Protein AF-0000000068848037 (afdb_homodimer)

InterPro domains:
  IPR007400 PrpF-like [PF04303] (6-370)
  IPR007400 PrpF-like [PTHR43709] (4-369)

Organism: Emiliania huxleyi (strain CCMP1516) (NCBI:txid280463)

pLDDT: mean 92.53, std 10.92, range [33.25, 98.88]

Foldseek 3Di:
DWDWFFWFWKWFFLATAIEHECVRAPPPDDRRLVVLLQQQQAAPVQQSPRHPFGRFQRGSKYWYWYCDPDPPALTETFIWGADSVSDTFRQDDFQRCVQVNQVVSVVVVSWDADPQQKTKGWYQSPNNRWIKIKIWDHPPDDWDDDFNDPDTDTKIKMKTQQAWAFFQLLQAQWDADFAQVVQGWTWGWTDGSNATEIETAQVSQQHPQQDQFVRVLVRGDQVSQVVRQQVVCVSSPHPGRHLRYKYKHKAAFAWDAAPVGDIDHSVQFQIEIWIDRRSTTDNWDTPVVVQSLQLSCLDPPHPSVCRSVVSPPPPCPPPLDAWDWGWYQTRRGTFIKIWRWDADPVRGITTRMIIGIGDMDTPDTDIRID/DWDWFFWFWKWFFLATAIEHEPVRADPPDDRRLVVLLQQQQAAPVQQSPRHPFGRFQRGSKYWYWYCDPDPPFLTETQIWGADSVSDTFRQDDFQRCVQVNQVVSVVVVSWDADPQQKTKGWYQSPNNRWIKIKIWDHPPDDWDDDFNDPDTDTKIKMKTQQAWAFFQLLQAQWDADFAQVVQGWTWGWTDGSNATEIETAQVSQQHPQQDQFVRVLVRGDQVSQVVRQQVVCVSSPHPGRHLRYKYKHKAAFAWDAAPVGDIDHSVQFQIEIWIDRRSTTDNWDTPVVVQSLQLSCLDPPHPSVCRSVVSPPPPCPPDLDAWDWGWYQTRRGTFIKIWRWDADPVRGITTRMIIGIGDMDTPDTDIRID

Nearest PDB structures (foldseek):
  6p3j-assembly1_A  TM=8.474E-01  e=8.286E-28  Novosphingobium sp. KA1
  6p3k-assembly2_B  TM=8.492E-01  e=4.098E-26  Novosphingobium sp. KA1
  6p3j-assembly1_B  TM=8.382E-01  e=1.088E-24  Novosphingobium sp. KA1
  6otv-assembly1_A  TM=8.038E-01  e=3.717E-25  Escherichia coli K-12
  3g7k-assembly3_C  TM=8.223E-01  e=1.220E-13  Eubacterium barkeri

Secondary structure (DSSP, 8-state):
-PPEEEEEEEEETTEEEEEEEGGGSPPTTHHHHHHHHHHH---TTSS-TTSSS-SSGGGSEEEEEE--SSTT-SEEEEEEEE-TTS-EE-S---HHHHHHHHHHHHHTT-PEEPTTS-EEEEEEETTTTEEEEEEEPPTTPPPB--TTSSS-B--EEEEEEEEEEES-TTS-SSBSS-EETTEE--EEEEEETTEEEEEEETTTTT--S---HHHHHHHS-HHHHHHHHHHHHHHTT-SS--TT--EEEEEE---EE-TTS-EE-GGG-SEEEEEB-SSSB-SS--HHHHHHHHHHHTSTTSHHHHHHHHT--------S-S-EEEEEEETTEEEEEEEEEEE-TTS-EEEEEEEEEE-EEEEEEEEEE-/-PPEEEEEEEEETTEEEEEEEGGGSPPTTHHHHHHHHHHH---TTSS-TTSSS-SSGGGSEEEEEE--SSTT-SEEEEEEEE-TTS-EE-S---HHHHHHHHHHHHHTT-PEEPTTS-EEEEEEETTTTEEEEEEEPPTTPPPB--TTSSS-B--EEEEEEEEEEES-TTS-SSBSS-EETTEE--EEEEEETTEEEEEEETTTTT--S---HHHHHHHS-HHHHHHHHHHHHHHTT-SS--TT--EEEEEE---EE-TTS-EE-GGG-SEEEEEB-SSSB-SS--HHHHHHHHHHHTSTTSHHHHHHHHT--------S-S-EEEEEEETTEEEEEEEEEEE-TTS-EEEEEEEEEE-EEEEEEEEEE-

Sequence (740 aa):
MARLVRAALMRGGTSKGVVFRAADLPPAGAARDAVIVAALGPDSTGLAIDGVGGGVTSTLKAAVVAPPSKPGFAADYHFAQVSRGGGIDWRSSCANFASAAALVAADDGMALREADGSAVVRLWASGAGEALSVTLPATDAPPVAIAGVRGEAPPLRVEFELGGHALLPTGRPEEEGLRLGDRPLRATIVDVAGNPQVLVRAVEGGLRGDEAAEEATAALVWEAVDALLDEAAGRVGLKARPSGMRLLWLSARRDHCLAGGGAVAAAECDLLSRVSAGSRVHHAHTGTGALALACAAAVPGTVAHELVRGGGGGGCGGGGEAGAELRIAHPQGVMRVHASVGRDADGRHVAHSAGMVRTARYLMVGEVVVMARLVRAALMRGGTSKGVVFRAADLPPAGAARDAVIVAALGPDSTGLAIDGVGGGVTSTLKAAVVAPPSKPGFAADYHFAQVSRGGGIDWRSSCANFASAAALVAADDGMALREADGSAVVRLWASGAGEALSVTLPATDAPPVAIAGVRGEAPPLRVEFELGGHALLPTGRPEEEGLRLGDRPLRATIVDVAGNPQVLVRAVEGGLRGDEAAEEATAALVWEAVDALLDEAAGRVGLKARPSGMRLLWLSARRDHCLAGGGAVAAAECDLLSRVSAGSRVHHAHTGTGALALACAAAVPGTVAHELVRGGGGGGCGGGGEAGAELRIAHPQGVMRVHASVGRDADGRHVAHSAGMVRTARYLMVGEVVV

Solvent-accessible surface area (backbone atoms only — not comparable to full-atom values): 36771 Å² total; per-residue (Å²): 130,79,42,79,32,59,35,31,36,28,17,5,43,84,24,20,28,37,38,30,46,45,90,57,46,60,65,91,53,71,68,29,50,50,49,52,39,39,33,28,15,49,34,79,85,38,54,7,51,72,19,67,24,30,46,45,64,51,21,23,33,36,32,34,42,33,77,45,86,50,92,88,38,45,22,24,38,40,31,32,46,36,40,54,88,56,51,73,45,47,54,39,73,50,58,30,49,46,47,31,51,40,51,55,40,38,74,72,64,40,41,45,75,45,94,82,52,27,30,36,31,33,30,33,27,64,48,37,70,40,41,34,35,36,36,39,57,28,91,82,53,72,61,41,69,52,58,68,45,87,66,67,37,60,44,29,40,38,34,38,55,41,82,52,38,62,29,39,73,74,74,42,43,56,46,78,86,46,42,55,67,91,32,70,36,67,29,17,53,36,30,50,76,86,41,47,32,38,36,30,44,8,64,58,71,70,38,86,31,69,55,37,28,69,58,47,34,72,67,53,61,54,71,32,53,52,51,36,49,46,52,52,26,47,68,62,70,39,95,62,66,59,91,67,46,32,51,33,29,30,30,54,43,51,69,47,63,34,74,78,60,64,68,44,54,33,88,70,30,42,24,22,38,42,28,46,46,83,90,30,39,32,67,35,69,56,47,59,59,46,43,35,45,30,47,36,40,72,36,83,67,16,58,51,18,48,33,45,59,63,56,68,53,74,56,84,68,67,66,79,64,88,54,55,73,38,33,40,29,30,34,46,41,55,45,61,26,24,22,27,57,49,65,49,98,86,64,45,50,15,29,46,31,32,32,36,70,34,39,54,46,66,27,31,43,37,28,32,37,63,131,80,41,78,31,58,35,30,36,28,18,6,45,84,23,19,28,39,40,30,47,45,89,56,46,58,65,91,53,71,67,30,48,50,48,51,39,40,33,28,14,50,35,80,84,35,54,7,52,71,18,67,24,30,46,44,64,52,21,23,33,36,34,34,42,33,76,46,88,50,91,90,36,44,22,24,36,39,31,32,47,36,42,54,88,55,51,74,43,46,54,38,75,51,57,30,49,47,47,30,50,41,51,55,39,39,74,71,65,41,41,46,76,45,96,82,53,26,31,37,31,32,30,33,26,64,49,36,71,39,42,34,36,36,35,38,56,28,92,83,52,73,60,40,68,51,58,70,45,89,65,67,38,61,45,30,38,38,34,39,55,41,80,52,38,62,30,40,73,73,73,41,42,58,44,79,86,46,40,54,66,90,31,69,35,67,29,17,53,34,31,49,77,84,41,47,33,38,36,31,44,8,64,59,71,72,38,87,30,68,55,38,27,70,58,46,34,71,66,54,63,54,71,32,53,50,51,35,49,46,50,51,26,45,67,63,69,39,93,61,66,58,90,65,46,32,50,33,28,30,28,54,45,51,69,46,63,33,74,77,60,63,69,45,53,32,88,70,32,42,26,22,39,42,30,43,47,83,91,31,38,34,66,35,69,56,46,58,58,48,43,36,45,30,46,35,42,72,36,83,70,15,57,51,19,48,33,44,60,61,57,66,53,75,58,82,69,68,66,79,62,88,52,55,74,38,34,39,29,31,34,46,39,56,48,61,26,24,22,27,59,47,66,49,97,87,65,46,51,15,28,45,31,31,33,35,72,37,37,56,47,65,27,30,42,37,29,30,39,63

Structure (mmCIF, N/CA/C/O backbone):
data_AF-0000000068848037-model_v1
#
loop_
_entity.id
_entity.type
_entity.pdbx_description
1 polymer '3-methylitaconate isomerase'
#
loop_
_atom_site.group_PDB
_atom_site.id
_atom_site.type_symbol
_atom_site.label_atom_id
_atom_site.label_alt_id
_atom_site.label_comp_id
_atom_site.label_asym_id
_atom_site.label_entity_id
_atom_site.label_seq_id
_atom_site.pdbx_PDB_ins_code
_atom_site.Cartn_x
_atom_site.Cartn_y
_atom_site.Cartn_z
_atom_site.occupancy
_atom_site.B_iso_or_equiv
_atom_site.auth_seq_id
_atom_site.auth_comp_id
_atom_site.auth_asym_id
_atom_site.auth_atom_id
_atom_site.pdbx_PDB_model_num
ATOM 1 N N . MET A 1 1 ? 18.562 -0.59 18.516 1 56.56 1 MET A N 1
ATOM 2 C CA . MET A 1 1 ? 19.359 -0.099 17.391 1 56.56 1 MET A CA 1
ATOM 3 C C . MET A 1 1 ? 18.844 -0.667 16.078 1 56.56 1 MET A C 1
ATOM 5 O O . MET A 1 1 ? 18.438 -1.828 16 1 56.56 1 MET A O 1
ATOM 9 N N . ALA A 1 2 ? 18.625 0.249 15.078 1 78.12 2 ALA A N 1
ATOM 10 C CA . ALA A 1 2 ? 18.172 -0.175 13.758 1 78.12 2 ALA A CA 1
ATOM 11 C C . ALA A 1 2 ? 19.25 -0.983 13.047 1 78.12 2 ALA A C 1
ATOM 13 O O . ALA A 1 2 ? 20.453 -0.748 13.242 1 78.12 2 ALA A O 1
ATOM 14 N N . ARG A 1 3 ? 18.969 -2.117 12.531 1 89.38 3 ARG A N 1
ATOM 15 C CA . ARG A 1 3 ? 19.812 -2.973 11.711 1 89.38 3 ARG A CA 1
ATOM 16 C C . ARG A 1 3 ? 19.594 -2.705 10.227 1 89.38 3 ARG A C 1
ATOM 18 O O . ARG A 1 3 ? 18.453 -2.523 9.789 1 89.38 3 ARG A O 1
ATOM 25 N N . LEU A 1 4 ? 20.75 -2.588 9.531 1 97.06 4 LEU A N 1
ATOM 26 C CA . LEU A 1 4 ? 20.703 -2.447 8.078 1 97.06 4 LEU A CA 1
ATOM 27 C C . LEU A 1 4 ? 20.922 -3.793 7.395 1 97.06 4 LEU A C 1
ATOM 29 O O . LEU A 1 4 ? 21.859 -4.52 7.723 1 97.06 4 LEU A O 1
ATOM 33 N N . VAL A 1 5 ? 20.031 -4.188 6.512 1 98.56 5 VAL A N 1
ATOM 34 C CA . VAL A 1 5 ? 20.125 -5.453 5.793 1 98.56 5 VAL A CA 1
ATOM 35 C C . VAL A 1 5 ? 20.016 -5.207 4.293 1 98.56 5 VAL A C 1
ATOM 37 O O . VAL A 1 5 ? 19.047 -4.586 3.83 1 98.56 5 VAL A O 1
ATOM 40 N N . ARG A 1 6 ? 21.016 -5.715 3.533 1 98.5 6 ARG A N 1
ATOM 41 C CA . ARG A 1 6 ? 20.969 -5.559 2.082 1 98.5 6 ARG A CA 1
ATOM 42 C C . ARG A 1 6 ? 19.75 -6.238 1.497 1 98.5 6 ARG A C 1
ATOM 44 O O . ARG A 1 6 ? 19.391 -7.348 1.903 1 98.5 6 ARG A O 1
ATOM 51 N N . ALA A 1 7 ? 19.016 -5.508 0.57 1 98.69 7 ALA A N 1
ATOM 52 C CA . ALA A 1 7 ? 17.797 -6.043 -0.017 1 98.69 7 ALA A CA 1
ATOM 53 C C . ALA A 1 7 ? 17.453 -5.332 -1.324 1 98.69 7 ALA A C 1
ATOM 55 O O . ALA A 1 7 ? 18.016 -4.281 -1.63 1 98.69 7 ALA A O 1
ATOM 56 N N . ALA A 1 8 ? 16.656 -5.965 -2.102 1 98.75 8 ALA A N 1
ATOM 57 C CA . ALA A 1 8 ? 16.047 -5.359 -3.287 1 98.75 8 ALA A CA 1
ATOM 58 C C . ALA A 1 8 ? 14.523 -5.363 -3.195 1 98.75 8 ALA A C 1
ATOM 60 O O . ALA A 1 8 ? 13.914 -6.418 -2.996 1 98.75 8 ALA A O 1
ATOM 61 N N . LEU A 1 9 ? 13.953 -4.184 -3.178 1 98.81 9 LEU A N 1
ATOM 62 C CA . LEU A 1 9 ? 12.508 -4.098 -3.381 1 98.81 9 LEU A CA 1
ATOM 63 C C . LEU A 1 9 ? 12.156 -4.289 -4.852 1 98.81 9 LEU A C 1
ATOM 65 O O . LEU A 1 9 ? 12.68 -3.586 -5.719 1 98.81 9 LEU A O 1
ATOM 69 N N . MET A 1 10 ? 11.227 -5.281 -5.141 1 98.62 10 MET A N 1
ATOM 70 C CA . MET A 1 10 ? 11.023 -5.707 -6.523 1 98.62 10 MET A CA 1
ATOM 71 C C . MET A 1 10 ? 9.531 -5.824 -6.84 1 98.62 10 MET A C 1
ATOM 73 O O . MET A 1 10 ? 8.727 -6.082 -5.945 1 98.62 10 MET A O 1
ATOM 77 N N . ARG A 1 11 ? 9.242 -5.59 -8.047 1 98.06 11 ARG A N 1
ATOM 78 C CA . ARG A 1 11 ? 7.992 -6.074 -8.625 1 98.06 11 ARG A CA 1
ATOM 79 C C . ARG A 1 11 ? 8.219 -7.359 -9.414 1 98.06 11 ARG A C 1
ATOM 81 O O . ARG A 1 11 ? 9.102 -7.422 -10.266 1 98.06 11 ARG A O 1
ATOM 88 N N . GLY A 1 12 ? 7.52 -8.398 -9.156 1 97.75 12 GLY A N 1
ATOM 89 C CA . GLY A 1 12 ? 7.414 -9.617 -9.938 1 97.75 12 GLY A CA 1
ATOM 90 C C . GLY A 1 12 ? 6.004 -9.906 -10.422 1 97.75 12 GLY A C 1
ATOM 91 O O . GLY A 1 12 ? 5.129 -10.25 -9.625 1 97.75 12 GLY A O 1
ATOM 92 N N . GLY A 1 13 ? 5.906 -9.844 -11.758 1 96.38 13 GLY A N 1
ATOM 93 C CA . GLY A 1 13 ? 4.527 -9.875 -12.219 1 96.38 13 GLY A CA 1
ATOM 94 C C . GLY A 1 13 ? 3.666 -8.781 -11.617 1 96.38 13 GLY A C 1
ATOM 95 O O . GLY A 1 13 ? 4.008 -7.602 -11.703 1 96.38 13 GLY A O 1
ATOM 96 N N . THR A 1 14 ? 2.549 -9.227 -11.008 1 95.06 14 THR A N 1
ATOM 97 C CA . THR A 1 14 ? 1.646 -8.273 -10.375 1 95.06 14 THR A CA 1
ATOM 98 C C . THR A 1 14 ? 1.788 -8.32 -8.852 1 95.06 14 THR A C 1
ATOM 100 O O . THR A 1 14 ? 0.821 -8.086 -8.125 1 95.06 14 THR A O 1
ATOM 103 N N . SER A 1 15 ? 2.961 -8.711 -8.422 1 96.12 15 SER A N 1
ATOM 104 C CA . SER A 1 15 ? 3.297 -8.758 -7.004 1 96.12 15 SER A CA 1
ATOM 105 C C . SER A 1 15 ? 4.469 -7.832 -6.684 1 96.12 15 SER A C 1
ATOM 107 O O . SER A 1 15 ? 5.258 -7.496 -7.566 1 96.12 15 SER A O 1
ATOM 109 N N . LYS A 1 16 ? 4.496 -7.457 -5.492 1 97.06 16 LYS A N 1
ATOM 110 C CA . LYS A 1 16 ? 5.578 -6.617 -4.988 1 97.06 16 LYS A CA 1
ATOM 111 C C . LYS A 1 16 ? 6.105 -7.141 -3.654 1 97.06 16 LYS A C 1
ATOM 113 O O . LYS A 1 16 ? 5.332 -7.594 -2.811 1 97.06 16 LYS A O 1
ATOM 118 N N . GLY A 1 17 ? 7.414 -7.094 -3.451 1 98.25 17 GLY A N 1
ATOM 119 C CA . GLY A 1 17 ? 8.031 -7.527 -2.205 1 98.25 17 GLY A CA 1
ATOM 120 C C . GLY A 1 17 ? 9.531 -7.336 -2.184 1 98.25 17 GLY A C 1
ATOM 121 O O . GLY A 1 17 ? 10.078 -6.582 -2.99 1 98.25 17 GLY A O 1
ATOM 122 N N . VAL A 1 18 ? 10.164 -7.977 -1.194 1 98.81 18 VAL A N 1
ATOM 123 C CA . VAL A 1 18 ? 11.594 -7.812 -0.988 1 98.81 18 VAL A CA 1
ATOM 124 C C . VAL A 1 18 ? 12.32 -9.109 -1.321 1 98.81 18 VAL A C 1
ATOM 126 O O . VAL A 1 18 ? 11.852 -10.195 -0.976 1 98.81 18 VAL A O 1
ATOM 129 N N . VAL A 1 19 ? 13.398 -8.992 -2.041 1 98.88 19 VAL A N 1
ATOM 130 C CA . VAL A 1 19 ? 14.281 -10.133 -2.283 1 98.88 19 VAL A CA 1
ATOM 131 C C . VAL A 1 19 ? 15.578 -9.953 -1.5 1 98.88 19 VAL A C 1
ATOM 133 O O . VAL A 1 19 ? 16.234 -8.914 -1.601 1 98.88 19 VAL A O 1
ATOM 136 N N . PHE A 1 20 ? 15.867 -10.969 -0.702 1 98.81 20 PHE A N 1
ATOM 137 C CA . PHE A 1 20 ? 17.109 -11.016 0.063 1 98.81 20 PHE A CA 1
ATOM 138 C C . PHE A 1 20 ? 18.031 -12.094 -0.486 1 98.81 20 PHE A C 1
ATOM 140 O O . PHE A 1 20 ? 17.578 -13.078 -1.072 1 98.81 20 PHE A O 1
ATOM 147 N N . ARG A 1 21 ? 19.328 -11.859 -0.336 1 98.5 21 ARG A N 1
ATOM 148 C CA . ARG A 1 21 ? 20.297 -12.953 -0.417 1 98.5 21 ARG A CA 1
ATOM 149 C C . ARG A 1 21 ? 20.484 -13.625 0.939 1 98.5 21 ARG A C 1
ATOM 151 O O . ARG A 1 21 ? 20.531 -12.945 1.97 1 98.5 21 ARG A O 1
ATOM 158 N N . ALA A 1 22 ? 20.547 -14.906 0.903 1 97.88 22 ALA A N 1
ATOM 159 C CA . ALA A 1 22 ? 20.641 -15.656 2.156 1 97.88 22 ALA A CA 1
ATOM 160 C C . ALA A 1 22 ? 21.828 -15.148 2.994 1 97.88 22 ALA A C 1
ATOM 162 O O . ALA A 1 22 ? 21.734 -15.086 4.223 1 97.88 22 ALA A O 1
ATOM 163 N N . ALA A 1 23 ? 22.875 -14.797 2.396 1 97.44 23 ALA A N 1
ATOM 164 C CA . ALA A 1 23 ? 24.094 -14.375 3.08 1 97.44 23 ALA A CA 1
ATOM 165 C C . ALA A 1 23 ? 23.875 -13.078 3.85 1 97.44 23 ALA A C 1
ATOM 167 O O . ALA A 1 23 ? 24.625 -12.758 4.773 1 97.44 23 ALA A O 1
ATOM 168 N N . ASP A 1 24 ? 22.859 -12.328 3.471 1 98.06 24 ASP A N 1
ATOM 169 C CA . ASP A 1 24 ? 22.609 -11.023 4.082 1 98.06 24 ASP A CA 1
ATOM 170 C C . ASP A 1 24 ? 21.625 -11.141 5.242 1 98.06 24 ASP A C 1
ATOM 172 O O . ASP A 1 24 ? 21.344 -10.156 5.926 1 98.06 24 ASP A O 1
ATOM 176 N N . LEU A 1 25 ? 21.094 -12.32 5.48 1 98.25 25 LEU A N 1
ATOM 177 C CA . LEU A 1 25 ? 20.078 -12.547 6.512 1 98.25 25 LEU A CA 1
ATOM 178 C C . LEU A 1 25 ? 20.625 -13.469 7.602 1 98.25 25 LEU A C 1
ATOM 180 O O . LEU A 1 25 ? 21.562 -14.234 7.363 1 98.25 25 LEU A O 1
ATOM 184 N N . PRO A 1 26 ? 19.953 -13.406 8.812 1 97.38 26 PRO A N 1
ATOM 185 C CA . PRO A 1 26 ? 20.219 -14.484 9.773 1 97.38 26 PRO A CA 1
ATOM 186 C C . PRO A 1 26 ? 19.859 -15.867 9.219 1 97.38 26 PRO A C 1
ATOM 188 O O . PRO A 1 26 ? 19.156 -15.969 8.211 1 97.38 26 PRO A O 1
ATOM 191 N N . PRO A 1 27 ? 20.406 -16.922 9.891 1 96.75 27 PRO A N 1
ATOM 192 C CA . PRO A 1 27 ? 19.969 -18.266 9.477 1 96.75 27 PRO A CA 1
ATOM 193 C C . PRO A 1 27 ? 18.469 -18.453 9.562 1 96.75 27 PRO A C 1
ATOM 195 O O . PRO A 1 27 ? 17.781 -17.734 10.297 1 96.75 27 PRO A O 1
ATOM 198 N N . ALA A 1 28 ? 18.016 -19.422 8.758 1 96.19 28 ALA A N 1
ATOM 199 C CA . ALA A 1 28 ? 16.578 -19.703 8.766 1 96.19 28 ALA A CA 1
ATOM 200 C C . ALA A 1 28 ? 16.062 -19.906 10.188 1 96.19 28 ALA A C 1
ATOM 202 O O . ALA A 1 28 ? 16.734 -20.531 11.008 1 96.19 28 ALA A O 1
ATOM 203 N N . GLY A 1 29 ? 14.93 -19.312 10.477 1 97.12 29 GLY A N 1
ATOM 204 C CA . GLY A 1 29 ? 14.344 -19.391 11.805 1 97.12 29 GLY A CA 1
ATOM 205 C C . GLY A 1 29 ? 13.75 -18.062 12.281 1 97.12 29 GLY A C 1
ATOM 206 O O . GLY A 1 29 ? 13.453 -17.188 11.469 1 97.12 29 GLY A O 1
ATOM 207 N N . ALA A 1 30 ? 13.602 -17.938 13.57 1 97.56 30 ALA A N 1
ATOM 208 C CA . ALA A 1 30 ? 12.859 -16.844 14.172 1 97.56 30 ALA A CA 1
ATOM 209 C C . ALA A 1 30 ? 13.531 -15.5 13.906 1 97.56 30 ALA A C 1
ATOM 211 O O . ALA A 1 30 ? 12.859 -14.492 13.664 1 97.56 30 ALA A O 1
ATOM 212 N N . ALA A 1 31 ? 14.82 -15.492 13.961 1 97.56 31 ALA A N 1
ATOM 213 C CA . ALA A 1 31 ? 15.547 -14.242 13.75 1 97.56 31 ALA A CA 1
ATOM 214 C C . ALA A 1 31 ? 15.367 -13.742 12.32 1 97.56 31 ALA A C 1
ATOM 216 O O . ALA A 1 31 ? 15.156 -12.547 12.094 1 97.56 31 ALA A O 1
ATOM 217 N N . ARG A 1 32 ? 15.492 -14.617 11.352 1 97.94 32 ARG A N 1
ATOM 218 C CA . ARG A 1 32 ? 15.258 -14.266 9.953 1 97.94 32 ARG A CA 1
ATOM 219 C C . ARG A 1 32 ? 13.82 -13.805 9.734 1 97.94 32 ARG A C 1
ATOM 221 O O . ARG A 1 32 ? 13.578 -12.82 9.031 1 97.94 32 ARG A O 1
ATOM 228 N N . ASP A 1 33 ? 12.891 -14.523 10.375 1 98.25 33 ASP A N 1
ATOM 229 C CA . ASP A 1 33 ? 11.477 -14.164 10.25 1 98.25 33 ASP A CA 1
ATOM 230 C C . ASP A 1 33 ? 11.234 -12.742 10.773 1 98.25 33 ASP A C 1
ATOM 232 O O . ASP A 1 33 ? 10.508 -11.969 10.141 1 98.25 33 ASP A O 1
ATOM 236 N N . ALA A 1 34 ? 11.859 -12.469 11.859 1 97.31 34 ALA A N 1
ATOM 237 C CA . ALA A 1 34 ? 11.68 -11.148 12.469 1 97.31 34 ALA A CA 1
ATOM 238 C C . ALA A 1 34 ? 12.188 -10.047 11.539 1 97.31 34 ALA A C 1
ATOM 240 O O . ALA A 1 34 ? 11.57 -8.992 11.422 1 97.31 34 ALA A O 1
ATOM 241 N N . VAL A 1 35 ? 13.312 -10.281 10.852 1 98 35 VAL A N 1
ATOM 242 C CA . VAL A 1 35 ? 13.883 -9.305 9.93 1 98 35 VAL A CA 1
ATOM 243 C C . VAL A 1 35 ? 12.93 -9.086 8.758 1 98 35 VAL A C 1
ATOM 245 O O . VAL A 1 35 ? 12.664 -7.945 8.367 1 98 35 VAL A O 1
ATOM 248 N N . ILE A 1 36 ? 12.375 -10.148 8.266 1 98.56 36 ILE A N 1
ATOM 249 C CA . ILE A 1 36 ? 11.5 -10.086 7.094 1 98.56 36 ILE A CA 1
ATOM 250 C C . ILE A 1 36 ? 10.211 -9.344 7.453 1 98.56 36 ILE A C 1
ATOM 252 O O . ILE A 1 36 ? 9.773 -8.461 6.719 1 98.56 36 ILE A O 1
ATOM 256 N N . VAL A 1 37 ? 9.656 -9.656 8.586 1 97.62 37 VAL A N 1
ATOM 257 C CA . VAL A 1 37 ? 8.414 -9.031 9.023 1 97.62 37 VAL A CA 1
ATOM 258 C C . VAL A 1 37 ? 8.656 -7.547 9.289 1 97.62 37 VAL A C 1
ATOM 260 O O . VAL A 1 37 ? 7.852 -6.699 8.883 1 97.62 37 VAL A O 1
ATOM 263 N N . ALA A 1 38 ? 9.766 -7.258 9.898 1 96.62 38 ALA A N 1
ATOM 264 C CA . ALA A 1 38 ? 10.094 -5.863 10.18 1 96.62 38 ALA A CA 1
ATOM 265 C C . ALA A 1 38 ? 10.312 -5.078 8.883 1 96.62 38 ALA A C 1
ATOM 267 O O . ALA A 1 38 ? 9.953 -3.904 8.797 1 96.62 38 ALA A O 1
ATOM 268 N N . ALA A 1 39 ? 10.914 -5.688 7.914 1 98.19 39 ALA A N 1
ATOM 269 C CA . ALA A 1 39 ? 11.195 -5.035 6.637 1 98.19 39 ALA A CA 1
ATOM 270 C C . ALA A 1 39 ? 9.898 -4.695 5.898 1 98.19 39 ALA A C 1
ATOM 272 O O . ALA A 1 39 ? 9.75 -3.588 5.375 1 98.19 39 ALA A O 1
ATOM 273 N N . LEU A 1 40 ? 8.992 -5.613 5.906 1 97.88 40 LEU A N 1
ATOM 274 C CA . LEU A 1 40 ? 7.762 -5.426 5.141 1 97.88 40 LEU A CA 1
ATOM 275 C C . LEU A 1 40 ? 6.758 -4.586 5.922 1 97.88 40 LEU A C 1
ATOM 277 O O . LEU A 1 40 ? 5.969 -3.846 5.332 1 97.88 40 LEU A O 1
ATOM 281 N N . GLY A 1 41 ? 6.68 -4.734 7.18 1 96 41 GLY A N 1
ATOM 282 C CA . GLY A 1 41 ? 5.918 -3.889 8.086 1 96 41 GLY A CA 1
ATOM 283 C C . GLY A 1 41 ? 4.418 -4.121 7.992 1 96 41 GLY A C 1
ATOM 284 O O . GLY A 1 41 ? 3.643 -3.166 7.934 1 96 41 GLY A O 1
ATOM 285 N N . PRO A 1 42 ? 3.992 -5.359 7.98 1 93.5 42 PRO A N 1
ATOM 286 C CA . PRO A 1 42 ? 2.541 -5.566 7.988 1 93.5 42 PRO A CA 1
ATOM 287 C C . PRO A 1 42 ? 1.869 -4.988 9.234 1 93.5 42 PRO A C 1
ATOM 289 O O . PRO A 1 42 ? 2.473 -4.957 10.305 1 93.5 42 PRO A O 1
ATOM 292 N N . ASP A 1 43 ? 0.639 -4.504 9.062 1 88.19 43 ASP A N 1
ATOM 293 C CA . ASP A 1 43 ? -0.104 -3.965 10.203 1 88.19 43 ASP A CA 1
ATOM 294 C C . ASP A 1 43 ? -1.609 -4.102 9.984 1 88.19 43 ASP A C 1
ATOM 296 O O . ASP A 1 43 ? -2.053 -4.527 8.922 1 88.19 43 ASP A O 1
ATOM 300 N N . SER A 1 44 ? -2.365 -3.762 10.961 1 81.31 44 SER A N 1
ATOM 301 C CA . SER A 1 44 ? -3.805 -3.992 10.953 1 81.31 44 SER A CA 1
ATOM 302 C C . SER A 1 44 ? -4.523 -2.998 10.055 1 81.31 44 SER A C 1
ATOM 304 O O . SER A 1 44 ? -5.672 -3.219 9.664 1 81.31 44 SER A O 1
ATOM 306 N N . THR A 1 45 ? -3.896 -1.89 9.672 1 82.06 45 THR A N 1
ATOM 307 C CA . THR A 1 45 ? -4.531 -0.888 8.82 1 82.06 45 THR A CA 1
ATOM 308 C C . THR A 1 45 ? -4.531 -1.336 7.363 1 82.06 45 THR A C 1
ATOM 310 O O . THR A 1 45 ? -5.293 -0.814 6.547 1 82.06 45 THR A O 1
ATOM 313 N N . GLY A 1 46 ? -3.596 -2.227 7.094 1 85.75 46 GLY A N 1
ATOM 314 C CA . GLY A 1 46 ? -3.453 -2.66 5.715 1 85.75 46 GLY A CA 1
ATOM 315 C C . GLY A 1 46 ? -2.631 -1.704 4.871 1 85.75 46 GLY A C 1
ATOM 316 O O . GLY A 1 46 ? -2.662 -1.77 3.639 1 85.75 46 GLY A O 1
ATOM 317 N N . LEU A 1 47 ? -1.897 -0.833 5.469 1 88.5 47 LEU A N 1
ATOM 318 C CA . LEU A 1 47 ? -1.118 0.132 4.703 1 88.5 47 LEU A CA 1
ATOM 319 C C . LEU A 1 47 ? 0.374 -0.162 4.816 1 88.5 47 LEU A C 1
ATOM 321 O O . LEU A 1 47 ? 1.17 0.323 4.008 1 88.5 47 LEU A O 1
ATOM 325 N N . ALA A 1 48 ? 0.78 -0.913 5.816 1 93.25 48 ALA A N 1
ATOM 326 C CA . ALA A 1 48 ? 2.178 -1.264 6.043 1 93.25 48 ALA A CA 1
ATOM 327 C C . ALA A 1 48 ? 3.066 -0.023 6.023 1 93.25 48 ALA A C 1
ATOM 329 O O . ALA A 1 48 ? 4.109 -0.007 5.363 1 93.25 48 ALA A O 1
ATOM 330 N N . ILE A 1 49 ? 2.68 1.033 6.711 1 94.38 49 ILE A N 1
ATOM 331 C CA . ILE A 1 49 ? 3.355 2.322 6.598 1 94.38 49 ILE A CA 1
ATOM 332 C C . ILE A 1 49 ? 4.73 2.244 7.258 1 94.38 49 ILE A C 1
ATOM 334 O O . ILE A 1 49 ? 5.586 3.1 7.027 1 94.38 49 ILE A O 1
ATOM 338 N N . ASP A 1 50 ? 4.949 1.25 8.164 1 95.44 50 ASP A N 1
ATOM 339 C CA . ASP A 1 50 ? 6.203 1.14 8.906 1 95.44 50 ASP A CA 1
ATOM 340 C C . ASP A 1 50 ? 7.113 0.084 8.281 1 95.44 50 ASP A C 1
ATOM 342 O O . ASP A 1 50 ? 7.93 -0.524 8.977 1 95.44 50 ASP A O 1
ATOM 346 N N . GLY A 1 51 ? 7.051 -0.171 7.059 1 96.88 51 GLY A N 1
ATOM 347 C CA . GLY A 1 51 ? 7.883 -1.06 6.266 1 96.88 51 GLY A CA 1
ATOM 348 C C . GLY A 1 51 ? 7.801 -0.784 4.773 1 96.88 51 GLY A C 1
ATOM 349 O O . GLY A 1 51 ? 7.043 0.086 4.34 1 96.88 51 GLY A O 1
ATOM 350 N N . VAL A 1 52 ? 8.547 -1.563 4.02 1 98.12 52 VAL A N 1
ATOM 351 C CA . VAL A 1 52 ? 8.625 -1.292 2.59 1 98.12 52 VAL A CA 1
ATOM 352 C C . VAL A 1 52 ? 7.488 -2.008 1.863 1 98.12 52 VAL A C 1
ATOM 354 O O . VAL A 1 52 ? 7.301 -1.823 0.658 1 98.12 52 VAL A O 1
ATOM 357 N N . GLY A 1 53 ? 6.754 -2.832 2.633 1 96.5 53 GLY A N 1
ATOM 358 C CA . GLY A 1 53 ? 5.672 -3.59 2.021 1 96.5 53 GLY A CA 1
ATOM 359 C C . GLY A 1 53 ? 4.43 -2.758 1.766 1 96.5 53 GLY A C 1
ATOM 360 O O . GLY A 1 53 ? 4.465 -1.531 1.877 1 96.5 53 GLY A O 1
ATOM 361 N N . GLY A 1 54 ? 3.443 -3.482 1.329 1 91.94 54 GLY A N 1
ATOM 362 C CA . GLY A 1 54 ? 2.119 -2.908 1.151 1 91.94 54 GLY A CA 1
ATOM 363 C C . GLY A 1 54 ? 1.069 -3.543 2.043 1 91.94 54 GLY A C 1
ATOM 364 O O . GLY A 1 54 ? 1.4 -4.184 3.043 1 91.94 54 GLY A O 1
ATOM 365 N N . GLY A 1 55 ? -0.163 -3.318 1.765 1 82.62 55 GLY A N 1
ATOM 366 C CA . GLY A 1 55 ? -1.225 -3.666 2.697 1 82.62 55 GLY A CA 1
ATOM 367 C C . GLY A 1 55 ? -1.983 -4.918 2.297 1 82.62 55 GLY A C 1
ATOM 368 O O . GLY A 1 55 ? -2.893 -5.352 3.008 1 82.62 55 GLY A O 1
ATOM 369 N N . VAL A 1 56 ? -1.579 -5.52 1.142 1 87.94 56 VAL A N 1
ATOM 370 C CA . VAL A 1 56 ? -2.305 -6.703 0.698 1 87.94 56 VAL A CA 1
ATOM 371 C C . VAL A 1 56 ? -1.326 -7.852 0.468 1 87.94 56 VAL A C 1
ATOM 373 O O . VAL A 1 56 ? -0.11 -7.648 0.457 1 87.94 56 VAL A O 1
ATOM 376 N N . THR A 1 57 ? -1.891 -9.039 0.3 1 89.19 57 THR A N 1
ATOM 377 C CA . THR A 1 57 ? -1.062 -10.234 0.178 1 89.19 57 THR A CA 1
ATOM 378 C C . THR A 1 57 ? -0.103 -10.109 -1.002 1 89.19 57 THR A C 1
ATOM 380 O O . THR A 1 57 ? 1.035 -10.578 -0.937 1 89.19 57 THR A O 1
ATOM 383 N N . SER A 1 58 ? -0.495 -9.445 -2.061 1 93.25 58 SER A N 1
ATOM 384 C CA . SER A 1 58 ? 0.316 -9.312 -3.266 1 93.25 58 SER A CA 1
ATOM 385 C C . SER A 1 58 ? 1.476 -8.344 -3.045 1 93.25 58 SER A C 1
ATOM 387 O O . SER A 1 58 ? 2.395 -8.273 -3.863 1 93.25 58 SER A O 1
ATOM 389 N N . THR A 1 59 ? 1.431 -7.609 -1.93 1 95.81 59 THR A N 1
ATOM 390 C CA . THR A 1 59 ? 2.479 -6.621 -1.688 1 95.81 59 THR A CA 1
ATOM 391 C C . THR A 1 59 ? 3.188 -6.898 -0.366 1 95.81 59 THR A C 1
ATOM 393 O O . THR A 1 59 ? 3.871 -6.027 0.172 1 95.81 59 THR A O 1
ATOM 396 N N . LEU A 1 60 ? 2.914 -8.039 0.226 1 96.12 60 LEU A N 1
ATOM 397 C CA . LEU A 1 60 ? 3.574 -8.516 1.438 1 96.12 60 LEU A CA 1
ATOM 398 C C . LEU A 1 60 ? 4.324 -9.812 1.177 1 96.12 60 LEU A C 1
ATOM 400 O O . LEU A 1 60 ? 4.086 -10.82 1.847 1 96.12 60 LEU A O 1
ATOM 404 N N . LYS A 1 61 ? 5.258 -9.703 0.227 1 96.75 61 LYS A N 1
ATOM 405 C CA . LYS A 1 61 ? 6.016 -10.883 -0.183 1 96.75 61 LYS A CA 1
ATOM 406 C C . LYS A 1 61 ? 7.508 -10.688 0.068 1 96.75 61 LYS A C 1
ATOM 408 O O . LYS A 1 61 ? 8.008 -9.562 0.033 1 96.75 61 LYS A O 1
ATOM 413 N N . ALA A 1 62 ? 8.125 -11.828 0.363 1 98.5 62 ALA A N 1
ATOM 414 C CA . ALA A 1 62 ? 9.586 -11.867 0.414 1 98.5 62 ALA A CA 1
ATOM 415 C C . ALA A 1 62 ? 10.125 -13.125 -0.247 1 98.5 62 ALA A C 1
ATOM 417 O O . ALA A 1 62 ? 9.414 -14.133 -0.358 1 98.5 62 ALA A O 1
ATOM 418 N N . ALA A 1 63 ? 11.281 -13.031 -0.758 1 98.5 63 ALA A N 1
ATOM 419 C CA . ALA A 1 63 ? 12.039 -14.18 -1.252 1 98.5 63 ALA A CA 1
ATOM 420 C C . ALA A 1 63 ? 13.484 -14.133 -0.765 1 98.5 63 ALA A C 1
ATOM 422 O O . ALA A 1 63 ? 14.078 -13.055 -0.659 1 98.5 63 ALA A O 1
ATOM 423 N N . VAL A 1 64 ? 14.008 -15.227 -0.432 1 98.56 64 VAL A N 1
ATOM 424 C CA . VAL A 1 64 ? 15.422 -15.391 -0.123 1 98.56 64 VAL A CA 1
ATOM 425 C C . VAL A 1 64 ? 16.094 -16.25 -1.195 1 98.56 64 VAL A C 1
ATOM 427 O O . VAL A 1 64 ? 15.727 -17.406 -1.389 1 98.56 64 VAL A O 1
ATOM 430 N N . VAL A 1 65 ? 17.016 -15.625 -1.895 1 98.25 65 VAL A N 1
ATOM 431 C CA . VAL A 1 65 ? 17.812 -16.344 -2.883 1 98.25 65 VAL A CA 1
ATOM 432 C C . VAL A 1 65 ? 19.094 -16.891 -2.229 1 98.25 65 VAL A C 1
ATOM 434 O O . VAL A 1 65 ? 19.812 -16.156 -1.558 1 98.25 65 VAL A O 1
ATOM 437 N N . ALA A 1 66 ? 19.297 -18.172 -2.387 1 97.31 66 ALA A N 1
ATOM 438 C CA . ALA A 1 66 ? 20.438 -18.828 -1.762 1 97.31 66 ALA A CA 1
ATOM 439 C C . ALA A 1 66 ? 21.156 -19.75 -2.756 1 97.31 66 ALA A C 1
ATOM 441 O O . ALA A 1 66 ? 20.594 -20.078 -3.807 1 97.31 66 ALA A O 1
ATOM 442 N N . PRO A 1 67 ? 22.438 -20.078 -2.422 1 95.38 67 PRO A N 1
ATOM 443 C CA . PRO A 1 67 ? 23.078 -21.125 -3.234 1 95.38 67 PRO A CA 1
ATOM 444 C C . PRO A 1 67 ? 22.234 -22.406 -3.32 1 95.38 67 PRO A C 1
ATOM 446 O O . PRO A 1 67 ? 21.484 -22.719 -2.389 1 95.38 67 PRO A O 1
ATOM 449 N N . PRO A 1 68 ? 22.391 -23.031 -4.473 1 95.69 68 PRO A N 1
ATOM 450 C CA . PRO A 1 68 ? 21.547 -24.219 -4.672 1 95.69 68 PRO A CA 1
ATOM 451 C C . PRO A 1 68 ? 21.828 -25.328 -3.658 1 95.69 68 PRO A C 1
ATOM 453 O O . PRO A 1 68 ? 22.984 -25.625 -3.375 1 95.69 68 PRO A O 1
ATOM 456 N N . SER A 1 69 ? 20.766 -25.891 -3.137 1 95.25 69 SER A N 1
ATOM 457 C CA . SER A 1 69 ? 20.875 -27.016 -2.213 1 95.25 69 SER A CA 1
ATOM 458 C C . SER A 1 69 ? 20.75 -28.344 -2.945 1 95.25 69 SER A C 1
ATOM 460 O O . SER A 1 69 ? 21.047 -29.406 -2.385 1 95.25 69 SER A O 1
ATOM 462 N N . LYS A 1 70 ? 20.297 -28.328 -4.156 1 95.25 70 LYS A N 1
ATOM 463 C CA . LYS A 1 70 ? 20.094 -29.5 -4.992 1 95.25 70 LYS A CA 1
ATOM 464 C C . LYS A 1 70 ? 20.859 -29.391 -6.305 1 95.25 70 LYS A C 1
ATOM 466 O O . LYS A 1 70 ? 20.891 -28.328 -6.922 1 95.25 70 LYS A O 1
ATOM 471 N N . PRO A 1 71 ? 21.469 -30.516 -6.707 1 94.94 71 PRO A N 1
ATOM 472 C CA . PRO A 1 71 ? 22.172 -30.484 -7.992 1 94.94 71 PRO A CA 1
ATOM 473 C C . PRO A 1 71 ? 21.25 -30.141 -9.164 1 94.94 71 PRO A C 1
ATOM 475 O O . PRO A 1 71 ? 20.094 -30.578 -9.188 1 94.94 71 PRO A O 1
ATOM 478 N N . GLY A 1 72 ? 21.781 -29.359 -10.047 1 95.5 72 GLY A N 1
ATOM 479 C CA . GLY A 1 72 ? 21.031 -29.062 -11.258 1 95.5 72 GLY A CA 1
ATOM 480 C C . GLY A 1 72 ? 20.266 -27.75 -11.188 1 95.5 72 GLY A C 1
ATOM 481 O O . GLY A 1 72 ? 19.688 -27.312 -12.188 1 95.5 72 GLY A O 1
ATOM 482 N N . PHE A 1 73 ? 20.281 -27.203 -10.062 1 97.38 73 PHE A N 1
ATOM 483 C CA . PHE A 1 73 ? 19.609 -25.922 -9.906 1 97.38 73 PHE A CA 1
ATOM 484 C C . PHE A 1 73 ? 20.625 -24.781 -9.781 1 97.38 73 PHE A C 1
ATOM 486 O O . PHE A 1 73 ? 21.75 -25 -9.32 1 97.38 73 PHE A O 1
ATOM 493 N N . ALA A 1 74 ? 20.188 -23.578 -10.273 1 97.19 74 ALA A N 1
ATOM 494 C CA . ALA A 1 74 ? 21.062 -22.406 -10.195 1 97.19 74 ALA A CA 1
ATOM 495 C C . ALA A 1 74 ? 21.016 -21.781 -8.805 1 97.19 74 ALA A C 1
ATOM 497 O O . ALA A 1 74 ? 22.031 -21.281 -8.312 1 97.19 74 ALA A O 1
ATOM 498 N N . ALA A 1 75 ? 19.859 -21.859 -8.148 1 97.44 75 ALA A N 1
ATOM 499 C CA . ALA A 1 75 ? 19.672 -21.25 -6.832 1 97.44 75 ALA A CA 1
ATOM 500 C C . ALA A 1 75 ? 18.469 -21.844 -6.117 1 97.44 75 ALA A C 1
ATOM 502 O O . ALA A 1 75 ? 17.594 -22.453 -6.754 1 97.44 75 ALA A O 1
ATOM 503 N N . ASP A 1 76 ? 18.531 -21.734 -4.812 1 97.25 76 ASP A N 1
ATOM 504 C CA . ASP A 1 76 ? 17.312 -21.938 -4.039 1 97.25 76 ASP A CA 1
ATOM 505 C C . ASP A 1 76 ? 16.469 -20.672 -4 1 97.25 76 ASP A C 1
ATOM 507 O O . ASP A 1 76 ? 17 -19.562 -3.877 1 97.25 76 ASP A O 1
ATOM 511 N N . TYR A 1 77 ? 15.211 -20.844 -4.242 1 97.69 77 TYR A N 1
ATOM 512 C CA . TYR A 1 77 ? 14.188 -19.828 -4.098 1 97.69 77 TYR A CA 1
ATOM 513 C C . TYR A 1 77 ? 13.297 -20.109 -2.893 1 97.69 77 TYR A C 1
ATOM 515 O O . TYR A 1 77 ? 12.359 -20.906 -2.979 1 97.69 77 TYR A O 1
ATOM 523 N N . HIS A 1 78 ? 13.578 -19.375 -1.716 1 97.31 78 HIS A N 1
ATOM 524 C CA . HIS A 1 78 ? 12.727 -19.469 -0.535 1 97.31 78 HIS A CA 1
ATOM 525 C C . HIS A 1 78 ? 11.68 -18.359 -0.523 1 97.31 78 HIS A C 1
ATOM 527 O O . HIS A 1 78 ? 11.992 -17.203 -0.203 1 97.31 78 HIS A O 1
ATOM 533 N N . PHE A 1 79 ? 10.484 -18.766 -0.875 1 96.12 79 PHE A N 1
ATOM 534 C CA . PHE A 1 79 ? 9.398 -17.781 -0.91 1 96.12 79 PHE A CA 1
ATOM 535 C C . PHE A 1 79 ? 8.75 -17.656 0.463 1 96.12 79 PHE A C 1
ATOM 537 O O . PHE A 1 79 ? 8.508 -18.656 1.144 1 96.12 79 PHE A O 1
ATOM 544 N N . ALA A 1 80 ? 8.508 -16.422 0.864 1 96.94 80 ALA A N 1
ATOM 545 C CA . ALA A 1 80 ? 7.824 -16.094 2.115 1 96.94 80 ALA A CA 1
ATOM 546 C C . ALA A 1 80 ? 6.582 -15.25 1.864 1 96.94 80 ALA A C 1
ATOM 548 O O . ALA A 1 80 ? 6.684 -14.102 1.422 1 96.94 80 ALA A O 1
ATOM 549 N N . GLN A 1 81 ? 5.414 -15.844 2.088 1 94.62 81 GLN A N 1
ATOM 550 C CA . GLN A 1 81 ? 4.195 -15.039 2.127 1 94.62 81 GLN A CA 1
ATOM 551 C C . GLN A 1 81 ? 3.943 -14.492 3.531 1 94.62 81 GLN A C 1
ATOM 553 O O . GLN A 1 81 ? 3.691 -15.258 4.465 1 94.62 81 GLN A O 1
ATOM 558 N N . VAL A 1 82 ? 4.016 -13.203 3.67 1 95.75 82 VAL A N 1
ATOM 559 C CA . VAL A 1 82 ? 3.787 -12.57 4.965 1 95.75 82 VAL A CA 1
ATOM 560 C C . VAL A 1 82 ? 2.332 -12.125 5.074 1 95.75 82 VAL A C 1
ATOM 562 O O . VAL A 1 82 ? 1.785 -11.531 4.137 1 95.75 82 VAL A O 1
ATOM 565 N N . SER A 1 83 ? 1.69 -12.445 6.207 1 92.06 83 SER A N 1
ATOM 566 C CA . SER A 1 83 ? 0.309 -12.039 6.441 1 92.06 83 SER A CA 1
ATOM 567 C C . SER A 1 83 ? 0.241 -10.656 7.09 1 92.06 83 SER A C 1
ATOM 569 O O . SER A 1 83 ? 1.246 -10.156 7.59 1 92.06 83 SER A O 1
ATOM 571 N N . ARG A 1 84 ? -0.895 -10.094 7.133 1 88 84 ARG A N 1
ATOM 572 C CA . ARG A 1 84 ? -1.106 -8.789 7.766 1 88 84 ARG A CA 1
ATOM 573 C C . ARG A 1 84 ? -0.783 -8.852 9.25 1 88 84 ARG A C 1
ATOM 575 O O . ARG A 1 84 ? -0.35 -7.852 9.836 1 88 84 ARG A O 1
ATOM 582 N N . GLY A 1 85 ? -1.024 -10.07 9.844 1 89.06 85 GLY A N 1
ATOM 583 C CA . GLY A 1 85 ? -0.75 -10.242 11.266 1 89.06 85 GLY A CA 1
ATOM 584 C C . GLY A 1 85 ? 0.712 -10.523 11.555 1 89.06 85 GLY A C 1
ATOM 585 O O . GLY A 1 85 ? 1.104 -10.648 12.719 1 89.06 85 GLY A O 1
ATOM 586 N N . GLY A 1 86 ? 1.5 -10.711 10.539 1 92.62 86 GLY A N 1
ATOM 587 C CA . GLY A 1 86 ? 2.932 -10.891 10.719 1 92.62 86 GLY A CA 1
ATOM 588 C C . GLY A 1 86 ? 3.367 -12.344 10.656 1 92.62 86 GLY A C 1
ATOM 589 O O . GLY A 1 86 ? 4.543 -12.648 10.852 1 92.62 86 GLY A O 1
ATOM 590 N N . GLY A 1 87 ? 2.447 -13.203 10.422 1 94.25 87 GLY A N 1
ATOM 591 C CA . GLY A 1 87 ? 2.82 -14.586 10.195 1 94.25 87 GLY A CA 1
ATOM 592 C C . GLY A 1 87 ? 3.463 -14.82 8.844 1 94.25 87 GLY A C 1
ATOM 593 O O . GLY A 1 87 ? 3.213 -14.07 7.895 1 94.25 87 GLY A O 1
ATOM 594 N N . ILE A 1 88 ? 4.363 -15.891 8.758 1 96.25 88 ILE A N 1
ATOM 595 C CA . ILE A 1 88 ? 5.035 -16.188 7.5 1 96.25 88 ILE A CA 1
ATOM 596 C C . ILE A 1 88 ? 4.699 -17.609 7.062 1 96.25 88 ILE A C 1
ATOM 598 O O . ILE A 1 88 ? 4.793 -18.562 7.859 1 96.25 88 ILE A O 1
ATOM 602 N N . ASP A 1 89 ? 4.223 -17.781 5.848 1 92.88 89 ASP A N 1
ATOM 603 C CA . ASP A 1 89 ? 4.086 -19.094 5.203 1 92.88 89 ASP A CA 1
ATOM 604 C C . ASP A 1 89 ? 5.27 -19.375 4.285 1 92.88 89 ASP A C 1
ATOM 606 O O . ASP A 1 89 ? 5.422 -18.734 3.242 1 92.88 89 ASP A O 1
ATOM 610 N N . TRP A 1 90 ? 6.086 -20.375 4.637 1 93.62 90 TRP A N 1
ATOM 611 C CA . TRP A 1 90 ? 7.273 -20.734 3.865 1 93.62 90 TRP A CA 1
ATOM 612 C C . TRP A 1 90 ? 6.973 -21.891 2.924 1 93.62 90 TRP A C 1
ATOM 614 O O . TRP A 1 90 ? 7.852 -22.344 2.178 1 93.62 90 TRP A O 1
ATOM 624 N N . ARG A 1 91 ? 5.801 -22.375 2.879 1 87.25 91 ARG A N 1
ATOM 625 C CA . ARG A 1 91 ? 5.523 -23.641 2.193 1 87.25 91 ARG A CA 1
ATOM 626 C C . ARG A 1 91 ? 4.879 -23.391 0.833 1 87.25 91 ARG A C 1
ATOM 628 O O . ARG A 1 91 ? 4.609 -24.328 0.086 1 87.25 91 ARG A O 1
ATOM 635 N N . SER A 1 92 ? 4.684 -22.141 0.531 1 83.81 92 SER A N 1
ATOM 636 C CA . SER A 1 92 ? 4.047 -21.812 -0.737 1 83.81 92 SER A CA 1
ATOM 637 C C . SER A 1 92 ? 5.066 -21.266 -1.736 1 83.81 92 SER A C 1
ATOM 639 O O . SER A 1 92 ? 6.238 -21.078 -1.401 1 83.81 92 SER A O 1
ATOM 641 N N . SER A 1 93 ? 4.641 -21.219 -2.951 1 85.31 93 SER A N 1
ATOM 642 C CA . SER A 1 93 ? 5.418 -20.578 -4 1 85.31 93 SER A CA 1
ATOM 643 C C . SER A 1 93 ? 4.578 -19.562 -4.773 1 85.31 93 SER A C 1
ATOM 645 O O . SER A 1 93 ? 3.346 -19.609 -4.719 1 85.31 93 SER A O 1
ATOM 647 N N . CYS A 1 94 ? 5.203 -18.719 -5.359 1 89.06 94 CYS A N 1
ATOM 648 C CA . CYS A 1 94 ? 4.562 -17.688 -6.176 1 89.06 94 CYS A CA 1
ATOM 649 C C . CYS A 1 94 ? 5.273 -17.531 -7.516 1 89.06 94 CYS A C 1
ATOM 651 O O . CYS A 1 94 ? 6.449 -17.172 -7.555 1 89.06 94 CYS A O 1
ATOM 653 N N . ALA A 1 95 ? 4.574 -17.781 -8.562 1 88.88 95 ALA A N 1
ATOM 654 C CA . ALA A 1 95 ? 5.152 -17.672 -9.898 1 88.88 95 ALA A CA 1
ATOM 655 C C . ALA A 1 95 ? 5.562 -16.234 -10.203 1 88.88 95 ALA A C 1
ATOM 657 O O . ALA A 1 95 ? 6.605 -15.992 -10.812 1 88.88 95 ALA A O 1
ATOM 658 N N . ASN A 1 96 ? 4.73 -15.305 -9.828 1 92.31 96 ASN A N 1
ATOM 659 C CA . ASN A 1 96 ? 5.043 -13.898 -10.055 1 92.31 96 ASN A CA 1
ATOM 660 C C . ASN A 1 96 ? 6.371 -13.5 -9.422 1 92.31 96 ASN A C 1
ATOM 662 O O . ASN A 1 96 ? 7.234 -12.922 -10.078 1 92.31 96 ASN A O 1
ATOM 666 N N . PHE A 1 97 ? 6.5 -13.945 -8.188 1 96.25 97 PHE A N 1
ATOM 667 C CA . PHE A 1 97 ? 7.641 -13.422 -7.438 1 96.25 97 PHE A CA 1
ATOM 668 C C . PHE A 1 97 ? 8.906 -14.219 -7.758 1 96.25 97 PHE A C 1
ATOM 670 O O . PHE A 1 97 ? 10.016 -13.75 -7.508 1 96.25 97 PHE A O 1
ATOM 677 N N . ALA A 1 98 ? 8.734 -15.398 -8.344 1 96.81 98 ALA A N 1
ATOM 678 C CA . ALA A 1 98 ? 9.875 -16.141 -8.875 1 96.81 98 ALA A CA 1
ATOM 679 C C . ALA A 1 98 ? 10.578 -15.367 -9.977 1 96.81 98 ALA A C 1
ATOM 681 O O . ALA A 1 98 ? 11.797 -15.453 -10.133 1 96.81 98 ALA A O 1
ATOM 682 N N . SER A 1 99 ? 9.812 -14.625 -10.742 1 97.69 99 SER A N 1
ATOM 683 C CA . SER A 1 99 ? 10.414 -13.805 -11.789 1 97.69 99 SER A CA 1
ATOM 684 C C . SER A 1 99 ? 11.352 -12.758 -11.195 1 97.69 99 SER A C 1
ATOM 686 O O . SER A 1 99 ? 12.43 -12.508 -11.734 1 97.69 99 SER A O 1
ATOM 688 N N . ALA A 1 100 ? 10.977 -12.164 -10.07 1 98.19 100 ALA A N 1
ATOM 689 C CA . ALA A 1 100 ? 11.828 -11.188 -9.391 1 98.19 100 ALA A CA 1
ATOM 690 C C . ALA A 1 100 ? 13.078 -11.852 -8.82 1 98.19 100 ALA A C 1
ATOM 692 O O . ALA A 1 100 ? 14.188 -11.344 -8.992 1 98.19 100 ALA A O 1
ATOM 693 N N . ALA A 1 101 ? 12.859 -12.977 -8.141 1 98 101 ALA A N 1
ATOM 694 C CA . ALA A 1 101 ? 13.984 -13.695 -7.555 1 98 101 ALA A CA 1
ATOM 695 C C . ALA A 1 101 ? 14.984 -14.125 -8.625 1 98 101 ALA A C 1
ATOM 697 O O . ALA A 1 101 ? 16.203 -14.078 -8.398 1 98 101 ALA A O 1
ATOM 698 N N . ALA A 1 102 ? 14.492 -14.523 -9.758 1 98.31 102 ALA A N 1
ATOM 699 C CA . ALA A 1 102 ? 15.352 -14.969 -10.852 1 98.31 102 ALA A CA 1
ATOM 700 C C . ALA A 1 102 ? 16.219 -13.82 -11.367 1 98.31 102 ALA A C 1
ATOM 702 O O . ALA A 1 102 ? 17.375 -14.023 -11.742 1 98.31 102 ALA A O 1
ATOM 703 N N . LEU A 1 103 ? 15.648 -12.633 -11.43 1 97.38 103 LEU A N 1
ATOM 704 C CA . LEU A 1 103 ? 16.422 -11.477 -11.859 1 97.38 103 LEU A CA 1
ATOM 705 C C . LEU A 1 103 ? 17.578 -11.211 -10.906 1 97.38 103 LEU A C 1
ATOM 707 O O . LEU A 1 103 ? 18.703 -10.914 -11.336 1 97.38 103 LEU A O 1
ATOM 711 N N . VAL A 1 104 ? 17.328 -11.32 -9.609 1 97.94 104 VAL A N 1
ATOM 712 C CA . VAL A 1 104 ? 18.375 -11.117 -8.609 1 97.94 104 VAL A CA 1
ATOM 713 C C . VAL A 1 104 ? 19.438 -12.211 -8.75 1 97.94 104 VAL A C 1
ATOM 715 O O . VAL A 1 104 ? 20.641 -11.922 -8.734 1 97.94 104 VAL A O 1
ATOM 718 N N . ALA A 1 105 ? 18.984 -13.438 -8.922 1 97.69 105 ALA A N 1
ATOM 719 C CA . ALA A 1 105 ? 19.922 -14.547 -9.109 1 97.69 105 ALA A CA 1
ATOM 720 C C . ALA A 1 105 ? 20.766 -14.344 -10.359 1 97.69 105 ALA A C 1
ATOM 722 O O . ALA A 1 105 ? 21.969 -14.602 -10.344 1 97.69 105 ALA A O 1
ATOM 723 N N . ALA A 1 106 ? 20.141 -13.93 -11.422 1 97.06 106 ALA A N 1
ATOM 724 C CA . ALA A 1 106 ? 20.859 -13.672 -12.672 1 97.06 106 ALA A CA 1
ATOM 725 C C . ALA A 1 106 ? 21.906 -12.578 -12.484 1 97.06 106 ALA A C 1
ATOM 727 O O . ALA A 1 106 ? 23.031 -12.695 -12.969 1 97.06 106 ALA A O 1
ATOM 728 N N . ASP A 1 107 ? 21.516 -11.516 -11.805 1 95.19 107 ASP A N 1
ATOM 729 C CA . ASP A 1 107 ? 22.438 -10.414 -11.523 1 95.19 107 ASP A CA 1
ATOM 730 C C . ASP A 1 107 ? 23.625 -10.898 -10.695 1 95.19 107 ASP A C 1
ATOM 732 O O . ASP A 1 107 ? 24.719 -10.344 -10.797 1 95.19 107 ASP A O 1
ATOM 736 N N . ASP A 1 108 ? 23.422 -11.945 -9.953 1 95.69 108 ASP A N 1
ATOM 737 C CA . ASP A 1 108 ? 24.484 -12.508 -9.133 1 95.69 108 ASP A CA 1
ATOM 738 C C . ASP A 1 108 ? 25.297 -13.539 -9.914 1 95.69 108 ASP A C 1
ATOM 740 O O . ASP A 1 108 ? 26.141 -14.242 -9.344 1 95.69 108 ASP A O 1
ATOM 744 N N . GLY A 1 109 ? 24.984 -13.711 -11.164 1 94.56 109 GLY A N 1
ATOM 745 C CA . GLY A 1 109 ? 25.766 -14.562 -12.039 1 94.56 109 GLY A CA 1
ATOM 746 C C . GLY A 1 109 ? 25.328 -16.016 -12.023 1 94.56 109 GLY A C 1
ATOM 747 O O . GLY A 1 109 ? 26.078 -16.906 -12.414 1 94.56 109 GLY A O 1
ATOM 748 N N . MET A 1 110 ? 24.094 -16.234 -11.609 1 94.56 110 MET A N 1
ATOM 749 C CA . MET A 1 110 ? 23.672 -17.625 -11.438 1 94.56 110 MET A CA 1
ATOM 750 C C . MET A 1 110 ? 22.938 -18.125 -12.672 1 94.56 110 MET A C 1
ATOM 752 O O . MET A 1 110 ? 22.547 -19.297 -12.742 1 94.56 110 MET A O 1
ATOM 756 N N . ALA A 1 111 ? 22.812 -17.328 -13.672 1 94.31 111 ALA A N 1
ATOM 757 C CA . ALA A 1 111 ? 22.062 -17.719 -14.875 1 94.31 111 ALA A CA 1
ATOM 758 C C . ALA A 1 111 ? 22.969 -18.469 -15.859 1 94.31 111 ALA A C 1
ATOM 760 O O . ALA A 1 111 ? 24.156 -18.156 -15.977 1 94.31 111 ALA A O 1
ATOM 761 N N . LEU A 1 112 ? 22.391 -19.438 -16.469 1 93.56 112 LEU A N 1
ATOM 762 C CA . LEU A 1 112 ? 23.078 -20.125 -17.562 1 93.56 112 LEU A CA 1
ATOM 763 C C . LEU A 1 112 ? 22.703 -19.5 -18.906 1 93.56 112 LEU A C 1
ATOM 765 O O . LEU A 1 112 ? 21.516 -19.406 -19.25 1 93.56 112 LEU A O 1
ATOM 769 N N . ARG A 1 113 ? 23.688 -19.188 -19.625 1 94.19 113 ARG A N 1
ATOM 770 C CA . ARG A 1 113 ? 23.469 -18.594 -20.922 1 94.19 113 ARG A CA 1
ATOM 771 C C . ARG A 1 113 ? 23.203 -19.656 -21.984 1 94.19 113 ARG A C 1
ATOM 773 O O . ARG A 1 113 ? 23.859 -20.703 -21.984 1 94.19 113 ARG A O 1
ATOM 780 N N . GLU A 1 114 ? 22.25 -19.328 -22.812 1 95.06 114 GLU A N 1
ATOM 781 C CA . GLU A 1 114 ? 21.906 -20.25 -23.891 1 95.06 114 GLU A CA 1
ATOM 782 C C . GLU A 1 114 ? 22.469 -19.766 -25.234 1 95.06 114 GLU A C 1
ATOM 784 O O . GLU A 1 114 ? 22.891 -18.609 -25.359 1 95.06 114 GLU A O 1
ATOM 789 N N . ALA A 1 115 ? 22.406 -20.656 -26.203 1 94 115 ALA A N 1
ATOM 790 C CA . ALA A 1 115 ? 23 -20.375 -27.516 1 94 115 ALA A CA 1
ATOM 791 C C . ALA A 1 115 ? 22.25 -19.25 -28.219 1 94 115 ALA A C 1
ATOM 793 O O . ALA A 1 115 ? 22.859 -18.484 -28.969 1 94 115 ALA A O 1
ATOM 794 N N . ASP A 1 116 ? 21.062 -19.062 -27.938 1 94.12 116 ASP A N 1
ATOM 795 C CA . ASP A 1 116 ? 20.25 -18.078 -28.656 1 94.12 116 ASP A CA 1
ATOM 796 C C . ASP A 1 116 ? 20.328 -16.719 -27.984 1 94.12 116 ASP A C 1
ATOM 798 O O . ASP A 1 116 ? 19.656 -15.773 -28.406 1 94.12 116 ASP A O 1
ATOM 802 N N . GLY A 1 117 ? 21.094 -16.609 -26.984 1 94.88 117 GLY A N 1
ATOM 803 C CA . GLY A 1 117 ? 21.281 -15.336 -26.312 1 94.88 117 GLY A CA 1
ATOM 804 C C . GLY A 1 117 ? 20.422 -15.188 -25.062 1 94.88 117 GLY A C 1
ATOM 805 O O . GLY A 1 117 ? 20.609 -14.258 -24.281 1 94.88 117 GLY A O 1
ATOM 806 N N . SER A 1 118 ? 19.5 -16.094 -24.844 1 96.94 118 SER A N 1
ATOM 807 C CA . SER A 1 118 ? 18.688 -16.078 -23.625 1 96.94 118 SER A CA 1
ATOM 808 C C . SER A 1 118 ? 19.469 -16.656 -22.438 1 96.94 118 SER A C 1
ATOM 810 O O . SER A 1 118 ? 20.609 -17.109 -22.609 1 96.94 118 SER A O 1
ATOM 812 N N . ALA A 1 119 ? 19.016 -16.422 -21.281 1 97.44 119 ALA A N 1
ATOM 813 C CA . ALA A 1 119 ? 19.578 -16.984 -20.062 1 97.44 119 ALA A CA 1
ATOM 814 C C . ALA A 1 119 ? 18.516 -17.688 -19.219 1 97.44 119 ALA A C 1
ATOM 816 O O . ALA A 1 119 ? 17.375 -17.219 -19.141 1 97.44 119 ALA A O 1
ATOM 817 N N . VAL A 1 120 ? 18.906 -18.781 -18.625 1 98.12 120 VAL A N 1
ATOM 818 C CA . VAL A 1 120 ? 17.953 -19.547 -17.828 1 98.12 120 VAL A CA 1
ATOM 819 C C . VAL A 1 120 ? 18.422 -19.609 -16.375 1 98.12 120 VAL A C 1
ATOM 821 O O . VAL A 1 120 ? 19.609 -19.828 -16.109 1 98.12 120 VAL A O 1
ATOM 824 N N . VAL A 1 121 ? 17.531 -19.312 -15.453 1 98.44 121 VAL A N 1
ATOM 825 C CA . VAL A 1 121 ? 17.719 -19.531 -14.023 1 98.44 121 VAL A CA 1
ATOM 826 C C . VAL A 1 121 ? 16.812 -20.641 -13.531 1 98.44 121 VAL A C 1
ATOM 828 O O . VAL A 1 121 ? 15.602 -20.438 -13.367 1 98.44 121 VAL A O 1
ATOM 831 N N . ARG A 1 122 ? 17.375 -21.781 -13.312 1 98.19 122 ARG A N 1
ATOM 832 C CA . ARG A 1 122 ? 16.609 -22.891 -12.734 1 98.19 122 ARG A CA 1
ATOM 833 C C . ARG A 1 122 ? 16.578 -22.797 -11.219 1 98.19 122 ARG A C 1
ATOM 835 O O . ARG A 1 122 ? 17.625 -22.875 -10.562 1 98.19 122 ARG A O 1
ATOM 842 N N . LEU A 1 123 ? 15.406 -22.625 -10.633 1 97.88 123 LEU A N 1
ATOM 843 C CA . LEU A 1 123 ? 15.211 -22.375 -9.203 1 97.88 123 LEU A CA 1
ATOM 844 C C . LEU A 1 123 ? 14.617 -23.594 -8.516 1 97.88 123 LEU A C 1
ATOM 846 O O . LEU A 1 123 ? 13.742 -24.266 -9.07 1 97.88 123 LEU A O 1
ATOM 850 N N . TRP A 1 124 ? 15.141 -23.875 -7.375 1 96.94 124 TRP A N 1
ATOM 851 C CA . TRP A 1 124 ? 14.516 -24.844 -6.477 1 96.94 124 TRP A CA 1
ATOM 852 C C . TRP A 1 124 ? 13.734 -24.141 -5.375 1 96.94 124 TRP A C 1
ATOM 854 O O . TRP A 1 124 ? 14.32 -23.547 -4.465 1 96.94 124 TRP A O 1
ATOM 864 N N . ALA A 1 125 ? 12.383 -24.141 -5.551 1 94.19 125 ALA A N 1
ATOM 865 C CA . ALA A 1 125 ? 11.539 -23.625 -4.48 1 94.19 125 ALA A CA 1
ATOM 866 C C . ALA A 1 125 ? 11.445 -24.625 -3.326 1 94.19 125 ALA A C 1
ATOM 868 O O . ALA A 1 125 ? 10.469 -25.375 -3.223 1 94.19 125 ALA A O 1
ATOM 869 N N . SER A 1 126 ? 12.344 -24.5 -2.41 1 88.06 126 SER A N 1
ATOM 870 C CA . SER A 1 126 ? 12.57 -25.531 -1.405 1 88.06 126 SER A CA 1
ATOM 871 C C . SER A 1 126 ? 11.375 -25.656 -0.465 1 88.06 126 SER A C 1
ATOM 873 O O . SER A 1 126 ? 11.047 -26.75 -0.022 1 88.06 126 SER A O 1
ATOM 875 N N . GLY A 1 127 ? 10.711 -24.562 -0.12 1 87.62 127 GLY A N 1
ATOM 876 C CA . GLY A 1 127 ? 9.555 -24.625 0.764 1 87.62 127 GLY A CA 1
ATOM 877 C C . GLY A 1 127 ? 8.391 -25.391 0.177 1 87.62 127 GLY A C 1
ATOM 878 O O . GLY A 1 127 ? 7.785 -26.219 0.854 1 87.62 127 GLY A O 1
ATOM 879 N N . ALA A 1 128 ? 8.125 -25.141 -1.048 1 85 128 ALA A N 1
ATOM 880 C CA . ALA A 1 128 ? 7.008 -25.766 -1.735 1 85 128 ALA A CA 1
ATOM 881 C C . ALA A 1 128 ? 7.406 -27.141 -2.293 1 85 128 ALA A C 1
ATOM 883 O O . ALA A 1 128 ? 6.547 -27.953 -2.625 1 85 128 ALA A O 1
ATOM 884 N N . GLY A 1 129 ? 8.695 -27.391 -2.363 1 87.62 129 GLY A N 1
ATOM 885 C CA . GLY A 1 129 ? 9.172 -28.625 -2.982 1 87.62 129 GLY A CA 1
ATOM 886 C C . GLY A 1 129 ? 8.93 -28.672 -4.48 1 87.62 129 GLY A C 1
ATOM 887 O O . GLY A 1 129 ? 8.477 -29.688 -5.008 1 87.62 129 GLY A O 1
ATOM 888 N N . GLU A 1 130 ? 9.219 -27.5 -5.152 1 88.56 130 GLU A N 1
ATOM 889 C CA . GLU A 1 130 ? 8.922 -27.375 -6.574 1 88.56 130 GLU A CA 1
ATOM 890 C C . GLU A 1 130 ? 10.141 -26.859 -7.348 1 88.56 130 GLU A C 1
ATOM 892 O O . GLU A 1 130 ? 10.945 -26.109 -6.809 1 88.56 130 GLU A O 1
ATOM 897 N N . ALA A 1 131 ? 10.195 -27.359 -8.594 1 94.12 131 ALA A N 1
ATOM 898 C CA . ALA A 1 131 ? 11.211 -26.859 -9.516 1 94.12 131 ALA A CA 1
ATOM 899 C C . ALA A 1 131 ? 10.602 -25.891 -10.531 1 94.12 131 ALA A C 1
ATOM 901 O O . ALA A 1 131 ? 9.5 -26.125 -11.039 1 94.12 131 ALA A O 1
ATOM 902 N N . LEU A 1 132 ? 11.312 -24.781 -10.68 1 94.88 132 LEU A N 1
ATOM 903 C CA . LEU A 1 132 ? 10.883 -23.875 -11.734 1 94.88 132 LEU A CA 1
ATOM 904 C C . LEU A 1 132 ? 12.078 -23.312 -12.5 1 94.88 132 LEU A C 1
ATOM 906 O O . LEU A 1 132 ? 13.195 -23.297 -11.984 1 94.88 132 LEU A O 1
ATOM 910 N N . SER A 1 133 ? 11.789 -22.953 -13.711 1 97.31 133 SER A N 1
ATOM 911 C CA . SER A 1 133 ? 12.781 -22.281 -14.547 1 97.31 133 SER A CA 1
ATOM 912 C C . SER A 1 133 ? 12.266 -20.938 -15.039 1 97.31 133 SER A C 1
ATOM 914 O O . SER A 1 133 ? 11.094 -20.797 -15.398 1 97.31 133 SER A O 1
ATOM 916 N N . VAL A 1 134 ? 13.102 -19.969 -14.953 1 98.19 134 VAL A N 1
ATOM 917 C CA . VAL A 1 134 ? 12.805 -18.641 -15.508 1 98.19 134 VAL A CA 1
ATOM 918 C C . VAL A 1 134 ? 13.781 -18.328 -16.641 1 98.19 134 VAL A C 1
ATOM 920 O O . VAL A 1 134 ? 14.992 -18.312 -16.438 1 98.19 134 VAL A O 1
ATOM 923 N N . THR A 1 135 ? 13.258 -18.078 -17.797 1 98.12 135 THR A N 1
ATOM 924 C CA . THR A 1 135 ? 14.078 -17.734 -18.953 1 98.12 135 THR A CA 1
ATOM 925 C C . THR A 1 135 ? 14.078 -16.219 -19.203 1 98.12 135 THR A C 1
ATOM 927 O O . THR A 1 135 ? 13.016 -15.625 -19.406 1 98.12 135 THR A O 1
ATOM 930 N N . LEU A 1 136 ? 15.211 -15.625 -19.109 1 97.81 136 LEU A N 1
ATOM 931 C CA . LEU A 1 136 ? 15.414 -14.234 -19.5 1 97.81 136 LEU A CA 1
ATOM 932 C C . LEU A 1 136 ? 15.664 -14.109 -21 1 97.81 136 LEU A C 1
ATOM 934 O O . LEU A 1 136 ? 16.391 -14.922 -21.578 1 97.81 136 LEU A O 1
ATOM 938 N N . PRO A 1 137 ? 15.094 -13.117 -21.547 1 96.75 137 PRO A N 1
ATOM 939 C CA . PRO A 1 137 ? 15.18 -13.016 -23.016 1 96.75 137 PRO A CA 1
ATOM 940 C C . PRO A 1 137 ? 16.562 -12.562 -23.484 1 96.75 137 PRO A C 1
ATOM 942 O O . PRO A 1 137 ? 17.344 -12.031 -22.703 1 96.75 137 PRO A O 1
ATOM 945 N N . ALA A 1 138 ? 16.75 -12.828 -24.766 1 94.5 138 ALA A N 1
ATOM 946 C CA . ALA A 1 138 ? 17.906 -12.227 -25.422 1 94.5 138 ALA A CA 1
ATOM 947 C C . ALA A 1 138 ? 17.781 -10.703 -25.469 1 94.5 138 ALA A C 1
ATOM 949 O O . ALA A 1 138 ? 16.688 -10.156 -25.344 1 94.5 138 ALA A O 1
ATOM 950 N N . THR A 1 139 ? 18.922 -10.023 -25.594 1 89 139 THR A N 1
ATOM 951 C CA . THR A 1 139 ? 18.984 -8.57 -25.516 1 89 139 THR A CA 1
ATOM 952 C C . THR A 1 139 ? 18.094 -7.934 -26.578 1 89 139 THR A C 1
ATOM 954 O O . THR A 1 139 ? 17.531 -6.859 -26.359 1 89 139 THR A O 1
ATOM 957 N N . ASP A 1 140 ? 17.812 -8.609 -27.656 1 90 140 ASP A N 1
ATOM 958 C CA . ASP A 1 140 ? 17.094 -8 -28.75 1 90 140 ASP A CA 1
ATOM 959 C C . ASP A 1 140 ? 15.625 -8.43 -28.75 1 90 140 ASP A C 1
ATOM 961 O O . ASP A 1 140 ? 14.875 -8.102 -29.672 1 90 140 ASP A O 1
ATOM 965 N N . ALA A 1 141 ? 15.273 -9.141 -27.719 1 93.12 141 ALA A N 1
ATOM 966 C CA . ALA A 1 141 ? 13.875 -9.57 -27.656 1 93.12 141 ALA A CA 1
ATOM 967 C C . ALA A 1 141 ? 12.945 -8.375 -27.438 1 93.12 141 ALA A C 1
ATOM 969 O O . ALA A 1 141 ? 13.242 -7.484 -26.641 1 93.12 141 ALA A O 1
ATOM 970 N N . PRO A 1 142 ? 11.852 -8.32 -28.203 1 95.81 142 PRO A N 1
ATOM 971 C CA . PRO A 1 142 ? 10.906 -7.215 -28 1 95.81 142 PRO A CA 1
ATOM 972 C C . PRO A 1 142 ? 10.266 -7.227 -26.609 1 95.81 142 PRO A C 1
ATOM 974 O O . PRO A 1 142 ? 9.969 -8.297 -26.078 1 95.81 142 PRO A O 1
ATOM 977 N N . PRO A 1 143 ? 10.047 -6.09 -26.031 1 96.25 143 PRO A N 1
ATOM 978 C CA . PRO A 1 143 ? 9.359 -6.027 -24.734 1 96.25 143 PRO A CA 1
ATOM 979 C C . PRO A 1 143 ? 7.895 -6.441 -24.828 1 96.25 143 PRO A C 1
ATOM 981 O O . PRO A 1 143 ? 7.328 -6.48 -25.922 1 96.25 143 PRO A O 1
ATOM 984 N N . VAL A 1 144 ? 7.324 -6.801 -23.688 1 96.81 144 VAL A N 1
ATOM 985 C CA . VAL A 1 144 ? 5.922 -7.207 -23.625 1 96.81 144 VAL A CA 1
ATOM 986 C C . VAL A 1 144 ? 5.203 -6.41 -22.547 1 96.81 144 VAL A C 1
ATOM 988 O O . VAL A 1 144 ? 5.836 -5.914 -21.609 1 96.81 144 VAL A O 1
ATOM 991 N N . ALA A 1 145 ? 3.918 -6.254 -22.781 1 95.56 145 ALA A N 1
ATOM 992 C CA . ALA A 1 145 ? 3.033 -5.723 -21.75 1 95.56 145 ALA A CA 1
ATOM 993 C C . ALA A 1 145 ? 2.277 -6.844 -21.047 1 95.56 145 ALA A C 1
ATOM 995 O O . ALA A 1 145 ? 1.846 -7.805 -21.688 1 95.56 145 ALA A O 1
ATOM 996 N N . ILE A 1 146 ? 2.203 -6.777 -19.766 1 94.81 146 ILE A N 1
ATOM 997 C CA . ILE A 1 146 ? 1.33 -7.707 -19.047 1 94.81 146 ILE A CA 1
ATOM 998 C C . ILE A 1 146 ? 0.218 -6.93 -18.344 1 94.81 146 ILE A C 1
ATOM 1000 O O . ILE A 1 146 ? 0.437 -5.816 -17.875 1 94.81 146 ILE A O 1
ATOM 1004 N N . ALA A 1 147 ? -0.98 -7.527 -18.312 1 93.06 147 ALA A N 1
ATOM 1005 C CA . ALA A 1 147 ? -2.139 -6.879 -17.719 1 93.06 147 ALA A CA 1
ATOM 1006 C C . ALA A 1 147 ? -1.907 -6.625 -16.219 1 93.06 147 ALA A C 1
ATOM 1008 O O . ALA A 1 147 ? -1.454 -7.512 -15.5 1 93.06 147 ALA A O 1
ATOM 1009 N N . GLY A 1 148 ? -2.188 -5.398 -15.82 1 90.38 148 GLY A N 1
ATOM 1010 C CA . GLY A 1 148 ? -2.041 -5.031 -14.422 1 90.38 148 GLY A CA 1
ATOM 1011 C C . GLY A 1 148 ? -0.746 -4.293 -14.125 1 90.38 148 GLY A C 1
ATOM 1012 O O . GLY A 1 148 ? -0.537 -3.811 -13.016 1 90.38 148 GLY A O 1
ATOM 1013 N N . VAL A 1 149 ? 0.12 -4.266 -15.047 1 91.94 149 VAL A N 1
ATOM 1014 C CA . VAL A 1 149 ? 1.395 -3.57 -14.906 1 91.94 149 VAL A CA 1
ATOM 1015 C C . VAL A 1 149 ? 1.526 -2.504 -15.984 1 91.94 149 VAL A C 1
ATOM 1017 O O . VAL A 1 149 ? 1.234 -2.758 -17.156 1 91.94 149 VAL A O 1
ATOM 1020 N N . ARG A 1 150 ? 1.996 -1.328 -15.578 1 85.25 150 ARG A N 1
ATOM 1021 C CA . ARG A 1 150 ? 2.16 -0.234 -16.531 1 85.25 150 ARG A CA 1
ATOM 1022 C C . ARG A 1 150 ? 3.383 -0.456 -17.422 1 85.25 150 ARG A C 1
ATOM 1024 O O . ARG A 1 150 ? 4.422 -0.92 -16.938 1 85.25 150 ARG A O 1
ATOM 1031 N N . GLY A 1 151 ? 3.166 -0.155 -18.719 1 90.19 151 GLY A N 1
ATOM 1032 C CA . GLY A 1 151 ? 4.301 -0.149 -19.625 1 90.19 151 GLY A CA 1
ATOM 1033 C C . GLY A 1 151 ? 4.684 -1.533 -20.109 1 90.19 151 GLY A C 1
ATOM 1034 O O . GLY A 1 151 ? 3.877 -2.463 -20.062 1 90.19 151 GLY A O 1
ATOM 1035 N N . GLU A 1 152 ? 5.859 -1.604 -20.781 1 95.31 152 GLU A N 1
ATOM 1036 C CA . GLU A 1 152 ? 6.418 -2.84 -21.312 1 95.31 152 GLU A CA 1
ATOM 1037 C C . GLU A 1 152 ? 7.785 -3.139 -20.703 1 95.31 152 GLU A C 1
ATOM 1039 O O . GLU A 1 152 ? 8.461 -2.234 -20.219 1 95.31 152 GLU A O 1
ATOM 1044 N N . ALA A 1 153 ? 8.109 -4.344 -20.609 1 95.06 153 ALA A N 1
ATOM 1045 C CA . ALA A 1 153 ? 9.398 -4.801 -20.094 1 95.06 153 ALA A CA 1
ATOM 1046 C C . ALA A 1 153 ? 9.82 -6.113 -20.75 1 95.06 153 ALA A C 1
ATOM 1048 O O . ALA A 1 153 ? 9.016 -6.762 -21.422 1 95.06 153 ALA A O 1
ATOM 1049 N N . PRO A 1 154 ? 11.094 -6.434 -20.672 1 95.94 154 PRO A N 1
ATOM 1050 C CA . PRO A 1 154 ? 11.531 -7.715 -21.219 1 95.94 154 PRO A CA 1
ATOM 1051 C C . PRO A 1 154 ? 10.734 -8.898 -20.672 1 95.94 154 PRO A C 1
ATOM 1053 O O . PRO A 1 154 ? 10.469 -8.961 -19.469 1 95.94 154 PRO A O 1
ATOM 1056 N N . PRO A 1 155 ? 10.305 -9.82 -21.578 1 97.12 155 PRO A N 1
ATOM 1057 C CA . PRO A 1 155 ? 9.523 -10.977 -21.141 1 97.12 155 PRO A CA 1
ATOM 1058 C C . PRO A 1 155 ? 10.352 -11.984 -20.344 1 97.12 155 PRO A C 1
ATOM 1060 O O . PRO A 1 155 ? 11.477 -12.305 -20.719 1 97.12 155 PRO A O 1
ATOM 1063 N N . LEU A 1 156 ? 9.875 -12.383 -19.234 1 97.75 156 LEU A N 1
ATOM 1064 C CA . LEU A 1 156 ? 10.398 -13.492 -18.453 1 97.75 156 LEU A CA 1
ATOM 1065 C C . LEU A 1 156 ? 9.469 -14.695 -18.516 1 97.75 156 LEU A C 1
ATOM 1067 O O . LEU A 1 156 ? 8.312 -14.625 -18.078 1 97.75 156 LEU A O 1
ATOM 1071 N N . ARG A 1 157 ? 9.961 -15.758 -19.078 1 97.25 157 ARG A N 1
ATOM 1072 C CA . ARG A 1 157 ? 9.156 -16.969 -19.156 1 97.25 157 ARG A CA 1
ATOM 1073 C C . ARG A 1 157 ? 9.344 -17.828 -17.906 1 97.25 157 ARG A C 1
ATOM 1075 O O . ARG A 1 157 ? 10.445 -18.312 -17.625 1 97.25 157 ARG A O 1
ATOM 1082 N N . VAL A 1 158 ? 8.312 -17.969 -17.156 1 97.06 158 VAL A N 1
ATOM 1083 C CA . VAL A 1 158 ? 8.312 -18.781 -15.938 1 97.06 158 VAL A CA 1
ATOM 1084 C C . VAL A 1 158 ? 7.668 -20.125 -16.219 1 97.06 158 VAL A C 1
ATOM 1086 O O . VAL A 1 158 ? 6.52 -20.203 -16.656 1 97.06 158 VAL A O 1
ATOM 1089 N N . GLU A 1 159 ? 8.383 -21.203 -15.914 1 95.81 159 GLU A N 1
ATOM 1090 C CA . GLU A 1 159 ? 7.906 -22.562 -16.172 1 95.81 159 GLU A CA 1
ATOM 1091 C C . GLU A 1 159 ? 8.031 -23.422 -14.922 1 95.81 159 GLU A C 1
ATOM 1093 O O . GLU A 1 159 ? 9.125 -23.578 -14.367 1 95.81 159 GLU A O 1
ATOM 1098 N N . PHE A 1 160 ? 6.91 -23.969 -14.492 1 94.94 160 PHE A N 1
ATOM 1099 C CA . PHE A 1 160 ? 6.93 -24.984 -13.445 1 94.94 160 PHE A CA 1
ATOM 1100 C C . PHE A 1 160 ? 7.219 -26.359 -14.031 1 94.94 160 PHE A C 1
ATOM 1102 O O . PHE A 1 160 ? 6.59 -26.766 -15 1 94.94 160 PHE A O 1
ATOM 1109 N N . GLU A 1 161 ? 8.195 -26.953 -13.406 1 94.38 161 GLU A N 1
ATOM 1110 C CA . GLU A 1 161 ? 8.523 -28.328 -13.766 1 94.38 161 GLU A CA 1
ATOM 1111 C C . GLU A 1 161 ? 7.766 -29.328 -12.898 1 94.38 161 GLU A C 1
ATOM 1113 O O . GLU A 1 161 ? 8.242 -29.719 -11.828 1 94.38 161 GLU A O 1
ATOM 1118 N N . LEU A 1 162 ? 6.703 -29.875 -13.406 1 91.31 162 LEU A N 1
ATOM 1119 C CA . LEU A 1 162 ? 5.754 -30.609 -12.57 1 91.31 162 LEU A CA 1
ATOM 1120 C C . LEU A 1 162 ? 5.969 -32.125 -12.688 1 91.31 162 LEU A C 1
ATOM 1122 O O . LEU A 1 162 ? 5.41 -32.875 -11.906 1 91.31 162 LEU A O 1
ATOM 1126 N N . GLY A 1 163 ? 6.758 -32.688 -13.516 1 87.94 163 GLY A N 1
ATOM 1127 C CA . GLY A 1 163 ? 7.266 -34.062 -13.594 1 87.94 163 GLY A CA 1
ATOM 1128 C C . GLY A 1 163 ? 6.168 -35.094 -13.594 1 87.94 163 GLY A C 1
ATOM 1129 O O . GLY A 1 163 ? 6.352 -36.188 -13.062 1 87.94 163 GLY A O 1
ATOM 1130 N N . GLY A 1 164 ? 4.984 -34.781 -13.961 1 88.31 164 GLY A N 1
ATOM 1131 C CA . GLY A 1 164 ? 3.895 -35.75 -13.977 1 88.31 164 GLY A CA 1
ATOM 1132 C C . GLY A 1 164 ? 3.061 -35.719 -12.711 1 88.31 164 GLY A C 1
ATOM 1133 O O . GLY A 1 164 ? 2.609 -36.781 -12.242 1 88.31 164 GLY A O 1
ATOM 1134 N N . HIS A 1 165 ? 2.822 -34.625 -12.133 1 85.62 165 HIS A N 1
ATOM 1135 C CA . HIS A 1 165 ? 2.029 -34.406 -10.922 1 85.62 165 HIS A CA 1
ATOM 1136 C C . HIS A 1 165 ? 0.548 -34.656 -11.195 1 85.62 165 HIS A C 1
ATOM 1138 O O . HIS A 1 165 ? -0.018 -34.125 -12.133 1 85.62 165 HIS A O 1
ATOM 1144 N N . ALA A 1 166 ? -0.038 -35.594 -10.359 1 91.44 166 ALA A N 1
ATOM 1145 C CA . ALA A 1 166 ? -1.469 -35.844 -10.516 1 91.44 166 ALA A CA 1
ATOM 1146 C C . ALA A 1 166 ? -2.281 -34.594 -10.211 1 91.44 166 ALA A C 1
ATOM 1148 O O . ALA A 1 166 ? -2.072 -33.938 -9.188 1 91.44 166 ALA A O 1
ATOM 1149 N N . LEU A 1 167 ? -3.215 -34.25 -11.07 1 95.75 167 LEU A N 1
ATOM 1150 C CA . LEU A 1 167 ? -3.873 -32.969 -11.039 1 95.75 167 LEU A CA 1
ATOM 1151 C C . LEU A 1 167 ? -5.109 -33 -10.141 1 95.75 167 LEU A C 1
ATOM 1153 O O . LEU A 1 167 ? -5.539 -31.969 -9.617 1 95.75 167 LEU A O 1
ATOM 1157 N N . LEU A 1 168 ? -5.75 -34.156 -10.031 1 97.06 168 LEU A N 1
ATOM 1158 C CA . LEU A 1 168 ? -6.98 -34.281 -9.258 1 97.06 168 LEU A CA 1
ATOM 1159 C C . LEU A 1 168 ? -6.727 -35.094 -7.984 1 97.06 168 LEU A C 1
ATOM 1161 O O . LEU A 1 168 ? -6.883 -36.312 -7.973 1 97.06 168 LEU A O 1
ATOM 1165 N N . PRO A 1 169 ? -6.477 -34.375 -6.91 1 94.94 169 PRO A N 1
ATOM 1166 C CA . PRO A 1 169 ? -6.074 -35.062 -5.695 1 94.94 169 PRO A CA 1
ATOM 1167 C C . PRO A 1 169 ? -7.184 -35.969 -5.133 1 94.94 169 PRO A C 1
ATOM 1169 O O . PRO A 1 169 ? -6.906 -36.938 -4.418 1 94.94 169 PRO A O 1
ATOM 1172 N N . THR A 1 170 ? -8.445 -35.719 -5.465 1 95.31 170 THR A N 1
ATOM 1173 C CA . THR A 1 170 ? -9.555 -36.531 -4.977 1 95.31 170 THR A CA 1
ATOM 1174 C C . THR A 1 170 ? -9.93 -37.625 -5.988 1 95.31 170 THR A C 1
ATOM 1176 O O . THR A 1 170 ? -10.797 -38.438 -5.727 1 95.31 170 THR A O 1
ATOM 1179 N N . GLY A 1 171 ? -9.367 -37.5 -7.105 1 94.19 171 GLY A N 1
ATOM 1180 C CA . GLY A 1 171 ? -9.641 -38.469 -8.164 1 94.19 171 GLY A CA 1
ATOM 1181 C C . GLY A 1 171 ? -10.852 -38.094 -9.008 1 94.19 171 GLY A C 1
ATOM 1182 O O . GLY A 1 171 ? -11.164 -38.781 -9.984 1 94.19 171 GLY A O 1
ATOM 1183 N N . ARG A 1 172 ? -11.5 -37.031 -8.703 1 94.94 172 ARG A N 1
ATOM 1184 C CA . ARG A 1 172 ? -12.719 -36.625 -9.406 1 94.94 172 ARG A CA 1
ATOM 1185 C C . ARG A 1 172 ? -12.578 -35.219 -9.984 1 94.94 172 ARG A C 1
ATOM 1187 O O . ARG A 1 172 ? -12.023 -34.344 -9.336 1 94.94 172 ARG A O 1
ATOM 1194 N N . PRO A 1 173 ? -13.094 -35.062 -11.219 1 96.5 173 PRO A N 1
ATOM 1195 C CA . PRO A 1 173 ? -13.055 -33.719 -11.781 1 96.5 173 PRO A CA 1
ATOM 1196 C C . PRO A 1 173 ? -14.07 -32.781 -11.148 1 96.5 173 PRO A C 1
ATOM 1198 O O . PRO A 1 173 ? -13.891 -31.562 -11.172 1 96.5 173 PRO A O 1
ATOM 1201 N N . GLU A 1 174 ? -15.109 -33.312 -10.656 1 96.19 174 GLU A N 1
ATOM 1202 C CA . GLU A 1 174 ? -16.141 -32.531 -9.969 1 96.19 174 GLU A CA 1
ATOM 1203 C C . GLU A 1 174 ? -16.391 -33.094 -8.57 1 96.19 174 GLU A C 1
ATOM 1205 O O . GLU A 1 174 ? -16.625 -34.281 -8.398 1 96.19 174 GLU A O 1
ATOM 1210 N N . GLU A 1 175 ? -16.312 -32.094 -7.637 1 94.5 175 GLU A N 1
ATOM 1211 C CA . GLU A 1 175 ? -16.562 -32.469 -6.246 1 94.5 175 GLU A CA 1
ATOM 1212 C C . GLU A 1 175 ? -18.047 -32.344 -5.914 1 94.5 175 GLU A C 1
ATOM 1214 O O . GLU A 1 175 ? -18.734 -31.438 -6.406 1 94.5 175 GLU A O 1
ATOM 1219 N N . GLU A 1 176 ? -18.516 -33.219 -5.113 1 87.62 176 GLU A N 1
ATOM 1220 C CA . GLU A 1 176 ? -19.891 -33.156 -4.633 1 87.62 176 GLU A CA 1
ATOM 1221 C C . GLU A 1 176 ? -19.953 -32.719 -3.174 1 87.62 176 GLU A C 1
ATOM 1223 O O . GLU A 1 176 ? -19.031 -33 -2.398 1 87.62 176 GLU A O 1
ATOM 1228 N N . GLY A 1 177 ? -20.938 -31.953 -2.822 1 91.69 177 GLY A N 1
ATOM 1229 C CA . GLY A 1 177 ? -21.234 -31.688 -1.426 1 91.69 177 GLY A CA 1
ATOM 1230 C C . GLY A 1 177 ? -20.562 -30.438 -0.896 1 91.69 177 GLY A C 1
ATOM 1231 O O . GLY A 1 177 ? -20.75 -30.062 0.263 1 91.69 177 GLY A O 1
ATOM 1232 N N . LEU A 1 178 ? -19.75 -29.75 -1.67 1 94.94 178 LEU A N 1
ATOM 1233 C CA . LEU A 1 178 ? -19.156 -28.5 -1.213 1 94.94 178 LEU A CA 1
ATOM 1234 C C . LEU A 1 178 ? -20.156 -27.359 -1.292 1 94.94 178 LEU A C 1
ATOM 1236 O O . LEU A 1 178 ? -21.047 -27.359 -2.143 1 94.94 178 LEU A O 1
ATOM 1240 N N . ARG A 1 179 ? -19.953 -26.406 -0.333 1 96.25 179 ARG A N 1
ATOM 1241 C CA . ARG A 1 179 ? -20.891 -25.281 -0.258 1 96.25 179 ARG A CA 1
ATOM 1242 C C . ARG A 1 179 ? -20.141 -23.984 0.057 1 96.25 179 ARG A C 1
ATOM 1244 O O . ARG A 1 179 ? -19.125 -24 0.74 1 96.25 179 ARG A O 1
ATOM 1251 N N . LEU A 1 180 ? -20.672 -22.938 -0.425 1 96.56 180 LEU A N 1
ATOM 1252 C CA . LEU A 1 180 ? -20.312 -21.594 0.012 1 96.56 180 LEU A CA 1
ATOM 1253 C C . LEU A 1 180 ? -21.438 -20.969 0.827 1 96.56 180 LEU A C 1
ATOM 1255 O O . LEU A 1 180 ? -22.375 -20.406 0.261 1 96.56 180 LEU A O 1
ATOM 1259 N N . GLY A 1 181 ? -21.25 -21.031 2.109 1 94.94 181 GLY A N 1
ATOM 1260 C CA . GLY A 1 181 ? -22.406 -20.75 2.938 1 94.94 181 GLY A CA 1
ATOM 1261 C C . GLY A 1 181 ? -23.562 -21.719 2.717 1 94.94 181 GLY A C 1
ATOM 1262 O O . GLY A 1 181 ? -23.375 -22.922 2.832 1 94.94 181 GLY A O 1
ATOM 1263 N N . ASP A 1 182 ? -24.641 -21.109 2.303 1 93.25 182 ASP A N 1
ATOM 1264 C CA . ASP A 1 182 ? -25.812 -21.938 2.088 1 93.25 182 ASP A CA 1
ATOM 1265 C C . ASP A 1 182 ? -25.938 -22.344 0.621 1 93.25 182 ASP A C 1
ATOM 1267 O O . ASP A 1 182 ? -26.859 -23.094 0.254 1 93.25 182 ASP A O 1
ATOM 1271 N N . ARG A 1 183 ? -24.969 -22 -0.185 1 93.12 183 ARG A N 1
ATOM 1272 C CA . ARG A 1 183 ? -25.031 -22.281 -1.617 1 93.12 183 ARG A CA 1
ATOM 1273 C C . ARG A 1 183 ? -24.297 -23.578 -1.954 1 93.12 183 ARG A C 1
ATOM 1275 O O . ARG A 1 183 ? -23.078 -23.672 -1.772 1 93.12 183 ARG A O 1
ATOM 1282 N N . PRO A 1 184 ? -25.062 -24.547 -2.488 1 94.62 184 PRO A N 1
ATOM 1283 C CA . PRO A 1 184 ? -24.328 -25.703 -3.006 1 94.62 184 PRO A CA 1
ATOM 1284 C C . PRO A 1 184 ? -23.469 -25.359 -4.215 1 94.62 184 PRO A C 1
ATOM 1286 O O . PRO A 1 184 ? -23.859 -24.562 -5.066 1 94.62 184 PRO A O 1
ATOM 1289 N N . LEU A 1 185 ? -22.328 -25.953 -4.32 1 95.88 185 LEU A N 1
ATOM 1290 C CA . LEU A 1 185 ? -21.375 -25.641 -5.383 1 95.88 185 LEU A CA 1
ATOM 1291 C C . LEU A 1 185 ? -21 -26.906 -6.152 1 95.88 185 LEU A C 1
ATOM 1293 O O . LEU A 1 185 ? -20.812 -27.969 -5.559 1 95.88 185 LEU A O 1
ATOM 1297 N N . ARG A 1 186 ? -21.016 -26.812 -7.426 1 94.19 186 ARG A N 1
ATOM 1298 C CA . ARG A 1 186 ? -20.203 -27.703 -8.234 1 94.19 186 ARG A CA 1
ATOM 1299 C C . ARG A 1 186 ? -18.766 -27.203 -8.328 1 94.19 186 ARG A C 1
ATOM 1301 O O . ARG A 1 186 ? -18.516 -26.125 -8.891 1 94.19 186 ARG A O 1
ATOM 1308 N N . ALA A 1 187 ? -17.812 -28.016 -7.762 1 97.75 187 ALA A N 1
ATOM 1309 C CA . ALA A 1 187 ? -16.453 -27.5 -7.637 1 97.75 187 ALA A CA 1
ATOM 1310 C C . ALA A 1 187 ? -15.43 -28.5 -8.18 1 97.75 187 ALA A C 1
ATOM 1312 O O . ALA A 1 187 ? -15.703 -29.688 -8.25 1 97.75 187 ALA A O 1
ATOM 1313 N N . THR A 1 188 ? -14.375 -28 -8.703 1 98.25 188 THR A N 1
ATOM 1314 C CA . THR A 1 188 ? -13.18 -28.781 -9 1 98.25 188 THR A CA 1
ATOM 1315 C C . THR A 1 188 ? -12.055 -28.422 -8.039 1 98.25 188 THR A C 1
ATOM 1317 O O . THR A 1 188 ? -11.812 -27.25 -7.766 1 98.25 188 THR A O 1
ATOM 1320 N N . ILE A 1 189 ? -11.445 -29.422 -7.395 1 98 189 ILE A N 1
ATOM 1321 C CA . ILE A 1 189 ? -10.195 -29.203 -6.676 1 98 189 ILE A CA 1
ATOM 1322 C C . ILE A 1 189 ? -9.023 -29.688 -7.527 1 98 189 ILE A C 1
ATOM 1324 O O . ILE A 1 189 ? -8.93 -30.875 -7.848 1 98 189 ILE A O 1
ATOM 1328 N N . VAL A 1 190 ? -8.219 -28.781 -7.973 1 97 190 VAL A N 1
ATOM 1329 C CA . VAL A 1 190 ? -7.07 -29.109 -8.812 1 97 190 VAL A CA 1
ATOM 1330 C C . VAL A 1 190 ? -5.777 -28.766 -8.07 1 97 190 VAL A C 1
ATOM 1332 O O . VAL A 1 190 ? -5.703 -27.75 -7.379 1 97 190 VAL A O 1
ATOM 1335 N N . ASP A 1 191 ? -4.84 -29.609 -8.117 1 92.88 191 ASP A N 1
ATOM 1336 C CA . ASP A 1 191 ? -3.568 -29.422 -7.422 1 92.88 191 ASP A CA 1
ATOM 1337 C C . ASP A 1 191 ? -2.416 -29.297 -8.414 1 92.88 191 ASP A C 1
ATOM 1339 O O . ASP A 1 191 ? -2.184 -30.203 -9.219 1 92.88 191 ASP A O 1
ATOM 1343 N N . VAL A 1 192 ? -1.85 -28.125 -8.352 1 86.56 192 VAL A N 1
ATOM 1344 C CA . VAL A 1 192 ? -0.633 -27.922 -9.133 1 86.56 192 VAL A CA 1
ATOM 1345 C C . VAL A 1 192 ? 0.564 -27.766 -8.195 1 86.56 192 VAL A C 1
ATOM 1347 O O . VAL A 1 192 ? 0.67 -26.781 -7.469 1 86.56 192 VAL A O 1
ATOM 1350 N N . ALA A 1 193 ? 1.441 -28.688 -8.148 1 73.69 193 ALA A N 1
ATOM 1351 C CA . ALA A 1 193 ? 2.693 -28.656 -7.395 1 73.69 193 ALA A CA 1
ATOM 1352 C C . ALA A 1 193 ? 2.438 -28.469 -5.902 1 73.69 193 ALA A C 1
ATOM 1354 O O . ALA A 1 193 ? 3.094 -27.656 -5.254 1 73.69 193 ALA A O 1
ATOM 1355 N N . GLY A 1 194 ? 1.415 -29.078 -5.391 1 75.31 194 GLY A N 1
ATOM 1356 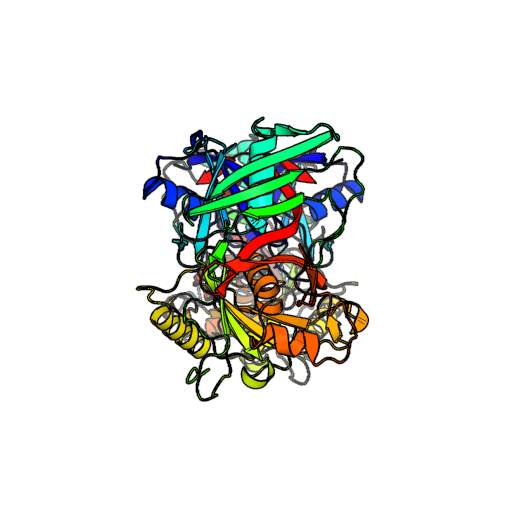C CA . GLY A 1 194 ? 1.18 -29.031 -3.959 1 75.31 194 GLY A CA 1
ATOM 1357 C C . GLY A 1 194 ? 0.375 -27.812 -3.525 1 75.31 194 GLY A C 1
ATOM 1358 O O . GLY A 1 194 ? 0.292 -27.516 -2.334 1 75.31 194 GLY A O 1
ATOM 1359 N N . ASN A 1 195 ? -0.19 -27.141 -4.387 1 82.5 195 ASN A N 1
ATOM 1360 C CA . ASN A 1 195 ? -1.005 -25.969 -4.109 1 82.5 195 ASN A CA 1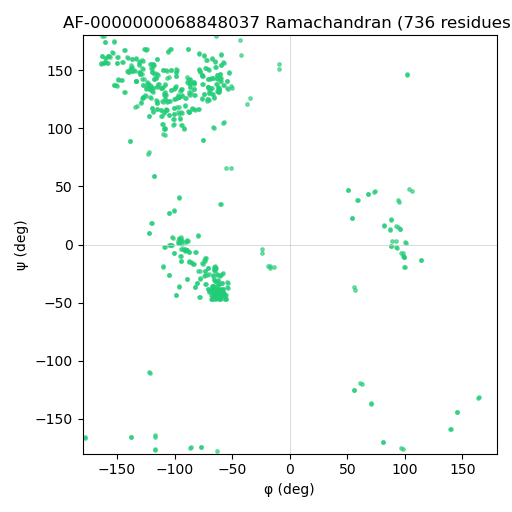
ATOM 1361 C C . ASN A 1 195 ? -2.424 -26.125 -4.648 1 82.5 195 ASN A C 1
ATOM 1363 O O . ASN A 1 195 ? -2.773 -25.547 -5.676 1 82.5 195 ASN A O 1
ATOM 1367 N N . PRO A 1 196 ? -3.213 -26.859 -3.891 1 92.81 196 PRO A N 1
ATOM 1368 C CA . PRO A 1 196 ? -4.562 -27.109 -4.41 1 92.81 196 PRO A CA 1
ATOM 1369 C C . PRO A 1 196 ? -5.383 -25.828 -4.535 1 92.81 196 PRO A C 1
ATOM 1371 O O . PRO A 1 196 ? -5.301 -24.953 -3.674 1 92.81 196 PRO A O 1
ATOM 1374 N N . GLN A 1 197 ? -6.113 -25.703 -5.613 1 96.38 197 GLN A N 1
ATOM 1375 C CA . GLN A 1 197 ? -7.035 -24.609 -5.898 1 96.38 197 GLN A CA 1
ATOM 1376 C C . GLN A 1 197 ? -8.469 -25.109 -6.043 1 96.38 197 GLN A C 1
ATOM 1378 O O . GLN A 1 197 ? -8.688 -26.219 -6.539 1 96.38 197 GLN A O 1
ATOM 1383 N N . VAL A 1 198 ? -9.391 -24.344 -5.57 1 98 198 VAL A N 1
ATOM 1384 C CA . VAL A 1 198 ? -10.805 -24.703 -5.707 1 98 198 VAL A CA 1
ATOM 1385 C C . VAL A 1 198 ? -11.445 -23.828 -6.789 1 98 198 VAL A C 1
ATOM 1387 O O . VAL A 1 198 ? -11.398 -22.594 -6.719 1 98 198 VAL A O 1
ATOM 1390 N N . LEU A 1 199 ? -12.031 -24.469 -7.793 1 98.44 199 LEU A N 1
ATOM 1391 C CA . LEU A 1 199 ? -12.672 -23.781 -8.914 1 98.44 199 LEU A CA 1
ATOM 1392 C C . LEU A 1 199 ? -14.188 -23.922 -8.836 1 98.44 199 LEU A C 1
ATOM 1394 O O . LEU A 1 199 ? -14.703 -25.031 -8.68 1 98.44 199 LEU A O 1
ATOM 1398 N N . VAL A 1 200 ? -14.898 -22.828 -8.969 1 98.25 200 VAL A N 1
ATOM 1399 C CA . VAL A 1 200 ? -16.359 -22.859 -8.977 1 98.25 200 VAL A CA 1
ATOM 1400 C C . VAL A 1 200 ? -16.875 -21.938 -10.078 1 98.25 200 VAL A C 1
ATOM 1402 O O . VAL A 1 200 ? -16.156 -21.062 -10.562 1 98.25 200 VAL A O 1
ATOM 1405 N N . ARG A 1 201 ? -18.109 -22.172 -10.477 1 97.44 201 ARG A N 1
ATOM 1406 C CA . ARG A 1 201 ? -18.781 -21.203 -11.336 1 97.44 201 ARG A CA 1
ATOM 1407 C C . ARG A 1 201 ? -19.125 -19.938 -10.57 1 97.44 201 ARG A C 1
ATOM 1409 O O . ARG A 1 201 ? -19.625 -20.016 -9.438 1 97.44 201 ARG A O 1
ATOM 1416 N N . ALA A 1 202 ? -18.859 -18.828 -11.219 1 98.06 202 ALA A N 1
ATOM 1417 C CA . ALA A 1 202 ? -19.062 -17.547 -10.547 1 98.06 202 ALA A CA 1
ATOM 1418 C C . ALA A 1 202 ? -20.5 -17.406 -10.062 1 98.06 202 ALA A C 1
ATOM 1420 O O . ALA A 1 202 ? -20.734 -17.031 -8.906 1 98.06 202 ALA A O 1
ATOM 1421 N N . VAL A 1 203 ? -21.438 -17.766 -10.828 1 96.44 203 VAL A N 1
ATOM 1422 C CA . VAL A 1 203 ? -22.844 -17.578 -10.508 1 96.44 203 VAL A CA 1
ATOM 1423 C C . VAL A 1 203 ? -23.234 -18.453 -9.312 1 96.44 203 VAL A C 1
ATOM 1425 O O . VAL A 1 203 ? -24.016 -18.031 -8.461 1 96.44 203 VAL A O 1
ATOM 1428 N N . GLU A 1 204 ? -22.656 -19.594 -9.258 1 95.5 204 GLU A N 1
ATOM 1429 C CA . GLU A 1 204 ? -22.922 -20.484 -8.133 1 95.5 204 GLU A CA 1
ATOM 1430 C C . GLU A 1 204 ? -22.266 -19.953 -6.855 1 95.5 204 GLU A C 1
ATOM 1432 O O . GLU A 1 204 ? -22.75 -20.219 -5.75 1 95.5 204 GLU A O 1
ATOM 1437 N N . GLY A 1 205 ? -21.219 -19.203 -7.055 1 95.44 205 GLY A N 1
ATOM 1438 C CA . GLY A 1 205 ? -20.5 -18.641 -5.926 1 95.44 205 GLY A CA 1
ATOM 1439 C C . GLY A 1 205 ? -20.953 -17.25 -5.539 1 95.44 205 GLY A C 1
ATOM 1440 O O . GLY A 1 205 ? -20.344 -16.609 -4.68 1 95.44 205 GLY A O 1
ATOM 1441 N N . GLY A 1 206 ? -21.953 -16.75 -6.215 1 95.44 206 GLY A N 1
ATOM 1442 C CA . GLY A 1 206 ? -22.547 -15.492 -5.793 1 95.44 206 GLY A CA 1
ATOM 1443 C C . GLY A 1 206 ? -21.984 -14.289 -6.535 1 95.44 206 GLY A C 1
ATOM 1444 O O . GLY A 1 206 ? -22.141 -13.148 -6.086 1 95.44 206 GLY A O 1
ATOM 1445 N N . LEU A 1 207 ? -21.281 -14.516 -7.602 1 97.56 207 LEU A N 1
ATOM 1446 C CA . LEU A 1 207 ? -20.719 -13.438 -8.422 1 97.56 207 LEU A CA 1
ATOM 1447 C C . LEU A 1 207 ? -21.25 -13.523 -9.852 1 97.56 207 LEU A C 1
ATOM 1449 O O . LEU A 1 207 ? -21.641 -14.602 -10.312 1 97.56 207 LEU A O 1
ATOM 1453 N N . ARG A 1 208 ? -21.234 -12.336 -10.531 1 96.94 208 ARG A N 1
ATOM 1454 C CA . ARG A 1 208 ? -21.469 -12.344 -11.969 1 96.94 208 ARG A CA 1
ATOM 1455 C C . ARG A 1 208 ? -20.297 -12.938 -12.727 1 96.94 208 ARG A C 1
ATOM 1457 O O . ARG A 1 208 ? -20.469 -13.664 -13.703 1 96.94 208 ARG A O 1
ATOM 1464 N N . GLY A 1 209 ? -19.125 -12.664 -12.305 1 97.25 209 GLY A N 1
ATOM 1465 C CA . GLY A 1 209 ? -17.906 -13.188 -12.922 1 97.25 209 GLY A CA 1
ATOM 1466 C C . GLY A 1 209 ? -17.062 -12.109 -13.562 1 97.25 209 GLY A C 1
ATOM 1467 O O . GLY A 1 209 ? -15.891 -12.352 -13.898 1 97.25 209 GLY A O 1
ATOM 1468 N N . ASP A 1 210 ? -17.594 -10.891 -13.75 1 97 210 ASP A N 1
ATOM 1469 C CA . ASP A 1 210 ? -16.828 -9.82 -14.391 1 97 210 ASP A CA 1
ATOM 1470 C C . ASP A 1 210 ? -16.672 -8.617 -13.461 1 97 210 ASP A C 1
ATOM 1472 O O . ASP A 1 210 ? -16.391 -7.508 -13.914 1 97 210 ASP A O 1
ATOM 1476 N N . GLU A 1 211 ? -16.891 -8.875 -12.148 1 96.31 211 GLU A N 1
ATOM 1477 C CA . GLU A 1 211 ? -16.781 -7.797 -11.172 1 96.31 211 GLU A CA 1
ATOM 1478 C C . GLU A 1 211 ? -15.359 -7.242 -11.117 1 96.31 211 GLU A C 1
ATOM 1480 O O . GLU A 1 211 ? -14.391 -7.992 -11.25 1 96.31 211 GLU A O 1
ATOM 1485 N N . ALA A 1 212 ? -15.289 -5.93 -10.875 1 94 212 ALA A N 1
ATOM 1486 C CA . ALA A 1 212 ? -14.023 -5.391 -10.391 1 94 212 ALA A CA 1
ATOM 1487 C C . ALA A 1 212 ? -13.617 -6.031 -9.062 1 94 212 ALA A C 1
ATOM 1489 O O . ALA A 1 212 ? -14.477 -6.527 -8.328 1 94 212 ALA A O 1
ATOM 1490 N N . ALA A 1 213 ? -12.336 -6.055 -8.773 1 93.75 213 ALA A N 1
ATOM 1491 C CA . ALA A 1 213 ? -11.828 -6.734 -7.582 1 93.75 213 ALA A CA 1
ATOM 1492 C C . ALA A 1 213 ? -12.508 -6.203 -6.32 1 93.75 213 ALA A C 1
ATOM 1494 O O . ALA A 1 213 ? -12.945 -6.984 -5.473 1 93.75 213 ALA A O 1
ATOM 1495 N N . GLU A 1 214 ? -12.602 -4.91 -6.188 1 88.94 214 GLU A N 1
ATOM 1496 C CA . GLU A 1 214 ? -13.188 -4.301 -5 1 88.94 214 GLU A CA 1
ATOM 1497 C C . GLU A 1 214 ? -14.672 -4.637 -4.891 1 88.94 214 GLU A C 1
ATOM 1499 O O . GLU A 1 214 ? -15.18 -4.879 -3.793 1 88.94 214 GLU A O 1
ATOM 1504 N N . GLU A 1 215 ? -15.375 -4.602 -6.023 1 92.25 215 GLU A N 1
ATOM 1505 C CA . GLU A 1 215 ? -16.797 -4.953 -6.07 1 92.25 215 GLU A CA 1
ATOM 1506 C C . GLU A 1 215 ? -17.016 -6.398 -5.629 1 92.25 215 GLU A C 1
ATOM 1508 O O . GLU A 1 215 ? -17.906 -6.672 -4.812 1 92.25 215 GLU A O 1
ATOM 1513 N N . ALA A 1 216 ? -16.234 -7.316 -6.145 1 96.25 216 ALA A N 1
ATOM 1514 C CA . ALA A 1 216 ? -16.344 -8.727 -5.785 1 96.25 216 ALA A CA 1
ATOM 1515 C C . ALA A 1 216 ? -16.031 -8.945 -4.305 1 96.25 216 ALA A C 1
ATOM 1517 O O . ALA A 1 216 ? -16.719 -9.711 -3.625 1 96.25 216 ALA A O 1
ATOM 1518 N N . THR A 1 217 ? -14.992 -8.258 -3.824 1 93.69 217 THR A N 1
ATOM 1519 C CA . THR A 1 217 ? -14.602 -8.367 -2.424 1 93.69 217 THR A CA 1
ATOM 1520 C C . THR A 1 217 ? -15.758 -7.973 -1.506 1 93.69 217 THR A C 1
ATOM 1522 O O . THR A 1 217 ? -16.016 -8.648 -0.511 1 93.69 217 THR A O 1
ATOM 1525 N N . ALA A 1 218 ? -16.453 -6.922 -1.878 1 89.19 218 ALA A N 1
ATOM 1526 C CA . ALA A 1 218 ? -17.531 -6.395 -1.056 1 89.19 218 ALA A CA 1
ATOM 1527 C C . ALA A 1 218 ? -18.766 -7.305 -1.115 1 89.19 218 ALA A C 1
ATOM 1529 O O . ALA A 1 218 ? -19.547 -7.348 -0.173 1 89.19 218 ALA A O 1
ATOM 1530 N N . ALA A 1 219 ? -18.875 -8.094 -2.166 1 93.75 219 ALA A N 1
ATOM 1531 C CA . ALA A 1 219 ? -20.078 -8.891 -2.41 1 93.75 219 ALA A CA 1
ATOM 1532 C C . ALA A 1 219 ? -19.984 -10.234 -1.694 1 93.75 219 ALA A C 1
ATOM 1534 O O . ALA A 1 219 ? -21 -10.914 -1.52 1 93.75 219 ALA A O 1
ATOM 1535 N N . LEU A 1 220 ? -18.828 -10.617 -1.241 1 94.94 220 LEU A N 1
ATOM 1536 C CA . LEU A 1 220 ? -18.625 -11.977 -0.744 1 94.94 220 LEU A CA 1
ATOM 1537 C C . LEU A 1 220 ? -18.594 -11.992 0.781 1 94.94 220 LEU A C 1
ATOM 1539 O O . LEU A 1 220 ? -18.203 -11.008 1.412 1 94.94 220 LEU A O 1
ATOM 1543 N N . VAL A 1 221 ? -19.031 -13.125 1.277 1 94.75 221 VAL A N 1
ATOM 1544 C CA . VAL A 1 221 ? -18.891 -13.406 2.701 1 94.75 221 VAL A CA 1
ATOM 1545 C C . VAL A 1 221 ? -17.625 -14.219 2.943 1 94.75 221 VAL A C 1
ATOM 1547 O O . VAL A 1 221 ? -17.594 -15.43 2.701 1 94.75 221 VAL A O 1
ATOM 1550 N N . TRP A 1 222 ? -16.672 -13.656 3.486 1 95.19 222 TRP A N 1
ATOM 1551 C CA . TRP A 1 222 ? -15.32 -14.227 3.496 1 95.19 222 TRP A CA 1
ATOM 1552 C C . TRP A 1 222 ? -15.211 -15.336 4.531 1 95.19 222 TRP A C 1
ATOM 1554 O O . TRP A 1 222 ? -14.438 -16.281 4.352 1 95.19 222 TRP A O 1
ATOM 1564 N N . GLU A 1 223 ? -15.961 -15.281 5.59 1 95.69 223 GLU A N 1
ATOM 1565 C CA . GLU A 1 223 ? -16.016 -16.406 6.523 1 95.69 223 GLU A CA 1
ATOM 1566 C C . GLU A 1 223 ? -16.469 -17.688 5.828 1 95.69 223 GLU A C 1
ATOM 1568 O O . GLU A 1 223 ? -15.977 -18.766 6.137 1 95.69 223 GLU A O 1
ATOM 1573 N N . ALA A 1 224 ? -17.375 -17.547 4.949 1 97.06 224 ALA A N 1
ATOM 1574 C CA . ALA A 1 224 ? -17.859 -18.688 4.18 1 97.06 224 ALA A CA 1
ATOM 1575 C C . ALA A 1 224 ? -16.781 -19.188 3.223 1 97.06 224 ALA A C 1
ATOM 1577 O O . ALA A 1 224 ? -16.625 -20.406 3.031 1 97.06 224 ALA A O 1
ATOM 1578 N N . VAL A 1 225 ? -16.031 -18.281 2.6 1 97.5 225 VAL A N 1
ATOM 1579 C CA . VAL A 1 225 ? -14.938 -18.656 1.708 1 97.5 225 VAL A CA 1
ATOM 1580 C C . VAL A 1 225 ? -13.875 -19.438 2.484 1 97.5 225 VAL A C 1
ATOM 1582 O O . VAL A 1 225 ? -13.406 -20.484 2.027 1 97.5 225 VAL A O 1
ATOM 1585 N N . ASP A 1 226 ? -13.602 -18.938 3.676 1 96.12 226 ASP A N 1
ATOM 1586 C CA . ASP A 1 226 ? -12.617 -19.609 4.52 1 96.12 226 ASP A CA 1
ATOM 1587 C C . ASP A 1 226 ? -13.086 -21.016 4.895 1 96.12 226 ASP A C 1
ATOM 1589 O O . ASP A 1 226 ? -12.305 -21.969 4.852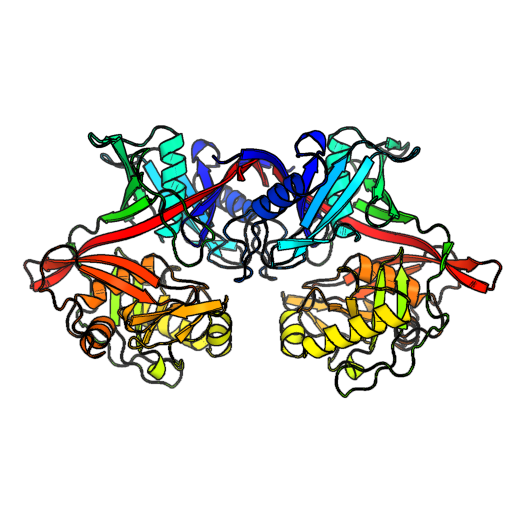 1 96.12 226 ASP A O 1
ATOM 1593 N N . ALA A 1 227 ? -14.305 -21.109 5.234 1 96.5 227 ALA A N 1
ATOM 1594 C CA . ALA A 1 227 ? -14.852 -22.422 5.609 1 96.5 227 ALA A CA 1
ATOM 1595 C C . ALA A 1 227 ? -14.781 -23.406 4.445 1 96.5 227 ALA A C 1
ATOM 1597 O O . ALA A 1 227 ? -14.461 -24.578 4.633 1 96.5 227 ALA A O 1
ATOM 1598 N N . LEU A 1 228 ? -15.078 -22.938 3.312 1 97.19 228 LEU A N 1
ATOM 1599 C CA . LEU A 1 228 ? -15.016 -23.75 2.113 1 97.19 228 LEU A CA 1
ATOM 1600 C C . LEU A 1 228 ? -13.594 -24.234 1.859 1 97.19 228 LEU A C 1
ATOM 1602 O O . LEU A 1 228 ? -13.375 -25.422 1.574 1 97.19 228 LEU A O 1
ATOM 1606 N N . LEU A 1 229 ? -12.641 -23.359 1.944 1 96.88 229 LEU A N 1
ATOM 1607 C CA . LEU A 1 229 ? -11.242 -23.703 1.679 1 96.88 229 LEU A CA 1
ATOM 1608 C C . LEU A 1 229 ? -10.711 -24.656 2.738 1 96.88 229 LEU A C 1
ATOM 161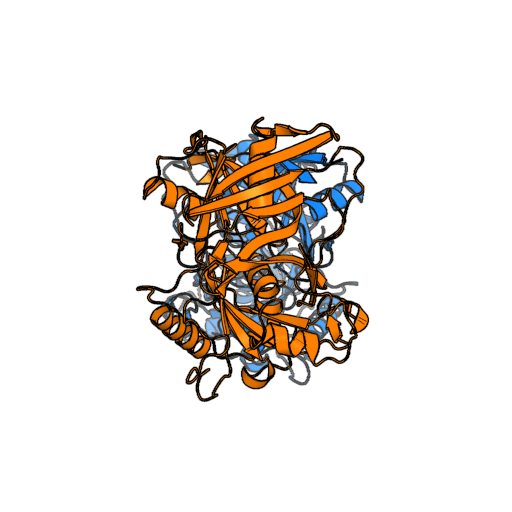0 O O . LEU A 1 229 ? -9.93 -25.562 2.426 1 96.88 229 LEU A O 1
ATOM 1614 N N . ASP A 1 230 ? -11.156 -24.484 3.969 1 96.12 230 ASP A N 1
ATOM 1615 C CA . ASP A 1 230 ? -10.781 -25.422 5.023 1 96.12 230 ASP A CA 1
ATOM 1616 C C . ASP A 1 230 ? -11.336 -26.812 4.742 1 96.12 230 ASP A C 1
ATOM 1618 O O . ASP A 1 230 ? -10.625 -27.812 4.902 1 96.12 230 ASP A O 1
ATOM 1622 N N . GLU A 1 231 ? -12.547 -26.875 4.375 1 96.31 231 GLU A N 1
ATOM 1623 C CA . GLU A 1 231 ? -13.156 -28.156 4.035 1 96.31 231 GLU A CA 1
ATOM 1624 C C . GLU A 1 231 ? -12.438 -28.812 2.861 1 96.31 231 GLU A C 1
ATOM 1626 O O . GLU A 1 231 ? -12.188 -30.016 2.881 1 96.31 231 GLU A O 1
ATOM 1631 N N . ALA A 1 232 ? -12.164 -28.031 1.874 1 96.69 232 ALA A N 1
ATOM 1632 C CA . ALA A 1 232 ? -11.461 -28.547 0.698 1 96.69 232 ALA A CA 1
ATOM 1633 C C . ALA A 1 232 ? -10.086 -29.078 1.067 1 96.69 232 ALA A C 1
ATOM 1635 O O . ALA A 1 232 ? -9.648 -30.109 0.547 1 96.69 232 ALA A O 1
ATOM 1636 N N . ALA A 1 233 ? -9.375 -28.344 1.887 1 95.06 233 ALA A N 1
ATOM 1637 C CA . ALA A 1 233 ? -8.07 -28.812 2.355 1 95.06 233 ALA A CA 1
ATOM 1638 C C . ALA A 1 233 ? -8.18 -30.188 3.016 1 95.06 233 ALA A C 1
ATOM 1640 O O . ALA A 1 233 ? -7.359 -31.062 2.758 1 95.06 233 ALA A O 1
ATOM 1641 N N . GLY A 1 234 ? -9.172 -30.391 3.826 1 94.94 234 GLY A N 1
ATOM 1642 C CA . GLY A 1 234 ? -9.414 -31.672 4.449 1 94.94 234 GLY A CA 1
ATOM 1643 C C . GLY A 1 234 ? -9.688 -32.781 3.449 1 94.94 234 GLY A C 1
ATOM 1644 O O . GLY A 1 234 ? -9.203 -33.906 3.609 1 94.94 234 GLY A O 1
ATOM 1645 N N . ARG A 1 235 ? -10.375 -32.469 2.479 1 94.62 235 ARG A N 1
ATOM 1646 C CA . ARG A 1 235 ? -10.75 -33.438 1.466 1 94.62 235 ARG A CA 1
ATOM 1647 C C . ARG A 1 235 ? -9.531 -33.969 0.723 1 94.62 235 ARG A C 1
ATOM 1649 O O . ARG A 1 235 ? -9.516 -35.125 0.26 1 94.62 235 ARG A O 1
ATOM 1656 N N . VAL A 1 236 ? -8.562 -33.094 0.601 1 94.12 236 VAL A N 1
ATOM 1657 C CA . VAL A 1 236 ? -7.387 -33.531 -0.146 1 94.12 236 VAL A CA 1
ATOM 1658 C C . VAL A 1 236 ? -6.328 -34.062 0.818 1 94.12 236 VAL A C 1
ATOM 1660 O O . VAL A 1 236 ? -5.172 -34.25 0.435 1 94.12 236 VAL A O 1
ATOM 1663 N N . GLY A 1 237 ? -6.621 -34.156 2.1 1 92.25 237 GLY A N 1
ATOM 1664 C CA . GLY A 1 237 ? -5.781 -34.875 3.062 1 92.25 237 GLY A CA 1
ATOM 1665 C C . GLY A 1 237 ? -4.793 -33.938 3.762 1 92.25 237 GLY A C 1
ATOM 1666 O O . GLY A 1 237 ? -3.816 -34.406 4.352 1 92.25 237 GLY A O 1
ATOM 1667 N N . LEU A 1 238 ? -5.031 -32.656 3.654 1 90.44 238 LEU A N 1
ATOM 1668 C CA . LEU A 1 238 ? -4.137 -31.719 4.32 1 90.44 238 LEU A CA 1
ATOM 1669 C C . LEU A 1 238 ? -4.594 -31.453 5.75 1 90.44 238 LEU A C 1
ATOM 1671 O O . LEU A 1 238 ? -5.797 -31.375 6.02 1 90.44 238 LEU A O 1
ATOM 1675 N N . LYS A 1 239 ? -3.617 -31.391 6.633 1 88.38 239 LYS A N 1
ATOM 1676 C CA . LYS A 1 239 ? -3.916 -31.109 8.039 1 88.38 239 LYS A CA 1
ATOM 1677 C C . LYS A 1 239 ? -4.301 -29.641 8.242 1 88.38 239 LYS A C 1
ATOM 1679 O O . LYS A 1 239 ? -5.098 -29.328 9.125 1 88.38 239 LYS A O 1
ATOM 1684 N N . ALA A 1 240 ? -3.66 -28.812 7.43 1 88 240 ALA A N 1
ATOM 1685 C CA . ALA A 1 240 ? -3.941 -27.391 7.477 1 88 240 ALA A CA 1
ATOM 1686 C C . ALA A 1 240 ? -3.971 -26.781 6.074 1 88 240 ALA A C 1
ATOM 1688 O O . ALA A 1 240 ? -3.27 -27.25 5.176 1 88 240 ALA A O 1
ATOM 1689 N N . ARG A 1 241 ? -4.801 -25.781 5.953 1 88.25 241 ARG A N 1
ATOM 1690 C CA . ARG A 1 241 ? -4.914 -25.078 4.676 1 88.25 241 ARG A CA 1
ATOM 1691 C C . ARG A 1 241 ? -3.621 -24.344 4.336 1 88.25 241 ARG A C 1
ATOM 1693 O O . ARG A 1 241 ? -3.135 -23.547 5.133 1 88.25 241 ARG A O 1
ATOM 1700 N N . PRO A 1 242 ? -3.104 -24.609 3.15 1 85.38 242 PRO A N 1
ATOM 1701 C CA . PRO A 1 242 ? -1.967 -23.797 2.73 1 85.38 242 PRO A CA 1
ATOM 1702 C C . PRO A 1 242 ? -2.369 -22.359 2.391 1 85.38 242 PRO A C 1
ATOM 1704 O O . PRO A 1 242 ? -3.48 -22.125 1.912 1 85.38 242 PRO A O 1
ATOM 1707 N N . SER A 1 243 ? -1.452 -21.328 2.57 1 83.62 243 SER A N 1
ATOM 1708 C CA . SER A 1 243 ? -1.741 -19.922 2.303 1 83.62 243 SER A CA 1
ATOM 1709 C C . SER A 1 243 ? -2.004 -19.688 0.82 1 83.62 243 SER A C 1
ATOM 1711 O O . SER A 1 243 ? -2.689 -18.734 0.451 1 83.62 243 SER A O 1
ATOM 1713 N N . GLY A 1 244 ? -1.506 -20.641 0.042 1 86.44 244 GLY A N 1
ATOM 1714 C CA . GLY A 1 244 ? -1.64 -20.453 -1.394 1 86.44 244 GLY A CA 1
ATOM 1715 C C . GLY A 1 244 ? -2.93 -21.031 -1.952 1 86.44 244 GLY A C 1
ATOM 1716 O O . GLY A 1 244 ? -3.242 -20.828 -3.129 1 86.44 244 GLY A O 1
ATOM 1717 N N . MET A 1 245 ? -3.684 -21.688 -1.095 1 91.44 245 MET A N 1
ATOM 1718 C CA . MET A 1 245 ? -4.953 -22.25 -1.562 1 91.44 245 MET A CA 1
ATOM 1719 C C . MET A 1 245 ? -5.988 -21.141 -1.749 1 91.44 245 MET A C 1
ATOM 1721 O O . MET A 1 245 ? -6.168 -20.297 -0.87 1 91.44 245 MET A O 1
ATOM 1725 N N . ARG A 1 246 ? -6.602 -21.172 -2.975 1 95.25 246 ARG A N 1
ATOM 1726 C CA . ARG A 1 246 ? -7.52 -20.094 -3.336 1 95.25 246 ARG A CA 1
ATOM 1727 C C . ARG A 1 246 ? -8.828 -20.656 -3.873 1 95.25 246 ARG A C 1
ATOM 1729 O O . ARG A 1 246 ? -8.891 -21.797 -4.305 1 95.25 246 ARG A O 1
ATOM 1736 N N . LEU A 1 247 ? -9.781 -19.859 -3.725 1 97.75 247 LEU A N 1
ATOM 1737 C CA . LEU A 1 247 ? -11.031 -20.062 -4.445 1 97.75 247 LEU A CA 1
ATOM 1738 C C . LEU A 1 247 ? -11.07 -19.219 -5.719 1 97.75 247 LEU A C 1
ATOM 1740 O O . LEU A 1 247 ? -10.797 -18.031 -5.68 1 97.75 247 LEU A O 1
ATOM 1744 N N . LEU A 1 248 ? -11.336 -19.844 -6.828 1 98.44 248 LEU A N 1
ATOM 1745 C CA . LEU A 1 248 ? -11.477 -19.156 -8.109 1 98.44 248 LEU A CA 1
ATOM 1746 C C . LEU A 1 248 ? -12.93 -19.188 -8.586 1 98.44 248 LEU A C 1
ATOM 1748 O O . LEU A 1 248 ? -13.539 -20.25 -8.672 1 98.44 248 LEU A O 1
ATOM 1752 N N . TRP A 1 249 ? -13.508 -18.031 -8.828 1 98.5 249 TRP A N 1
ATOM 1753 C CA . TRP A 1 249 ? -14.812 -17.875 -9.469 1 98.5 249 TRP A CA 1
ATOM 1754 C C . TRP A 1 249 ? -14.672 -17.734 -10.977 1 98.5 249 TRP A C 1
ATOM 1756 O O . TRP A 1 249 ? -14.078 -16.766 -11.461 1 98.5 249 TRP A O 1
ATOM 1766 N N . LEU A 1 250 ? -15.273 -18.672 -11.68 1 98.5 250 LEU A N 1
ATOM 1767 C CA . LEU A 1 250 ? -15.086 -18.719 -13.125 1 98.5 250 LEU A CA 1
ATOM 1768 C C . LEU A 1 250 ? -16.391 -18.422 -13.859 1 98.5 250 LEU A C 1
ATOM 1770 O O . LEU A 1 250 ? -17.469 -18.812 -13.398 1 98.5 250 LEU A O 1
ATOM 1774 N N . SER A 1 251 ? -16.281 -17.781 -14.992 1 98.06 251 SER A N 1
ATOM 1775 C CA . SER A 1 251 ? -17.422 -17.562 -15.875 1 98.06 251 SER A CA 1
ATOM 1776 C C . SER A 1 251 ? -17.031 -17.719 -17.344 1 98.06 251 SER A C 1
ATOM 1778 O O . SER A 1 251 ? -15.836 -17.656 -17.672 1 98.06 251 SER A O 1
ATOM 1780 N N . ALA A 1 252 ? -18.031 -17.938 -18.156 1 97 252 ALA A N 1
ATOM 1781 C CA . ALA A 1 252 ? -17.812 -17.984 -19.594 1 97 252 ALA A CA 1
ATOM 1782 C C . ALA A 1 252 ? -17.328 -16.641 -20.141 1 97 252 ALA A C 1
ATOM 1784 O O . ALA A 1 252 ? -17.578 -15.602 -19.516 1 97 252 ALA A O 1
ATOM 1785 N N . ARG A 1 253 ? -16.594 -16.734 -21.234 1 96.88 253 ARG A N 1
ATOM 1786 C CA . ARG A 1 253 ? -16.125 -15.5 -21.859 1 96.88 253 ARG A CA 1
ATOM 1787 C C . ARG A 1 253 ? -17.281 -14.602 -22.266 1 96.88 253 ARG A C 1
ATOM 1789 O O . ARG A 1 253 ? -18.328 -15.086 -22.688 1 96.88 253 ARG A O 1
ATOM 1796 N N . ARG A 1 254 ? -17.156 -13.297 -22.141 1 96.38 254 ARG A N 1
ATOM 1797 C CA . ARG A 1 254 ? -18.109 -12.266 -22.531 1 96.38 254 ARG A CA 1
ATOM 1798 C C . ARG A 1 254 ? -17.438 -10.898 -22.594 1 96.38 254 ARG A C 1
ATOM 1800 O O . ARG A 1 254 ? -16.406 -10.672 -21.953 1 96.38 254 ARG A O 1
ATOM 1807 N N . ASP A 1 255 ? -18.031 -10.078 -23.359 1 97.12 255 ASP A N 1
ATOM 1808 C CA . ASP A 1 255 ? -17.594 -8.688 -23.344 1 97.12 255 ASP A CA 1
ATOM 1809 C C . ASP A 1 255 ? -17.781 -8.062 -21.969 1 97.12 255 ASP A C 1
ATOM 1811 O O . ASP A 1 255 ? -18.812 -8.266 -21.328 1 97.12 255 ASP A O 1
ATOM 1815 N N . HIS A 1 256 ? -16.734 -7.359 -21.469 1 95.5 256 HIS A N 1
ATOM 1816 C CA . HIS A 1 256 ? -16.891 -6.703 -20.172 1 95.5 256 HIS A CA 1
ATOM 1817 C C . HIS A 1 256 ? -15.906 -5.543 -20.031 1 95.5 256 HIS A C 1
ATOM 1819 O O . HIS A 1 256 ? -14.922 -5.461 -20.766 1 95.5 256 HIS A O 1
ATOM 1825 N N . CYS A 1 257 ? -16.203 -4.668 -19.078 1 94 257 CYS A N 1
ATOM 1826 C CA . CYS A 1 257 ? -15.383 -3.492 -18.828 1 94 257 CYS A CA 1
ATOM 1827 C C . CYS A 1 257 ? -14.438 -3.738 -17.656 1 94 257 CYS A C 1
ATOM 1829 O O . CYS A 1 257 ? -14.734 -4.539 -16.766 1 94 257 CYS A O 1
ATOM 1831 N N . LEU A 1 258 ? -13.32 -3.062 -17.734 1 92.25 258 LEU A N 1
ATOM 1832 C CA . LEU A 1 258 ? -12.336 -3.117 -16.656 1 92.25 258 LEU A CA 1
ATOM 1833 C C . LEU A 1 258 ? -12.461 -1.898 -15.742 1 92.25 258 LEU A C 1
ATOM 1835 O O . LEU A 1 258 ? -12.766 -0.798 -16.203 1 92.25 258 LEU A O 1
ATOM 1839 N N . ALA A 1 259 ? -12.148 -2.105 -14.453 1 79.19 259 ALA A N 1
ATOM 1840 C CA . ALA A 1 259 ? -12.281 -1.023 -13.477 1 79.19 259 ALA A CA 1
ATOM 1841 C C . ALA A 1 259 ? -11.312 0.113 -13.781 1 79.19 259 ALA A C 1
ATOM 1843 O O . ALA A 1 259 ? -11.625 1.285 -13.562 1 79.19 259 ALA A O 1
ATOM 1844 N N . GLY A 1 260 ? -10.078 -0.168 -14.219 1 77.31 260 GLY A N 1
ATOM 1845 C CA . GLY A 1 260 ? -9.086 0.857 -14.5 1 77.31 260 GLY A CA 1
ATOM 1846 C C . GLY A 1 260 ? -9.289 1.532 -15.844 1 77.31 260 GLY A C 1
ATOM 1847 O O . GLY A 1 260 ? -8.469 2.354 -16.266 1 77.31 260 GLY A O 1
ATOM 1848 N N . GLY A 1 261 ? -10.406 1.237 -16.516 1 83.31 261 GLY A N 1
ATOM 1849 C CA . GLY A 1 261 ? -10.648 1.75 -17.859 1 83.31 261 GLY A CA 1
ATOM 1850 C C . GLY A 1 261 ? -10.383 0.73 -18.938 1 83.31 261 GLY A C 1
ATOM 1851 O O . GLY A 1 261 ? -9.523 -0.14 -18.781 1 83.31 261 GLY A O 1
ATOM 1852 N N . GLY A 1 262 ? -11.102 0.769 -19.969 1 90.25 262 GLY A N 1
ATOM 1853 C CA . GLY A 1 262 ? -10.977 -0.166 -21.078 1 90.25 262 GLY A CA 1
ATOM 1854 C C . GLY A 1 262 ? -11.969 -1.312 -21 1 90.25 262 GLY A C 1
ATOM 1855 O O . GLY A 1 262 ? -12.875 -1.303 -20.172 1 90.25 262 GLY A O 1
ATOM 1856 N N . ALA A 1 263 ? -11.805 -2.225 -21.938 1 95.44 263 ALA A N 1
ATOM 1857 C CA . ALA A 1 263 ? -12.703 -3.371 -22.031 1 95.44 263 ALA A CA 1
ATOM 1858 C C . ALA A 1 263 ? -11.977 -4.586 -22.609 1 95.44 263 ALA A C 1
ATOM 1860 O O . ALA A 1 263 ? -10.891 -4.457 -23.188 1 95.44 263 ALA A O 1
ATOM 1861 N N . VAL A 1 264 ? -12.5 -5.727 -22.297 1 96.81 264 VAL A N 1
ATOM 1862 C CA . VAL A 1 264 ? -12.055 -6.984 -22.875 1 96.81 264 VAL A CA 1
ATOM 1863 C C . VAL A 1 264 ? -13.188 -7.602 -23.703 1 96.81 264 VAL A C 1
ATOM 1865 O O . VAL A 1 264 ? -14.289 -7.812 -23.188 1 96.81 264 VAL A O 1
ATOM 1868 N N . ALA A 1 265 ? -12.906 -7.855 -24.938 1 97.38 265 ALA A N 1
ATOM 1869 C CA . ALA A 1 265 ? -13.883 -8.547 -25.766 1 97.38 265 ALA A CA 1
ATOM 1870 C C . ALA A 1 265 ? -13.883 -10.047 -25.484 1 97.38 265 ALA A C 1
ATOM 1872 O O . ALA A 1 265 ? -12.844 -10.625 -25.156 1 97.38 265 ALA A O 1
ATOM 1873 N N . ALA A 1 266 ? -15.062 -10.648 -25.688 1 96.44 266 ALA A N 1
ATOM 1874 C CA . ALA A 1 266 ? -15.195 -12.086 -25.5 1 96.44 266 ALA A CA 1
ATOM 1875 C C . ALA A 1 266 ? -14.164 -12.852 -26.328 1 96.44 266 ALA A C 1
ATOM 1877 O O . ALA A 1 266 ? -13.641 -13.875 -25.891 1 96.44 266 ALA A O 1
ATOM 1878 N N . ALA A 1 267 ? -13.805 -12.352 -27.453 1 95.81 267 ALA A N 1
ATOM 1879 C CA . ALA A 1 267 ? -12.898 -13.031 -28.375 1 95.81 267 ALA A CA 1
ATOM 1880 C C . ALA A 1 267 ? -11.461 -12.969 -27.875 1 95.81 267 ALA A C 1
ATOM 1882 O O . ALA A 1 267 ? -10.602 -13.727 -28.344 1 95.81 267 ALA A O 1
ATOM 1883 N N . GLU A 1 268 ? -11.156 -12.117 -26.875 1 96.44 268 GLU A N 1
ATOM 1884 C CA . GLU A 1 268 ? -9.797 -11.898 -26.391 1 96.44 268 GLU A CA 1
ATOM 1885 C C . GLU A 1 268 ? -9.461 -12.852 -25.234 1 96.44 268 GLU A C 1
ATOM 1887 O O . GLU A 1 268 ? -8.32 -12.898 -24.781 1 96.44 268 GLU A O 1
ATOM 1892 N N . CYS A 1 269 ? -10.438 -13.617 -24.797 1 97.25 269 CYS A N 1
ATOM 1893 C CA . CYS A 1 269 ? -10.195 -14.516 -23.672 1 97.25 269 CYS A CA 1
ATOM 1894 C C . CYS A 1 269 ? -10.969 -15.82 -23.844 1 97.25 269 CYS A C 1
ATOM 1896 O O . CYS A 1 269 ? -11.805 -15.945 -24.734 1 97.25 269 CYS A O 1
ATOM 1898 N N . ASP A 1 270 ? -10.602 -16.766 -23.016 1 97.06 270 ASP A N 1
ATOM 1899 C CA . ASP A 1 270 ? -11.25 -18.078 -23.062 1 97.06 270 ASP A CA 1
ATOM 1900 C C . ASP A 1 270 ? -12.211 -18.25 -21.891 1 97.06 270 ASP A C 1
ATOM 1902 O O . ASP A 1 270 ? -13.141 -19.062 -21.953 1 97.06 270 ASP A O 1
ATOM 1906 N N . LEU A 1 271 ? -11.984 -17.578 -20.812 1 97.62 271 LEU A N 1
ATOM 1907 C CA . LEU A 1 271 ? -12.867 -17.531 -19.641 1 97.62 271 LEU A CA 1
ATOM 1908 C C . LEU A 1 271 ? -12.516 -16.344 -18.75 1 97.62 271 LEU A C 1
ATOM 1910 O O . LEU A 1 271 ? -11.461 -15.719 -18.922 1 97.62 271 LEU A O 1
ATOM 1914 N N . LEU A 1 272 ? -13.422 -15.969 -17.891 1 98.38 272 LEU A N 1
ATOM 1915 C CA . LEU A 1 272 ? -13.18 -14.969 -16.844 1 98.38 272 LEU A CA 1
ATOM 1916 C C . LEU A 1 272 ? -12.883 -15.648 -15.508 1 98.38 272 LEU A C 1
ATOM 1918 O O . LEU A 1 272 ? -13.453 -16.688 -15.195 1 98.38 272 LEU A O 1
ATOM 1922 N N . SER A 1 273 ? -12.031 -15.047 -14.75 1 98.56 273 SER A N 1
ATOM 1923 C CA . SER A 1 273 ? -11.703 -15.594 -13.445 1 98.56 273 SER A CA 1
ATOM 1924 C C . SER A 1 273 ? -11.477 -14.492 -12.422 1 98.56 273 SER A C 1
ATOM 1926 O O . SER A 1 273 ? -10.844 -13.477 -12.719 1 98.56 273 SER A O 1
ATOM 1928 N N . ARG A 1 274 ? -12.086 -14.609 -11.297 1 98.38 274 ARG A N 1
ATOM 1929 C CA . ARG A 1 274 ? -11.758 -13.906 -10.062 1 98.38 274 ARG A CA 1
ATOM 1930 C C . ARG A 1 274 ? -11.172 -14.852 -9.023 1 98.38 274 ARG A C 1
ATOM 1932 O O . ARG A 1 274 ? -11.656 -15.977 -8.867 1 98.38 274 ARG A O 1
ATOM 1939 N N . VAL A 1 275 ? -10.102 -14.438 -8.352 1 97.69 275 VAL A N 1
ATOM 1940 C CA . VAL A 1 275 ? -9.414 -15.359 -7.453 1 97.69 275 VAL A CA 1
ATOM 1941 C C . VAL A 1 275 ? -9.258 -14.727 -6.074 1 97.69 275 VAL A C 1
ATOM 1943 O O . VAL A 1 275 ? -8.969 -13.531 -5.965 1 97.69 275 VAL A O 1
ATOM 1946 N N . SER A 1 276 ? -9.508 -15.531 -5.059 1 96.25 276 SER A N 1
ATOM 1947 C CA . SER A 1 276 ? -9.352 -15.023 -3.697 1 96.25 276 SER A CA 1
ATOM 1948 C C . SER A 1 276 ? -7.879 -14.812 -3.352 1 96.25 276 SER A C 1
ATOM 1950 O O . SER A 1 276 ? -7.012 -15.555 -3.812 1 96.25 276 SER A O 1
ATOM 1952 N N . ALA A 1 277 ? -7.543 -13.852 -2.666 1 91.25 277 ALA A N 1
ATOM 1953 C CA . ALA A 1 277 ? -6.238 -13.555 -2.084 1 91.25 277 ALA A CA 1
ATOM 1954 C C . ALA A 1 277 ? -6.383 -13.016 -0.664 1 91.25 277 ALA A C 1
ATOM 1956 O O . ALA A 1 277 ? -6.352 -11.797 -0.45 1 91.25 277 ALA A O 1
ATOM 1957 N N . GLY A 1 278 ? -6.402 -13.953 0.321 1 86.69 278 GLY A N 1
ATOM 1958 C CA . GLY A 1 278 ? -6.824 -13.578 1.659 1 86.69 278 GLY A CA 1
ATOM 1959 C C . GLY A 1 278 ? -8.312 -13.289 1.761 1 86.69 278 GLY A C 1
ATOM 1960 O O . GLY A 1 278 ? -9.133 -14.086 1.306 1 86.69 278 GLY A O 1
ATOM 1961 N N . SER A 1 279 ? -8.672 -12.211 2.469 1 88.44 279 SER A N 1
ATOM 1962 C CA . SER A 1 279 ? -10.078 -11.836 2.609 1 88.44 279 SER A CA 1
ATOM 1963 C C . SER A 1 279 ? -10.477 -10.773 1.591 1 88.44 279 SER A C 1
ATOM 1965 O O . SER A 1 279 ? -11.125 -9.789 1.938 1 88.44 279 SER A O 1
ATOM 1967 N N . ARG A 1 280 ? -9.938 -11.023 0.383 1 92.44 280 ARG A N 1
ATOM 1968 C CA . ARG A 1 280 ? -10.258 -10.164 -0.75 1 92.44 280 ARG A CA 1
ATOM 1969 C C . ARG A 1 280 ? -10.109 -10.914 -2.068 1 92.44 280 ARG A C 1
ATOM 1971 O O . ARG A 1 280 ? -9.547 -12.016 -2.104 1 92.44 280 ARG A O 1
ATOM 1978 N N . VAL A 1 281 ? -10.664 -10.281 -3.055 1 95.88 281 VAL A N 1
ATOM 1979 C CA . VAL A 1 281 ? -10.391 -10.75 -4.41 1 95.88 281 VAL A CA 1
ATOM 1980 C C . VAL A 1 281 ? -9.117 -10.086 -4.934 1 95.88 281 VAL A C 1
ATOM 1982 O O . VAL A 1 281 ? -8.914 -8.883 -4.746 1 95.88 281 VAL A O 1
ATOM 1985 N N . HIS A 1 282 ? -8.227 -10.914 -5.488 1 94.44 282 HIS A N 1
ATOM 1986 C CA . HIS A 1 282 ? -6.969 -10.43 -6.035 1 94.44 282 HIS A CA 1
ATOM 1987 C C . HIS A 1 282 ? -7.203 -9.328 -7.07 1 94.44 282 HIS A C 1
ATOM 1989 O O . HIS A 1 282 ? -8.117 -9.43 -7.891 1 94.44 282 HIS A O 1
ATOM 1995 N N . HIS A 1 283 ? -6.375 -8.312 -7.082 1 91.88 283 HIS A N 1
ATOM 1996 C CA . HIS A 1 283 ? -6.539 -7.176 -7.98 1 91.88 283 HIS A CA 1
ATOM 1997 C C . HIS A 1 283 ? -6.355 -7.598 -9.438 1 91.88 283 HIS A C 1
ATOM 1999 O O . HIS A 1 283 ? -6.938 -6.992 -10.336 1 91.88 283 HIS A O 1
ATOM 2005 N N . ALA A 1 284 ? -5.582 -8.555 -9.648 1 94.06 284 ALA A N 1
ATOM 2006 C CA . ALA A 1 284 ? -5.359 -9.188 -10.953 1 94.06 284 ALA A CA 1
ATOM 2007 C C . ALA A 1 284 ? -5.68 -10.68 -10.898 1 94.06 284 ALA A C 1
ATOM 2009 O O . ALA A 1 284 ? -6.84 -11.062 -10.727 1 94.06 284 ALA A O 1
ATOM 2010 N N . HIS A 1 285 ? -4.645 -11.453 -10.984 1 95.31 285 HIS A N 1
ATOM 2011 C CA . HIS A 1 285 ? -4.762 -12.898 -10.836 1 95.31 285 HIS A CA 1
ATOM 2012 C C . HIS A 1 285 ? -3.473 -13.5 -10.281 1 95.31 285 HIS A C 1
ATOM 2014 O O . HIS A 1 285 ? -2.375 -13.102 -10.68 1 95.31 285 HIS A O 1
ATOM 2020 N N . THR A 1 286 ? -3.666 -14.422 -9.344 1 92.62 286 THR A N 1
ATOM 2021 C CA . THR A 1 286 ? -2.479 -15.102 -8.828 1 92.62 286 THR A CA 1
ATOM 2022 C C . THR A 1 286 ? -1.87 -16.016 -9.891 1 92.62 286 THR A C 1
ATOM 2024 O O . THR A 1 286 ? -2.594 -16.625 -10.672 1 92.62 286 THR A O 1
ATOM 2027 N N . GLY A 1 287 ? -0.576 -16.047 -9.891 1 91.38 287 GLY A N 1
ATOM 2028 C CA . GLY A 1 287 ? 0.094 -16.922 -10.852 1 91.38 287 GLY A CA 1
ATOM 2029 C C . GLY A 1 287 ? -0.233 -18.391 -10.656 1 91.38 287 GLY A C 1
ATOM 2030 O O . GLY A 1 287 ? -0.548 -19.094 -11.609 1 91.38 287 GLY A O 1
ATOM 2031 N N . THR A 1 288 ? -0.22 -18.812 -9.43 1 88.62 288 THR A N 1
ATOM 2032 C CA . THR A 1 288 ? -0.493 -20.219 -9.117 1 88.62 288 THR A CA 1
ATOM 2033 C C . THR A 1 288 ? -1.922 -20.578 -9.508 1 88.62 288 THR A C 1
ATOM 2035 O O . THR A 1 288 ? -2.168 -21.672 -10.016 1 88.62 288 THR A O 1
ATOM 2038 N N . GLY A 1 289 ? -2.785 -19.719 -9.25 1 93.75 289 GLY A N 1
ATOM 2039 C CA . GLY A 1 289 ? -4.156 -19.953 -9.672 1 93.75 289 GLY A CA 1
ATOM 2040 C C . GLY A 1 289 ? -4.309 -20.062 -11.18 1 93.75 289 GLY A C 1
ATOM 2041 O O . GLY A 1 289 ? -5.078 -20.891 -11.672 1 93.75 289 GLY A O 1
ATOM 2042 N N . ALA A 1 290 ? -3.592 -19.234 -11.859 1 95.5 290 ALA A N 1
ATOM 2043 C CA . ALA A 1 290 ? -3.645 -19.25 -13.312 1 95.5 290 ALA A CA 1
ATOM 2044 C C . ALA A 1 290 ? -3.09 -20.562 -13.867 1 95.5 290 ALA A C 1
ATOM 2046 O O . ALA A 1 290 ? -3.641 -21.125 -14.812 1 95.5 290 ALA A O 1
ATOM 2047 N N . LEU A 1 291 ? -2.031 -21.031 -13.281 1 93.81 291 LEU A N 1
ATOM 2048 C CA . LEU A 1 291 ? -1.451 -22.312 -13.703 1 93.81 291 LEU A CA 1
ATOM 2049 C C . LEU A 1 291 ? -2.424 -23.453 -13.461 1 93.81 291 LEU A C 1
ATOM 2051 O O . LEU A 1 291 ? -2.584 -24.328 -14.312 1 93.81 291 LEU A O 1
ATOM 2055 N N . ALA A 1 292 ? -3.033 -23.391 -12.312 1 94.5 292 ALA A N 1
ATOM 2056 C CA . ALA A 1 292 ? -4.031 -24.406 -11.977 1 94.5 292 ALA A CA 1
ATOM 2057 C C . ALA A 1 292 ? -5.184 -24.391 -12.977 1 94.5 292 ALA A C 1
ATOM 2059 O O . ALA A 1 292 ? -5.676 -25.453 -13.383 1 94.5 292 ALA A O 1
ATOM 2060 N N . LEU A 1 293 ? -5.543 -23.25 -13.328 1 96.31 293 LEU A N 1
ATOM 2061 C CA . LEU A 1 293 ? -6.641 -23.094 -14.281 1 96.31 293 LEU A CA 1
ATOM 2062 C C . LEU A 1 293 ? -6.262 -23.688 -15.641 1 96.31 293 LEU A C 1
ATOM 2064 O O . LEU A 1 293 ? -7.078 -24.344 -16.281 1 96.31 293 LEU A O 1
ATOM 2068 N N . ALA A 1 294 ? -5.086 -23.375 -16.109 1 96.19 294 ALA A N 1
ATOM 2069 C CA . ALA A 1 294 ? -4.621 -23.922 -17.375 1 96.19 294 ALA A CA 1
ATOM 2070 C C . ALA A 1 294 ? -4.617 -25.453 -17.344 1 96.19 294 ALA A C 1
ATOM 2072 O O . ALA A 1 294 ? -5.02 -26.094 -18.312 1 96.19 294 ALA A O 1
ATOM 2073 N N . CYS A 1 295 ? -4.203 -26 -16.266 1 95.88 295 CYS A N 1
ATOM 2074 C CA . CYS A 1 295 ? -4.191 -27.453 -16.109 1 95.88 295 CYS A CA 1
ATOM 2075 C C . CYS A 1 295 ? -5.605 -28.016 -16.094 1 95.88 295 CYS A C 1
ATOM 2077 O O . CYS A 1 295 ? -5.91 -28.969 -16.812 1 95.88 295 CYS A O 1
ATOM 2079 N N . ALA A 1 296 ? -6.453 -27.391 -15.32 1 96.81 296 ALA A N 1
ATOM 2080 C CA . ALA A 1 296 ? -7.828 -27.859 -15.172 1 96.81 296 ALA A CA 1
ATOM 2081 C C . ALA A 1 296 ? -8.578 -27.781 -16.5 1 96.81 296 ALA A C 1
ATOM 2083 O O . ALA A 1 296 ? -9.43 -28.625 -16.797 1 96.81 296 ALA A O 1
ATOM 2084 N N . ALA A 1 297 ? -8.281 -26.781 -17.266 1 96.62 297 ALA A N 1
ATOM 2085 C CA . ALA A 1 297 ? -8.961 -26.578 -18.547 1 96.62 297 ALA A CA 1
ATOM 2086 C C . ALA A 1 297 ? -8.648 -27.719 -19.516 1 96.62 297 ALA A C 1
ATOM 2088 O O . ALA A 1 297 ? -9.406 -27.969 -20.453 1 96.62 297 ALA A O 1
ATOM 2089 N N . ALA A 1 298 ? -7.578 -28.438 -19.266 1 94.5 298 ALA A N 1
ATOM 2090 C CA . ALA A 1 298 ? -7.16 -29.531 -20.125 1 94.5 298 ALA A CA 1
ATOM 2091 C C . ALA A 1 298 ? -7.766 -30.859 -19.656 1 94.5 298 ALA A C 1
ATOM 2093 O O . ALA A 1 298 ? -7.586 -31.891 -20.312 1 94.5 298 ALA A O 1
ATOM 2094 N N . VAL A 1 299 ? -8.453 -30.875 -18.578 1 95.94 299 VAL A N 1
ATOM 2095 C CA . VAL A 1 299 ? -8.984 -32.094 -17.984 1 95.94 299 VAL A CA 1
ATOM 2096 C C . VAL A 1 299 ? -10.5 -32.125 -18.156 1 95.94 299 VAL A C 1
ATOM 2098 O O . VAL A 1 299 ? -11.219 -31.375 -17.484 1 95.94 299 VAL A O 1
ATOM 2101 N N . PRO A 1 300 ? -11.008 -33.062 -18.938 1 95.62 300 PRO A N 1
ATOM 2102 C CA . PRO A 1 300 ? -12.461 -33.156 -19.125 1 95.62 300 PRO A CA 1
ATOM 2103 C C . PRO A 1 300 ? -13.211 -33.344 -17.812 1 95.62 300 PRO A C 1
ATOM 2105 O O . PRO A 1 300 ? -12.758 -34.094 -16.938 1 95.62 300 PRO A O 1
ATOM 2108 N N . GLY A 1 301 ? -14.336 -32.594 -17.719 1 95.94 301 GLY A N 1
ATOM 2109 C CA . GLY A 1 301 ? -15.195 -32.75 -16.562 1 95.94 301 GLY A CA 1
ATOM 2110 C C . GLY A 1 301 ? -14.984 -31.672 -15.5 1 95.94 301 GLY A C 1
ATOM 2111 O O . GLY A 1 301 ? -15.828 -31.5 -14.617 1 95.94 301 GLY A O 1
ATOM 2112 N N . THR A 1 302 ? -13.844 -30.984 -15.523 1 97.25 302 THR A N 1
ATOM 2113 C CA . THR A 1 302 ? -13.617 -29.906 -14.578 1 97.25 302 THR A CA 1
ATOM 2114 C C . THR A 1 302 ? -14.484 -28.688 -14.922 1 97.25 302 THR A C 1
ATOM 2116 O O . THR A 1 302 ? -14.922 -28.547 -16.062 1 97.25 302 THR A O 1
ATOM 2119 N N . VAL A 1 303 ? -14.703 -27.859 -13.953 1 97.25 303 VAL A N 1
ATOM 2120 C CA . VAL A 1 303 ? -15.453 -26.625 -14.148 1 97.25 303 VAL A CA 1
ATOM 2121 C C . VAL A 1 303 ? -14.789 -25.781 -15.234 1 97.25 303 VAL A C 1
ATOM 2123 O O . VAL A 1 303 ? -15.469 -25.219 -16.094 1 97.25 303 VAL A O 1
ATOM 2126 N N . ALA A 1 304 ? -13.484 -25.688 -15.219 1 97.38 304 ALA A N 1
ATOM 2127 C CA . ALA A 1 304 ? -12.734 -24.875 -16.188 1 97.38 304 ALA A CA 1
ATOM 2128 C C . ALA A 1 304 ? -12.906 -25.422 -17.594 1 97.38 304 ALA A C 1
ATOM 2130 O O . ALA A 1 304 ? -13.156 -24.656 -18.531 1 97.38 304 ALA A O 1
ATOM 2131 N N . HIS A 1 305 ? -12.797 -26.703 -17.734 1 96.69 305 HIS A N 1
ATOM 2132 C CA . HIS A 1 305 ? -12.93 -27.344 -19.047 1 96.69 305 HIS A CA 1
ATOM 2133 C C . HIS A 1 305 ? -14.305 -27.094 -19.656 1 96.69 305 HIS A C 1
ATOM 2135 O O . HIS A 1 305 ? -14.422 -26.781 -20.844 1 96.69 305 HIS A O 1
ATOM 2141 N N . GLU A 1 306 ? -15.281 -27.234 -18.875 1 95.62 306 GLU A N 1
ATOM 2142 C CA . GLU A 1 306 ? -16.656 -27.062 -19.328 1 95.62 306 GLU A CA 1
ATOM 2143 C C . GLU A 1 306 ? -16.906 -25.625 -19.797 1 95.62 306 GLU A C 1
ATOM 2145 O O . GLU A 1 306 ? -17.594 -25.406 -20.797 1 95.62 306 GLU A O 1
ATOM 2150 N N . LEU A 1 307 ? -16.391 -24.703 -19.094 1 95.62 307 LEU A N 1
ATOM 2151 C CA . LEU A 1 307 ? -16.609 -23.297 -19.422 1 95.62 307 LEU A CA 1
ATOM 2152 C C . LEU A 1 307 ? -15.875 -22.906 -20.688 1 95.62 307 LEU A C 1
ATOM 2154 O O . LEU A 1 307 ? -16.375 -22.109 -21.484 1 95.62 307 LEU A O 1
ATOM 2158 N N . VAL A 1 308 ? -14.695 -23.375 -20.844 1 94.62 308 VAL A N 1
ATOM 2159 C CA . VAL A 1 308 ? -13.906 -23.047 -22.031 1 94.62 308 VAL A CA 1
ATOM 2160 C C . VAL A 1 308 ? -14.562 -23.672 -23.266 1 94.62 308 VAL A C 1
ATOM 2162 O O . VAL A 1 308 ? -14.617 -23.031 -24.328 1 94.62 308 VAL A O 1
ATOM 2165 N N . ARG A 1 309 ? -15.109 -24.875 -23.188 1 87.81 309 ARG A N 1
ATOM 2166 C CA . ARG A 1 309 ? -15.727 -25.562 -24.297 1 87.81 309 ARG A CA 1
ATOM 2167 C C . ARG A 1 309 ? -17.125 -25.031 -24.578 1 87.81 309 ARG A C 1
ATOM 2169 O O . ARG A 1 309 ? -17.562 -24.984 -25.734 1 87.81 309 ARG A O 1
ATOM 2176 N N . GLY A 1 310 ? -17.922 -24.844 -23.562 1 72.5 310 GLY A N 1
ATOM 2177 C CA . GLY A 1 310 ? -19.297 -24.391 -23.734 1 72.5 310 GLY A CA 1
ATOM 2178 C C . GLY A 1 310 ? -19.391 -23 -24.344 1 72.5 310 GLY A C 1
ATOM 2179 O O . GLY A 1 310 ? -20.422 -22.641 -24.922 1 72.5 310 GLY A O 1
ATOM 2180 N N . GLY A 1 311 ? -18.688 -22 -24.031 1 56.91 311 GLY A N 1
ATOM 2181 C CA . GLY A 1 311 ? -18.797 -20.625 -24.516 1 56.91 311 GLY A CA 1
ATOM 2182 C C . GLY A 1 311 ? -18.594 -20.5 -26.016 1 56.91 311 GLY A C 1
ATOM 2183 O O . GLY A 1 311 ? -18.469 -19.406 -26.531 1 56.91 311 GLY A O 1
ATOM 2184 N N . GLY A 1 312 ? -19.062 -21.531 -26.844 1 48.38 312 GLY A N 1
ATOM 2185 C CA . GLY A 1 312 ? -19.125 -21.547 -28.297 1 48.38 312 GLY A CA 1
ATOM 2186 C C . GLY A 1 312 ? -17.781 -21.281 -28.953 1 48.38 312 GLY A C 1
ATOM 2187 O O . GLY A 1 312 ? -17.703 -21.141 -30.172 1 48.38 312 GLY A O 1
ATOM 2188 N N . GLY A 1 313 ? -17.016 -20.406 -28.344 1 43.44 313 GLY A N 1
ATOM 2189 C CA . GLY A 1 313 ? -15.852 -20.047 -29.141 1 43.44 313 GLY A CA 1
ATOM 2190 C C . GLY A 1 313 ? -14.992 -21.234 -29.5 1 43.44 313 GLY A C 1
ATOM 2191 O O . GLY A 1 313 ? -14.953 -22.234 -28.75 1 43.44 313 GLY A O 1
ATOM 2192 N N . GLY A 1 314 ? -15.117 -21.641 -30.797 1 38.16 314 GLY A N 1
ATOM 2193 C CA . GLY A 1 314 ? -14.242 -22.578 -31.5 1 38.16 314 GLY A CA 1
ATOM 2194 C C . GLY A 1 314 ? -12.852 -22.656 -30.891 1 38.16 314 GLY A C 1
ATOM 2195 O O . GLY A 1 314 ? -11.883 -22.953 -31.594 1 38.16 314 GLY A O 1
ATOM 2196 N N . GLY A 1 315 ? -12.695 -21.766 -29.984 1 37.28 315 GLY A N 1
ATOM 2197 C CA . GLY A 1 315 ? -11.258 -21.812 -29.812 1 37.28 315 GLY A CA 1
ATOM 2198 C C . GLY A 1 315 ? -10.703 -23.234 -29.766 1 37.28 315 GLY A C 1
ATOM 2199 O O . GLY A 1 315 ? -11.461 -24.203 -29.703 1 37.28 315 GLY A O 1
ATOM 2200 N N . CYS A 1 316 ? -9.352 -23.297 -29.688 1 35.28 316 CYS A N 1
ATOM 2201 C CA . CYS A 1 316 ? -8.492 -24.438 -30 1 35.28 316 CYS A CA 1
ATOM 2202 C C . CYS A 1 316 ? -8.898 -25.656 -29.203 1 35.28 316 CYS A C 1
ATOM 2204 O O . CYS A 1 316 ? -8.836 -25.656 -27.969 1 35.28 316 CYS A O 1
ATOM 2206 N N . GLY A 1 317 ? -10.109 -26.25 -29.422 1 36.5 317 GLY A N 1
ATOM 2207 C CA . GLY A 1 317 ? -10.242 -27.688 -29.219 1 36.5 317 GLY A CA 1
ATOM 2208 C C . GLY A 1 317 ? -8.914 -28.406 -29.188 1 36.5 317 GLY A C 1
ATOM 2209 O O . GLY A 1 317 ? -8.852 -29.609 -29.453 1 36.5 317 GLY A O 1
ATOM 2210 N N . GLY A 1 318 ? -7.918 -27.688 -29.781 1 33.78 318 GLY A N 1
ATOM 2211 C CA . GLY A 1 318 ? -6.871 -28.641 -30.141 1 33.78 318 GLY A CA 1
ATOM 2212 C C . GLY A 1 318 ? -6.703 -29.734 -29.109 1 33.78 318 GLY A C 1
ATOM 2213 O O . GLY A 1 318 ? -7.055 -29.562 -27.938 1 33.78 318 GLY A O 1
ATOM 2214 N N . GLY A 1 319 ? -6.887 -30.969 -29.562 1 33.28 319 GLY A N 1
ATOM 2215 C CA . GLY A 1 319 ? -6.391 -32.219 -29.016 1 33.28 319 GLY A CA 1
ATOM 2216 C C . GLY A 1 319 ? -5.379 -32.031 -27.906 1 33.28 319 GLY A C 1
ATOM 2217 O O . GLY A 1 319 ? -4.883 -30.922 -27.688 1 33.28 319 GLY A O 1
ATOM 2218 N N . GLY A 1 320 ? -5.234 -33.031 -27 1 36.62 320 GLY A N 1
ATOM 2219 C CA . GLY A 1 320 ? -4.23 -33.531 -26.078 1 36.62 320 GLY A CA 1
ATOM 2220 C C . GLY A 1 320 ? -2.836 -33.031 -26.375 1 36.62 320 GLY A C 1
ATOM 2221 O O . GLY A 1 320 ? -1.854 -33.531 -25.828 1 36.62 320 GLY A O 1
ATOM 2222 N N . GLU A 1 321 ? -2.658 -32.531 -27.672 1 38.59 321 GLU A N 1
ATOM 2223 C CA . GLU A 1 321 ? -1.209 -32.469 -27.828 1 38.59 321 GLU A CA 1
ATOM 2224 C C . GLU A 1 321 ? -0.6 -31.469 -26.828 1 38.59 321 GLU A C 1
ATOM 2226 O O . GLU A 1 321 ? -1.315 -30.672 -26.234 1 38.59 321 GLU A O 1
ATOM 2231 N N . ALA A 1 322 ? 0.675 -31.25 -26.766 1 43.97 322 ALA A N 1
ATOM 2232 C CA . ALA A 1 322 ? 1.767 -30.594 -26.047 1 43.97 322 ALA A CA 1
ATOM 2233 C C . ALA A 1 322 ? 1.651 -29.078 -26.125 1 43.97 322 ALA A C 1
ATOM 2235 O O . ALA A 1 322 ? 1.693 -28.5 -27.219 1 43.97 322 ALA A O 1
ATOM 2236 N N . GLY A 1 323 ? 1.131 -28.312 -25.062 1 60.09 323 GLY A N 1
ATOM 2237 C CA . GLY A 1 323 ? 1.373 -26.953 -24.594 1 60.09 323 GLY A CA 1
ATOM 2238 C C . GLY A 1 323 ? 0.245 -26 -24.922 1 60.09 323 GLY A C 1
ATOM 2239 O O . GLY A 1 323 ? 0.468 -24.969 -25.562 1 60.09 323 GLY A O 1
ATOM 2240 N N . ALA A 1 324 ? -1.084 -26.203 -24.766 1 74.69 324 ALA A N 1
ATOM 2241 C CA . ALA A 1 324 ? -2.166 -25.297 -25.156 1 74.69 324 ALA A CA 1
ATOM 2242 C C . ALA A 1 324 ? -2.203 -24.062 -24.25 1 74.69 324 ALA A C 1
ATOM 2244 O O . ALA A 1 324 ? -2.008 -24.172 -23.047 1 74.69 324 ALA A O 1
ATOM 2245 N N . GLU A 1 325 ? -2.357 -22.938 -24.859 1 91.81 325 GLU A N 1
ATOM 2246 C CA . GLU A 1 325 ? -2.412 -21.641 -24.188 1 91.81 325 GLU A CA 1
ATOM 2247 C C . GLU A 1 325 ? -3.832 -21.312 -23.75 1 91.81 325 GLU A C 1
ATOM 2249 O O . GLU A 1 325 ? -4.797 -21.594 -24.469 1 91.81 325 GLU A O 1
ATOM 2254 N N . LEU A 1 326 ? -4.035 -20.938 -22.516 1 96.94 326 LEU A N 1
ATOM 2255 C CA . LEU A 1 326 ? -5.293 -20.453 -21.969 1 96.94 326 LEU A CA 1
ATOM 2256 C C . LEU A 1 326 ? -5.246 -18.953 -21.719 1 96.94 326 LEU A C 1
ATOM 2258 O O . LEU A 1 326 ? -4.293 -18.453 -21.125 1 96.94 326 LEU A O 1
ATOM 2262 N N . ARG A 1 327 ? -6.223 -18.266 -22.359 1 97.69 327 ARG A N 1
ATOM 2263 C CA . ARG A 1 327 ? -6.359 -16.828 -22.141 1 97.69 327 ARG A CA 1
ATOM 2264 C C . ARG A 1 327 ? -7.379 -16.547 -21.047 1 97.69 327 ARG A C 1
ATOM 2266 O O . ARG A 1 327 ? -8.586 -16.734 -21.234 1 97.69 327 ARG A O 1
ATOM 2273 N N . ILE A 1 328 ? -6.934 -15.969 -19.828 1 98.19 328 ILE A N 1
ATOM 2274 C CA . ILE A 1 328 ? -7.766 -15.742 -18.656 1 98.19 328 ILE A CA 1
ATOM 2275 C C . ILE A 1 328 ? -8.055 -14.25 -18.5 1 98.19 328 ILE A C 1
ATOM 2277 O O . ILE A 1 328 ? -7.137 -13.445 -18.312 1 98.19 328 ILE A O 1
ATOM 2281 N N . ALA A 1 329 ? -9.328 -13.852 -18.609 1 98.19 329 ALA A N 1
ATOM 2282 C CA . ALA A 1 329 ? -9.703 -12.477 -18.297 1 98.19 329 ALA A CA 1
ATOM 2283 C C . ALA A 1 329 ? -9.836 -12.273 -16.797 1 98.19 329 ALA A C 1
ATOM 2285 O O . ALA A 1 329 ? -10.648 -12.938 -16.141 1 98.19 329 ALA A O 1
ATOM 2286 N N . HIS A 1 330 ? -9.023 -11.453 -16.266 1 97.25 330 HIS A N 1
ATOM 2287 C CA . HIS A 1 330 ? -9.047 -11.078 -14.852 1 97.25 330 HIS A CA 1
ATOM 2288 C C . HIS A 1 330 ? -9.336 -9.586 -14.68 1 97.25 330 HIS A C 1
ATOM 2290 O O . HIS A 1 330 ? -9.539 -8.875 -15.664 1 97.25 330 HIS A O 1
ATOM 2296 N N . PRO A 1 331 ? -9.336 -9.016 -13.469 1 95.5 331 PRO A N 1
ATOM 2297 C CA . PRO A 1 331 ? -9.852 -7.656 -13.258 1 95.5 331 PRO A CA 1
ATOM 2298 C C . PRO A 1 331 ? -9.023 -6.594 -13.977 1 95.5 331 PRO A C 1
ATOM 2300 O O . PRO A 1 331 ? -9.492 -5.469 -14.172 1 95.5 331 PRO A O 1
ATOM 2303 N N . GLN A 1 332 ? -7.797 -6.938 -14.344 1 94.81 332 GLN A N 1
ATOM 2304 C CA . GLN A 1 332 ? -6.93 -5.918 -14.93 1 94.81 332 GLN A CA 1
ATOM 2305 C C . GLN A 1 332 ? -6.711 -6.164 -16.422 1 94.81 332 GLN A C 1
ATOM 2307 O O . GLN A 1 332 ? -6.031 -5.387 -17.094 1 94.81 332 GLN A O 1
ATOM 2312 N N . GLY A 1 333 ? -7.258 -7.219 -16.953 1 95.81 333 GLY A N 1
ATOM 2313 C CA . GLY A 1 333 ? -7.078 -7.555 -18.344 1 95.81 333 GLY A CA 1
ATOM 2314 C C . GLY A 1 333 ? -7.012 -9.055 -18.594 1 95.81 333 GLY A C 1
ATOM 2315 O O . GLY A 1 333 ? -7.754 -9.82 -17.984 1 95.81 333 GLY A O 1
ATOM 2316 N N . VAL A 1 334 ? -6.141 -9.398 -19.594 1 97.12 334 VAL A N 1
ATOM 2317 C CA . VAL A 1 334 ? -6.043 -10.805 -19.984 1 97.12 334 VAL A CA 1
ATOM 2318 C C . VAL A 1 334 ? -4.621 -11.305 -19.75 1 97.12 334 VAL A C 1
ATOM 2320 O O . VAL A 1 334 ? -3.65 -10.609 -20.062 1 97.12 334 VAL A O 1
ATOM 2323 N N . MET A 1 335 ? -4.555 -12.477 -19.156 1 96.75 335 MET A N 1
ATOM 2324 C CA . MET A 1 335 ? -3.254 -13.133 -19.047 1 96.75 335 MET A CA 1
ATOM 2325 C C . MET A 1 335 ? -3.244 -14.453 -19.812 1 96.75 335 MET A C 1
ATOM 2327 O O . MET A 1 335 ? -4.273 -15.117 -19.922 1 96.75 335 MET A O 1
ATOM 2331 N N . ARG A 1 336 ? -2.09 -14.758 -20.328 1 95.88 336 ARG A N 1
ATOM 2332 C CA . ARG A 1 336 ? -1.888 -15.992 -21.094 1 95.88 336 ARG A CA 1
ATOM 2333 C C . ARG A 1 336 ? -1.055 -16.984 -20.297 1 95.88 336 ARG A C 1
ATOM 2335 O O . ARG A 1 336 ? -0.016 -16.641 -19.734 1 95.88 336 ARG A O 1
ATOM 2342 N N . VAL A 1 337 ? -1.587 -18.203 -20.219 1 96.81 337 VAL A N 1
ATOM 2343 C CA . VAL A 1 337 ? -0.925 -19.281 -19.484 1 96.81 337 VAL A CA 1
ATOM 2344 C C . VAL A 1 337 ? -1.002 -20.562 -20.297 1 96.81 337 VAL A C 1
ATOM 2346 O O . VAL A 1 337 ? -1.916 -20.75 -21.094 1 96.81 337 VAL A O 1
ATOM 2349 N N . HIS A 1 338 ? -0.02 -21.375 -20.141 1 95.44 338 HIS A N 1
ATOM 2350 C CA . HIS A 1 338 ? -0.044 -22.656 -20.844 1 95.44 338 HIS A CA 1
ATOM 2351 C C . HIS A 1 338 ? 0.259 -23.797 -19.891 1 95.44 338 HIS A C 1
ATOM 2353 O O . HIS A 1 338 ? 0.816 -23.594 -18.812 1 95.44 338 HIS A O 1
ATOM 2359 N N . ALA A 1 339 ? -0.167 -25 -20.25 1 95.5 339 ALA A N 1
ATOM 2360 C CA . ALA A 1 339 ? 0.105 -26.219 -19.5 1 95.5 339 ALA A CA 1
ATOM 2361 C C . ALA A 1 339 ? 0.264 -27.406 -20.438 1 95.5 339 ALA A C 1
ATOM 2363 O O . ALA A 1 339 ? -0.392 -27.484 -21.484 1 95.5 339 ALA A O 1
ATOM 2364 N N . SER A 1 340 ? 1.201 -28.234 -20.078 1 95.44 340 SER A N 1
ATOM 2365 C CA . SER A 1 340 ? 1.343 -29.547 -20.703 1 95.44 340 SER A CA 1
ATOM 2366 C C . SER A 1 340 ? 0.755 -30.641 -19.828 1 95.44 340 SER A C 1
ATOM 2368 O O . SER A 1 340 ? 1.328 -30.984 -18.781 1 95.44 340 SER A O 1
ATOM 2370 N N . VAL A 1 341 ? -0.376 -31.172 -20.266 1 95.12 341 VAL A N 1
ATOM 2371 C CA . VAL A 1 341 ? -1.106 -32.156 -19.469 1 95.12 341 VAL A CA 1
ATOM 2372 C C . VAL A 1 341 ? -1.248 -33.438 -20.266 1 95.12 341 VAL A C 1
ATOM 2374 O O . VAL A 1 341 ? -1.494 -33.406 -21.484 1 95.12 341 VAL A O 1
ATOM 2377 N N . GLY A 1 342 ? -0.961 -34.5 -19.594 1 93.62 342 GLY A N 1
ATOM 2378 C CA . GLY A 1 342 ? -1.129 -35.844 -20.172 1 93.62 342 GLY A CA 1
ATOM 2379 C C . GLY A 1 342 ? -1.732 -36.844 -19.219 1 93.62 342 GLY A C 1
ATOM 2380 O O . GLY A 1 342 ? -2.418 -36.438 -18.266 1 93.62 342 GLY A O 1
ATOM 2381 N N . ARG A 1 343 ? -1.6 -38.062 -19.641 1 94.75 343 ARG A N 1
ATOM 2382 C CA . ARG A 1 343 ? -2.041 -39.156 -18.797 1 94.75 343 ARG A CA 1
ATOM 2383 C C . ARG A 1 343 ? -0.86 -40.031 -18.344 1 94.75 343 ARG A C 1
ATOM 2385 O O . ARG A 1 343 ? 0.078 -40.25 -19.125 1 94.75 343 ARG A O 1
ATOM 2392 N N . ASP A 1 344 ? -0.887 -40.406 -17.094 1 93.31 344 ASP A N 1
ATOM 2393 C CA . ASP A 1 344 ? 0.158 -41.344 -16.656 1 93.31 344 ASP A CA 1
ATOM 2394 C C . ASP A 1 344 ? -0.232 -42.781 -16.922 1 93.31 344 ASP A C 1
ATOM 2396 O O . ASP A 1 344 ? -1.215 -43.031 -17.625 1 93.31 344 ASP A O 1
ATOM 2400 N N . ALA A 1 345 ? 0.614 -43.75 -16.453 1 93.81 345 ALA A N 1
ATOM 2401 C CA . ALA A 1 345 ? 0.434 -45.156 -16.734 1 93.81 345 ALA A CA 1
ATOM 2402 C C . ALA A 1 345 ? -0.875 -45.688 -16.141 1 93.81 345 ALA A C 1
ATOM 2404 O O . ALA A 1 345 ? -1.48 -46.625 -16.688 1 93.81 345 ALA A O 1
ATOM 2405 N N . ASP A 1 346 ? -1.39 -45.094 -15.102 1 93.69 346 ASP A N 1
ATOM 2406 C CA . ASP A 1 346 ? -2.613 -45.5 -14.422 1 93.69 346 ASP A CA 1
ATOM 2407 C C . ASP A 1 346 ? -3.83 -44.781 -14.992 1 93.69 346 ASP A C 1
ATOM 2409 O O . ASP A 1 346 ? -4.949 -44.938 -14.5 1 93.69 346 ASP A O 1
ATOM 2413 N N . GLY A 1 347 ? -3.619 -43.875 -15.93 1 92.62 347 GLY A N 1
ATOM 2414 C CA . GLY A 1 347 ? -4.711 -43.156 -16.578 1 92.62 347 GLY A CA 1
ATOM 2415 C C . GLY A 1 347 ? -5.062 -41.844 -15.906 1 92.62 347 GLY A C 1
ATOM 2416 O O . GLY A 1 347 ? -6.039 -41.188 -16.281 1 92.62 347 GLY A O 1
ATOM 2417 N N . ARG A 1 348 ? -4.336 -41.531 -14.922 1 94.19 348 ARG A N 1
ATOM 2418 C CA . ARG A 1 348 ? -4.586 -40.281 -14.227 1 94.19 348 ARG A CA 1
ATOM 2419 C C . ARG A 1 348 ? -4.07 -39.094 -15.031 1 94.19 348 ARG A C 1
ATOM 2421 O O . ARG A 1 348 ? -3.037 -39.188 -15.703 1 94.19 348 ARG A O 1
ATOM 2428 N N . HIS A 1 349 ? -4.797 -38 -14.945 1 95 349 HIS A N 1
ATOM 2429 C CA . HIS A 1 349 ? -4.32 -36.781 -15.555 1 95 349 HIS A CA 1
ATOM 2430 C C . HIS A 1 349 ? -3.139 -36.188 -14.789 1 95 349 HIS A C 1
ATOM 2432 O O . HIS A 1 349 ? -3.225 -35.969 -13.57 1 95 349 HIS A O 1
ATOM 2438 N N . VAL A 1 350 ? -2.064 -35.969 -15.477 1 95.31 350 VAL A N 1
ATOM 2439 C CA . VAL A 1 350 ? -0.856 -35.469 -14.852 1 95.31 350 VAL A CA 1
ATOM 2440 C C . VAL A 1 350 ? -0.343 -34.25 -15.656 1 95.31 350 VAL A C 1
ATOM 2442 O O . VAL A 1 350 ? -0.549 -34.188 -16.859 1 95.31 350 VAL A O 1
ATOM 2445 N N . ALA A 1 351 ? 0.233 -33.312 -15 1 94.62 351 ALA A N 1
ATOM 2446 C CA . ALA A 1 351 ? 0.879 -32.156 -15.648 1 94.62 351 ALA A CA 1
ATOM 2447 C C . ALA A 1 351 ? 2.393 -32.344 -15.711 1 94.62 351 ALA A C 1
ATOM 2449 O O . ALA A 1 351 ? 3.008 -32.781 -14.734 1 94.62 351 ALA A O 1
ATOM 2450 N N . HIS A 1 352 ? 2.924 -32.062 -16.859 1 94.44 352 HIS A N 1
ATOM 2451 C CA . HIS A 1 352 ? 4.371 -32.156 -17.031 1 94.44 352 HIS A CA 1
ATOM 2452 C C . HIS A 1 352 ? 5.012 -30.781 -16.844 1 94.44 352 HIS A C 1
ATOM 2454 O O . HIS A 1 352 ? 6.121 -30.672 -16.312 1 94.44 352 HIS A O 1
ATOM 2460 N N . SER A 1 353 ? 4.34 -29.766 -17.297 1 94.5 353 SER A N 1
ATOM 2461 C CA . SER A 1 353 ? 4.797 -28.391 -17.125 1 94.5 353 SER A CA 1
ATOM 2462 C C . SER A 1 353 ? 3.635 -27.406 -17.234 1 94.5 353 SER A C 1
ATOM 2464 O O . SER A 1 353 ? 2.564 -27.766 -17.734 1 94.5 353 SER A O 1
ATOM 2466 N N . ALA A 1 354 ? 3.77 -26.328 -16.688 1 94.5 354 ALA A N 1
ATOM 2467 C CA . ALA A 1 354 ? 2.883 -25.188 -16.828 1 94.5 354 ALA A CA 1
ATOM 2468 C C . ALA A 1 354 ? 3.66 -23.875 -16.688 1 94.5 354 ALA A C 1
ATOM 2470 O O . ALA A 1 354 ? 4.633 -23.797 -15.93 1 94.5 354 ALA A O 1
ATOM 2471 N N . GLY A 1 355 ? 3.256 -22.859 -17.5 1 95.62 355 GLY A N 1
ATOM 2472 C CA . GLY A 1 355 ? 4.059 -21.656 -17.469 1 95.62 355 GLY A CA 1
ATOM 2473 C C . GLY A 1 355 ? 3.322 -20.438 -18 1 95.62 355 GLY A C 1
ATOM 2474 O O . GLY A 1 355 ? 2.172 -20.547 -18.438 1 95.62 355 GLY A O 1
ATOM 2475 N N . MET A 1 356 ? 3.973 -19.312 -17.875 1 96.19 356 MET A N 1
ATOM 2476 C CA . MET A 1 356 ? 3.461 -18.016 -18.312 1 96.19 356 MET A CA 1
ATOM 2477 C C . MET A 1 356 ? 4.602 -17.016 -18.547 1 96.19 356 MET A C 1
ATOM 2479 O O . MET A 1 356 ? 5.73 -17.266 -18.109 1 96.19 356 MET A O 1
ATOM 2483 N N . VAL A 1 357 ? 4.254 -16.016 -19.25 1 96.38 357 VAL A N 1
ATOM 2484 C CA . VAL A 1 357 ? 5.195 -14.914 -19.422 1 96.38 357 VAL A CA 1
ATOM 2485 C C . VAL A 1 357 ? 4.891 -13.812 -18.422 1 96.38 357 VAL A C 1
ATOM 2487 O O . VAL A 1 357 ? 3.736 -13.414 -18.25 1 96.38 357 VAL A O 1
ATOM 2490 N N . ARG A 1 358 ? 5.934 -13.391 -17.688 1 96.56 358 ARG A N 1
ATOM 2491 C CA . ARG A 1 358 ? 5.832 -12.281 -16.734 1 96.56 358 ARG A CA 1
ATOM 2492 C C . ARG A 1 358 ? 6.875 -11.211 -17.031 1 96.56 358 ARG A C 1
ATOM 2494 O O . ARG A 1 358 ? 7.703 -11.375 -17.938 1 96.56 358 ARG A O 1
ATOM 2501 N N . THR A 1 359 ? 6.723 -10.086 -16.422 1 97.12 359 THR A N 1
ATOM 2502 C CA . THR A 1 359 ? 7.785 -9.094 -16.312 1 97.12 359 THR A CA 1
ATOM 2503 C C . THR A 1 359 ? 8.156 -8.852 -14.859 1 97.12 359 THR A C 1
ATOM 2505 O O . THR A 1 359 ? 7.395 -9.188 -13.953 1 97.12 359 THR A O 1
ATOM 2508 N N . ALA A 1 360 ? 9.344 -8.43 -14.633 1 97.56 360 ALA A N 1
ATOM 2509 C CA . ALA A 1 360 ? 9.836 -8.07 -13.305 1 97.56 360 ALA A CA 1
ATOM 2510 C C . ALA A 1 360 ? 10.812 -6.902 -13.383 1 97.56 360 ALA A C 1
ATOM 2512 O O . ALA A 1 360 ? 11.398 -6.641 -14.43 1 97.56 360 ALA A O 1
ATOM 2513 N N . ARG A 1 361 ? 10.969 -6.18 -12.305 1 96.94 361 ARG A N 1
ATOM 2514 C CA . ARG A 1 361 ? 11.984 -5.137 -12.273 1 96.94 361 ARG A CA 1
ATOM 2515 C C . ARG A 1 361 ? 12.336 -4.754 -10.836 1 96.94 361 ARG A C 1
ATOM 2517 O O . ARG A 1 361 ? 11.547 -4.988 -9.914 1 96.94 361 ARG A O 1
ATOM 2524 N N . TYR A 1 362 ? 13.547 -4.188 -10.719 1 98.25 362 TYR A N 1
ATOM 2525 C CA . TYR A 1 362 ? 13.945 -3.529 -9.484 1 98.25 362 TYR A CA 1
ATOM 2526 C C . TYR A 1 362 ? 13.164 -2.238 -9.273 1 98.25 362 TYR A C 1
ATOM 2528 O O . TYR A 1 362 ? 13.008 -1.439 -10.195 1 98.25 362 TYR A O 1
ATOM 2536 N N . LEU A 1 363 ? 12.664 -2.082 -8.078 1 98.44 363 LEU A N 1
ATOM 2537 C CA . LEU A 1 363 ? 12.047 -0.815 -7.703 1 98.44 363 LEU A CA 1
ATOM 2538 C C . LEU A 1 363 ? 13.016 0.05 -6.906 1 98.44 363 LEU A C 1
ATOM 2540 O O . LEU A 1 363 ? 13.086 1.265 -7.109 1 98.44 363 LEU A O 1
ATOM 2544 N N . MET A 1 364 ? 13.703 -0.598 -5.977 1 98.81 364 MET A N 1
ATOM 2545 C CA . MET A 1 364 ? 14.727 0.034 -5.148 1 98.81 364 MET A CA 1
ATOM 2546 C C . MET A 1 364 ? 15.766 -0.986 -4.691 1 98.81 364 MET A C 1
ATOM 2548 O O . MET A 1 364 ? 15.422 -2.127 -4.375 1 98.81 364 MET A O 1
ATOM 2552 N N . VAL A 1 365 ? 17.031 -0.58 -4.75 1 98.62 365 VAL A N 1
ATOM 2553 C CA . VAL A 1 365 ? 18.109 -1.425 -4.273 1 98.62 365 VAL A CA 1
ATOM 2554 C C . VAL A 1 365 ? 18.891 -0.695 -3.186 1 98.62 365 VAL A C 1
ATOM 2556 O O . VAL A 1 365 ? 19.125 0.513 -3.281 1 98.62 365 VAL A O 1
ATOM 2559 N N . GLY A 1 366 ? 19.172 -1.4 -2.125 1 98.62 366 GLY A N 1
ATOM 2560 C CA . GLY A 1 366 ? 19.922 -0.833 -1.013 1 98.62 366 GLY A CA 1
ATOM 2561 C C . GLY A 1 366 ? 19.812 -1.656 0.257 1 98.62 366 GLY A C 1
ATOM 2562 O O . GLY A 1 366 ? 20.062 -2.861 0.245 1 98.62 366 GLY A O 1
ATOM 2563 N N . GLU A 1 367 ? 19.516 -0.954 1.372 1 98.81 367 GLU A N 1
ATOM 2564 C CA . GLU A 1 367 ? 19.406 -1.613 2.67 1 98.81 367 GLU A CA 1
ATOM 2565 C C . GLU A 1 367 ? 18.078 -1.265 3.35 1 98.81 367 GLU A C 1
ATOM 2567 O O . GLU A 1 367 ? 17.734 -0.089 3.473 1 98.81 367 GLU A O 1
ATOM 2572 N N . VAL A 1 368 ? 17.344 -2.305 3.744 1 98.69 368 VAL A N 1
ATOM 2573 C CA . VAL A 1 368 ? 16.188 -2.064 4.605 1 98.69 368 VAL A CA 1
ATOM 2574 C C . VAL A 1 368 ? 16.656 -1.784 6.031 1 98.69 368 VAL A C 1
ATOM 2576 O O . VAL A 1 368 ? 17.672 -2.338 6.48 1 98.69 368 VAL A O 1
ATOM 2579 N N . VAL A 1 369 ? 15.961 -0.941 6.711 1 97.94 369 VAL A N 1
ATOM 2580 C CA . VAL A 1 369 ? 16.266 -0.581 8.086 1 97.94 369 VAL A CA 1
ATOM 2581 C C . VAL A 1 369 ? 15.273 -1.252 9.031 1 97.94 369 VAL A C 1
ATOM 2583 O O . VAL A 1 369 ? 14.086 -0.927 9.023 1 97.94 369 VAL A O 1
ATOM 2586 N N . VAL A 1 370 ? 15.766 -2.205 9.812 1 96 370 VAL A N 1
ATOM 2587 C CA . VAL A 1 370 ? 14.852 -2.98 10.633 1 96 370 VAL A CA 1
ATOM 2588 C C . VAL A 1 370 ? 15.258 -2.883 12.102 1 96 370 VAL A C 1
ATOM 2590 O O . VAL A 1 370 ? 16.438 -2.662 12.414 1 96 370 VAL A O 1
ATOM 2593 N N . MET B 1 1 ? 16.219 2.604 -20.797 1 56.97 1 MET B N 1
ATOM 2594 C CA . MET B 1 1 ? 17.188 2.236 -19.781 1 56.97 1 MET B CA 1
ATOM 2595 C C . MET B 1 1 ? 16.75 2.73 -18.406 1 56.97 1 MET B C 1
ATOM 2597 O O . MET B 1 1 ? 16.188 3.82 -18.281 1 56.97 1 MET B O 1
ATOM 2601 N N . ALA B 1 2 ? 16.766 1.8 -17.406 1 78.38 2 ALA B N 1
ATOM 2602 C CA . ALA B 1 2 ? 16.406 2.16 -16.031 1 78.38 2 ALA B CA 1
ATOM 2603 C C . ALA B 1 2 ? 17.438 3.111 -15.43 1 78.38 2 ALA B C 1
ATOM 2605 O O . ALA B 1 2 ? 18.625 3.047 -15.758 1 78.38 2 ALA B O 1
ATOM 2606 N N . ARG B 1 3 ? 17.047 4.199 -14.867 1 89.38 3 ARG B N 1
ATOM 2607 C CA . ARG B 1 3 ? 17.859 5.172 -14.133 1 89.38 3 ARG B CA 1
ATOM 2608 C C . ARG B 1 3 ? 17.828 4.891 -12.633 1 89.38 3 ARG B C 1
ATOM 2610 O O . ARG B 1 3 ? 16.781 4.559 -12.078 1 89.38 3 ARG B O 1
ATOM 2617 N N . LEU B 1 4 ? 19.062 4.938 -12.062 1 97.12 4 LEU B N 1
ATOM 2618 C CA . LEU B 1 4 ? 19.188 4.805 -10.617 1 97.12 4 LEU B CA 1
ATOM 2619 C C . LEU B 1 4 ? 19.281 6.176 -9.953 1 97.12 4 LEU B C 1
ATOM 2621 O O . LEU B 1 4 ? 20.078 7.027 -10.383 1 97.12 4 LEU B O 1
ATOM 2625 N N . VAL B 1 5 ? 18.438 6.453 -8.961 1 98.5 5 VAL B N 1
ATOM 2626 C CA . VAL B 1 5 ? 18.438 7.727 -8.25 1 98.5 5 VAL B CA 1
ATOM 2627 C C . VAL B 1 5 ? 18.516 7.477 -6.746 1 98.5 5 VAL B C 1
ATOM 2629 O O . VAL B 1 5 ? 17.703 6.73 -6.191 1 98.5 5 VAL B O 1
ATOM 2632 N N . ARG B 1 6 ? 19.484 8.102 -6.098 1 98.56 6 ARG B N 1
ATOM 2633 C CA . ARG B 1 6 ? 19.609 7.953 -4.648 1 98.56 6 ARG B CA 1
ATOM 2634 C C . ARG B 1 6 ? 18.375 8.461 -3.934 1 98.56 6 ARG B C 1
ATOM 2636 O O . ARG B 1 6 ? 17.812 9.5 -4.293 1 98.56 6 ARG B O 1
ATOM 2643 N N . ALA B 1 7 ? 17.891 7.656 -2.953 1 98.69 7 ALA B N 1
ATOM 2644 C CA . ALA B 1 7 ? 16.672 8.016 -2.234 1 98.69 7 ALA B CA 1
ATOM 2645 C C . ALA B 1 7 ? 16.578 7.277 -0.904 1 98.69 7 ALA B C 1
ATOM 2647 O O . ALA B 1 7 ? 17.312 6.316 -0.667 1 98.69 7 ALA B O 1
ATOM 2648 N N . ALA B 1 8 ? 15.781 7.801 -0.044 1 98.75 8 ALA B N 1
ATOM 2649 C CA . ALA B 1 8 ? 15.398 7.129 1.194 1 98.75 8 ALA B CA 1
ATOM 2650 C C . ALA B 1 8 ? 13.891 6.918 1.261 1 98.75 8 ALA B C 1
ATOM 2652 O O . ALA B 1 8 ? 13.117 7.871 1.134 1 98.75 8 ALA B O 1
ATOM 2653 N N . LEU B 1 9 ? 13.484 5.664 1.301 1 98.81 9 LEU B N 1
ATOM 2654 C CA . LEU B 1 9 ? 12.102 5.375 1.653 1 98.81 9 LEU B CA 1
ATOM 2655 C C . LEU B 1 9 ? 11.883 5.531 3.154 1 98.81 9 LEU B C 1
ATOM 2657 O O . LEU B 1 9 ? 12.586 4.914 3.957 1 98.81 9 LEU B O 1
ATOM 2661 N N . MET B 1 10 ? 10.859 6.391 3.551 1 98.56 10 MET B N 1
ATOM 2662 C CA . MET B 1 10 ? 10.742 6.793 4.949 1 98.56 10 MET B CA 1
ATOM 2663 C C . MET B 1 10 ? 9.297 6.699 5.422 1 98.56 10 MET B C 1
ATOM 2665 O O . MET B 1 10 ? 8.367 6.828 4.625 1 98.56 10 MET B O 1
ATOM 2669 N N . ARG B 1 11 ? 9.172 6.434 6.652 1 98.06 11 ARG B N 1
ATOM 2670 C CA . ARG B 1 11 ? 7.934 6.742 7.367 1 98.06 11 ARG B CA 1
ATOM 2671 C C . ARG B 1 11 ? 8.055 8.055 8.133 1 98.06 11 ARG B C 1
ATOM 2673 O O . ARG B 1 11 ? 9.016 8.25 8.891 1 98.06 11 ARG B O 1
ATOM 2680 N N . GLY B 1 12 ? 7.203 8.984 7.957 1 97.75 12 GLY B N 1
ATOM 2681 C CA . GLY B 1 12 ? 7.012 10.188 8.75 1 97.75 12 GLY B CA 1
ATOM 2682 C C . GLY B 1 12 ? 5.637 10.273 9.383 1 97.75 12 GLY B C 1
ATOM 2683 O O . GLY B 1 12 ? 4.641 10.5 8.688 1 97.75 12 GLY B O 1
ATOM 2684 N N . GLY B 1 13 ? 5.684 10.203 10.727 1 96.31 13 GLY B N 1
ATOM 2685 C CA . GLY B 1 13 ? 4.375 10.047 11.336 1 96.31 13 GLY B CA 1
ATOM 2686 C C . GLY B 1 13 ? 3.615 8.844 10.82 1 96.31 13 GLY B C 1
ATOM 2687 O O . GLY B 1 13 ? 4.121 7.719 10.859 1 96.31 13 GLY B O 1
ATOM 2688 N N . THR B 1 14 ? 2.391 9.117 10.336 1 95.06 14 THR B N 1
ATOM 2689 C CA . THR B 1 14 ? 1.566 8.047 9.789 1 95.06 14 THR B CA 1
ATOM 2690 C C . THR B 1 14 ? 1.539 8.102 8.266 1 95.06 14 THR B C 1
ATOM 2692 O O . THR B 1 14 ? 0.544 7.727 7.641 1 95.06 14 THR B O 1
ATOM 2695 N N . SER B 1 15 ? 2.592 8.648 7.715 1 96.12 15 SER B N 1
ATOM 2696 C CA . SER B 1 15 ? 2.766 8.734 6.27 1 96.12 15 SER B CA 1
ATOM 2697 C C . SER B 1 15 ? 4.012 7.977 5.82 1 96.12 15 SER B C 1
ATOM 2699 O O . SER B 1 15 ? 4.934 7.758 6.613 1 96.12 15 SER B O 1
ATOM 2701 N N . LYS B 1 16 ? 3.973 7.594 4.625 1 97.06 16 LYS B N 1
ATOM 2702 C CA . LYS B 1 16 ? 5.102 6.906 4.004 1 97.06 16 LYS B CA 1
ATOM 2703 C C . LYS B 1 16 ? 5.406 7.488 2.625 1 97.06 16 LYS B C 1
ATOM 2705 O O . LYS B 1 16 ? 4.488 7.82 1.872 1 97.06 16 LYS B O 1
ATOM 2710 N N . GLY B 1 17 ? 6.676 7.625 2.287 1 98.31 17 GLY B N 1
ATOM 2711 C CA . GLY B 1 17 ? 7.086 8.133 0.987 1 98.31 17 GLY B CA 1
ATOM 2712 C C . GLY B 1 17 ? 8.594 8.148 0.803 1 98.31 17 GLY B C 1
ATOM 2713 O O . GLY B 1 17 ? 9.32 7.488 1.544 1 98.31 17 GLY B O 1
ATOM 2714 N N . VAL B 1 18 ? 9.016 8.875 -0.247 1 98.81 18 VAL B N 1
ATOM 2715 C CA . VAL B 1 18 ? 10.43 8.906 -0.604 1 98.81 18 VAL B CA 1
ATOM 2716 C C . VAL B 1 18 ? 11 10.297 -0.339 1 98.81 18 VAL B C 1
ATOM 2718 O O . VAL B 1 18 ? 10.344 11.305 -0.626 1 98.81 18 VAL B O 1
ATOM 2721 N N . VAL B 1 19 ? 12.141 10.344 0.261 1 98.88 19 VAL B N 1
ATOM 2722 C CA . VAL B 1 19 ? 12.875 11.594 0.415 1 98.88 19 VAL B CA 1
ATOM 2723 C C . VAL B 1 19 ? 14.102 11.594 -0.501 1 98.88 19 VAL B C 1
ATOM 2725 O O . VAL B 1 19 ? 14.898 10.656 -0.477 1 98.88 19 VAL B O 1
ATOM 2728 N N . PHE B 1 20 ? 14.164 12.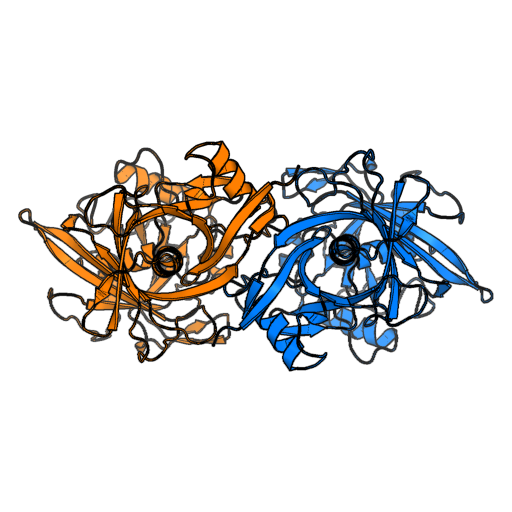625 -1.319 1 98.81 20 PHE B N 1
ATOM 2729 C CA . PHE B 1 20 ? 15.297 12.836 -2.211 1 98.81 20 PHE B CA 1
ATOM 2730 C C . PHE B 1 20 ? 16.125 14.039 -1.758 1 98.81 20 PHE B C 1
ATOM 2732 O O . PHE B 1 20 ? 15.594 14.953 -1.121 1 98.81 20 PHE B O 1
ATOM 2739 N N . ARG B 1 21 ? 17.406 13.992 -2.047 1 98.5 21 ARG B N 1
ATOM 2740 C CA . ARG B 1 21 ? 18.203 15.211 -2.061 1 98.5 21 ARG B CA 1
ATOM 2741 C C . ARG B 1 21 ? 18.141 15.891 -3.422 1 98.5 21 ARG B C 1
ATOM 2743 O O . ARG B 1 21 ? 18.188 15.227 -4.457 1 98.5 21 ARG B O 1
ATOM 2750 N N . ALA B 1 22 ? 18.031 17.172 -3.385 1 97.88 22 ALA B N 1
ATOM 2751 C CA . ALA B 1 22 ? 17.906 17.906 -4.637 1 97.88 22 ALA B CA 1
ATOM 2752 C C . ALA B 1 22 ? 19.031 17.562 -5.598 1 97.88 22 ALA B C 1
ATOM 2754 O O . ALA B 1 22 ? 18.828 17.484 -6.809 1 97.88 22 ALA B O 1
ATOM 2755 N N . ALA B 1 23 ? 20.188 17.375 -5.109 1 97.44 23 ALA B N 1
ATOM 2756 C CA . ALA B 1 23 ? 21.375 17.109 -5.922 1 97.44 23 ALA B CA 1
ATOM 2757 C C . ALA B 1 23 ? 21.266 15.789 -6.672 1 97.44 23 ALA B C 1
ATOM 2759 O O . ALA B 1 23 ? 21.953 15.578 -7.672 1 97.44 23 ALA B O 1
ATOM 2760 N N . ASP B 1 24 ? 20.406 14.922 -6.199 1 98.06 24 ASP B N 1
ATOM 2761 C CA . ASP B 1 24 ? 20.281 13.594 -6.789 1 98.06 24 ASP B CA 1
ATOM 2762 C C . ASP B 1 24 ? 19.172 13.555 -7.836 1 98.06 24 ASP B C 1
ATOM 2764 O O . ASP B 1 24 ? 18.953 12.539 -8.492 1 98.06 24 ASP B O 1
ATOM 2768 N N . LEU B 1 25 ? 18.453 14.656 -8.008 1 98.31 25 LEU B N 1
ATOM 2769 C CA . LEU B 1 25 ? 17.328 14.734 -8.93 1 98.31 25 LEU B CA 1
ATOM 2770 C C . LEU B 1 25 ? 17.609 15.719 -10.062 1 98.31 25 LEU B C 1
ATOM 2772 O O . LEU B 1 25 ? 18.469 16.609 -9.922 1 98.31 25 LEU B O 1
ATOM 2776 N N . PRO B 1 26 ? 16.828 15.547 -11.195 1 97.38 26 PRO B N 1
ATOM 2777 C CA . PRO B 1 26 ? 16.844 16.641 -12.164 1 97.38 26 PRO B CA 1
ATOM 2778 C C . PRO B 1 26 ? 16.359 17.969 -11.562 1 97.38 26 PRO B C 1
ATOM 2780 O O . PRO B 1 26 ? 15.75 17.969 -10.492 1 97.38 26 PRO B O 1
ATOM 2783 N N . PRO B 1 27 ? 16.656 19.078 -12.281 1 96.75 27 PRO B N 1
ATOM 2784 C CA . PRO B 1 27 ? 16.094 20.344 -11.812 1 96.75 27 PRO B CA 1
ATOM 2785 C C . PRO B 1 27 ? 14.57 20.312 -11.734 1 96.75 27 PRO B C 1
ATOM 2787 O O . PRO B 1 27 ? 13.93 19.5 -12.406 1 96.75 27 PRO B O 1
ATOM 2790 N N . ALA B 1 28 ? 14.07 21.219 -10.875 1 96.12 28 ALA B N 1
ATOM 2791 C CA . ALA B 1 28 ? 12.625 21.312 -10.727 1 96.12 28 ALA B CA 1
ATOM 2792 C C . ALA B 1 28 ? 11.938 21.422 -12.086 1 96.12 28 ALA B C 1
ATOM 2794 O O . ALA B 1 28 ? 12.414 22.141 -12.969 1 96.12 28 ALA B O 1
ATOM 2795 N N . GLY B 1 29 ? 10.867 20.656 -12.273 1 97.12 29 GLY B N 1
ATOM 2796 C CA . GLY B 1 29 ? 10.141 20.641 -13.531 1 97.12 29 GLY B CA 1
ATOM 2797 C C . GLY B 1 29 ? 9.695 19.266 -13.945 1 97.12 29 GLY B C 1
ATOM 2798 O O . GLY B 1 29 ? 9.617 18.344 -13.117 1 97.12 29 GLY B O 1
ATOM 2799 N N . ALA B 1 30 ? 9.438 19.094 -15.211 1 97.56 30 ALA B N 1
ATOM 2800 C CA . ALA B 1 30 ? 8.789 17.906 -15.742 1 97.56 30 ALA B CA 1
ATOM 2801 C C . ALA B 1 30 ? 9.672 16.672 -15.562 1 97.56 30 ALA B C 1
ATOM 2803 O O . ALA B 1 30 ? 9.18 15.586 -15.25 1 97.56 30 ALA B O 1
ATOM 2804 N N . ALA B 1 31 ? 10.945 16.844 -15.742 1 97.56 31 ALA B N 1
ATOM 2805 C CA . ALA B 1 31 ? 11.852 15.719 -15.617 1 97.56 31 ALA B CA 1
ATOM 2806 C C . ALA B 1 31 ? 11.898 15.203 -14.18 1 97.56 31 ALA B C 1
ATOM 2808 O O . ALA B 1 31 ? 11.883 13.992 -13.945 1 97.56 31 ALA B O 1
ATOM 2809 N N . ARG B 1 32 ? 12 16.094 -13.227 1 97.94 32 ARG B N 1
ATOM 2810 C CA . ARG B 1 32 ? 11.969 15.727 -11.812 1 97.94 32 ARG B CA 1
ATOM 2811 C C . ARG B 1 32 ? 10.641 15.07 -11.453 1 97.94 32 ARG B C 1
ATOM 2813 O O . ARG B 1 32 ? 10.617 14.062 -10.734 1 97.94 32 ARG B O 1
ATOM 2820 N N . ASP B 1 33 ? 9.562 15.648 -11.984 1 98.25 33 ASP B N 1
ATOM 2821 C CA . ASP B 1 33 ? 8.234 15.086 -11.719 1 98.25 33 ASP B CA 1
ATOM 2822 C C . ASP B 1 33 ? 8.141 13.648 -12.219 1 98.25 33 ASP B C 1
ATOM 2824 O O . ASP B 1 33 ? 7.605 12.781 -11.523 1 98.25 33 ASP B O 1
ATOM 2828 N N . ALA B 1 34 ? 8.68 13.453 -13.367 1 97.31 34 ALA B N 1
ATOM 2829 C CA . ALA B 1 34 ? 8.625 12.125 -13.961 1 97.31 34 ALA B CA 1
ATOM 2830 C C . ALA B 1 34 ? 9.383 11.109 -13.102 1 97.31 34 ALA B C 1
ATOM 2832 O O . ALA B 1 34 ? 8.93 9.977 -12.93 1 97.31 34 ALA B O 1
ATOM 2833 N N . VAL B 1 35 ? 10.516 11.5 -12.531 1 98 35 VAL B N 1
ATOM 2834 C CA . VAL B 1 35 ? 11.312 10.625 -11.68 1 98 35 VAL B CA 1
ATOM 2835 C C . VAL B 1 35 ? 10.523 10.273 -10.414 1 98 35 VAL B C 1
ATOM 2837 O O . VAL B 1 35 ? 10.469 9.117 -10.008 1 98 35 VAL B O 1
ATOM 2840 N N . ILE B 1 36 ? 9.883 11.258 -9.867 1 98.56 36 ILE B N 1
ATOM 2841 C CA . ILE B 1 36 ? 9.164 11.078 -8.609 1 98.56 36 ILE B CA 1
ATOM 2842 C C . ILE B 1 36 ? 7.957 10.164 -8.836 1 98.56 36 ILE B C 1
ATOM 2844 O O . ILE B 1 36 ? 7.727 9.227 -8.07 1 98.56 36 ILE B O 1
ATOM 2848 N N . VAL B 1 37 ? 7.242 10.383 -9.898 1 97.62 37 VAL B N 1
ATOM 2849 C CA . VAL B 1 37 ? 6.062 9.586 -10.211 1 97.62 37 VAL B CA 1
ATOM 2850 C C . VAL B 1 37 ? 6.48 8.148 -10.516 1 97.62 37 VAL B C 1
ATOM 2852 O O . VAL B 1 37 ? 5.855 7.199 -10.031 1 97.62 37 VAL B O 1
ATOM 2855 N N . ALA B 1 38 ? 7.555 8.016 -11.234 1 96.69 38 ALA B N 1
ATOM 2856 C CA . ALA B 1 38 ? 8.047 6.684 -11.562 1 96.69 38 ALA B CA 1
ATOM 2857 C C . ALA B 1 38 ? 8.508 5.949 -10.305 1 96.69 38 ALA B C 1
ATOM 2859 O O . ALA B 1 38 ? 8.32 4.734 -10.188 1 96.69 38 ALA B O 1
ATOM 2860 N N . ALA B 1 39 ? 9.117 6.637 -9.398 1 98.19 39 ALA B N 1
ATOM 2861 C CA . ALA B 1 39 ? 9.617 6.039 -8.164 1 98.19 39 ALA B CA 1
ATOM 2862 C C . ALA B 1 39 ? 8.477 5.523 -7.297 1 98.19 39 ALA B C 1
ATOM 2864 O O . ALA B 1 39 ? 8.531 4.41 -6.77 1 98.19 39 ALA B O 1
ATOM 2865 N N . LEU B 1 40 ? 7.438 6.312 -7.199 1 97.94 40 LEU B N 1
ATOM 2866 C CA . LEU B 1 40 ? 6.336 5.957 -6.312 1 97.94 40 LEU B CA 1
ATOM 2867 C C . LEU B 1 40 ? 5.383 4.977 -6.988 1 97.94 40 LEU B C 1
ATOM 2869 O O . LEU B 1 40 ? 4.773 4.137 -6.324 1 97.94 40 LEU B O 1
ATOM 2873 N N . GLY B 1 41 ? 5.156 5.098 -8.234 1 96.06 41 GLY B N 1
ATOM 2874 C CA . GLY B 1 41 ? 4.426 4.148 -9.055 1 96.06 41 GLY B CA 1
ATOM 2875 C C . GLY B 1 41 ? 2.93 4.168 -8.805 1 96.06 41 GLY B C 1
ATOM 2876 O O . GLY B 1 41 ? 2.303 3.115 -8.672 1 96.06 41 GLY B O 1
ATOM 2877 N N . PRO B 1 42 ? 2.34 5.336 -8.734 1 93.62 42 PRO B N 1
ATOM 2878 C CA . PRO B 1 42 ? 0.881 5.34 -8.586 1 93.62 42 PRO B CA 1
ATOM 2879 C C . PRO B 1 42 ? 0.169 4.664 -9.758 1 93.62 42 PRO B C 1
ATOM 2881 O O . PRO B 1 42 ? 0.654 4.715 -10.891 1 93.62 42 PRO B O 1
ATOM 2884 N N . ASP B 1 43 ? -0.962 4.012 -9.469 1 88.31 43 ASP B N 1
ATOM 2885 C CA . ASP B 1 43 ? -1.736 3.361 -10.523 1 88.31 43 ASP B CA 1
ATOM 2886 C C . ASP B 1 43 ? -3.215 3.285 -10.148 1 88.31 43 ASP B C 1
ATOM 2888 O O . ASP B 1 43 ? -3.6 3.654 -9.039 1 88.31 43 ASP B O 1
ATOM 2892 N N . SER B 1 44 ? -4.023 2.82 -11.039 1 81.31 44 SER B N 1
ATOM 2893 C CA . SER B 1 44 ? -5.473 2.848 -10.883 1 81.31 44 SER B CA 1
ATOM 2894 C C . SER B 1 44 ? -5.945 1.772 -9.914 1 81.31 44 SER B C 1
ATOM 2896 O O . SER B 1 44 ? -7.07 1.834 -9.406 1 81.31 44 SER B O 1
ATOM 2898 N N . THR B 1 45 ? -5.125 0.777 -9.594 1 82.31 45 THR B N 1
ATOM 2899 C CA . THR B 1 45 ? -5.52 -0.295 -8.688 1 82.31 45 THR B CA 1
ATOM 2900 C C . THR B 1 45 ? -5.422 0.165 -7.238 1 82.31 45 THR B C 1
ATOM 2902 O O . THR B 1 45 ? -6.012 -0.451 -6.344 1 82.31 45 THR B O 1
ATOM 2905 N N . GLY B 1 46 ? -4.594 1.181 -7.07 1 85.88 46 GLY B N 1
ATOM 2906 C CA . GLY B 1 46 ? -4.363 1.645 -5.711 1 85.88 46 GLY B CA 1
ATOM 2907 C C . GLY B 1 46 ? -3.33 0.823 -4.965 1 85.88 46 GLY B C 1
ATOM 2908 O O . GLY B 1 46 ? -3.227 0.907 -3.738 1 85.88 46 GLY B O 1
ATOM 2909 N N . LEU B 1 47 ? -2.559 0.045 -5.645 1 88.62 47 LEU B N 1
ATOM 2910 C CA . LEU B 1 47 ? -1.574 -0.792 -4.969 1 88.62 47 LEU B CA 1
ATOM 2911 C C . LEU B 1 47 ? -0.159 -0.292 -5.242 1 88.62 47 LEU B C 1
ATOM 2913 O O . LEU B 1 47 ? 0.78 -0.658 -4.531 1 88.62 47 LEU B O 1
ATOM 2917 N N . ALA B 1 48 ? 0.027 0.503 -6.273 1 93.38 48 ALA B N 1
ATOM 2918 C CA . ALA B 1 48 ? 1.331 1.045 -6.648 1 93.38 48 ALA B CA 1
ATOM 2919 C C . ALA B 1 48 ? 2.381 -0.06 -6.73 1 93.38 48 ALA B C 1
ATOM 2921 O O . ALA B 1 48 ? 3.477 0.075 -6.184 1 93.38 48 ALA B O 1
ATOM 2922 N N . ILE B 1 49 ? 2.076 -1.164 -7.383 1 94.38 49 ILE B N 1
ATOM 2923 C CA . ILE B 1 49 ? 2.932 -2.346 -7.348 1 94.38 49 ILE B CA 1
ATOM 2924 C C . ILE B 1 49 ? 4.207 -2.082 -8.148 1 94.38 49 ILE B C 1
ATOM 2926 O O . ILE B 1 49 ? 5.191 -2.809 -8.016 1 94.38 49 ILE B O 1
ATOM 2930 N N . ASP B 1 50 ? 4.18 -1.069 -9.07 1 95.56 50 ASP B N 1
ATOM 2931 C CA . ASP B 1 50 ? 5.324 -0.793 -9.938 1 95.56 50 ASP B CA 1
ATOM 2932 C C . ASP B 1 50 ? 6.137 0.388 -9.414 1 95.56 50 ASP B C 1
ATOM 2934 O O . ASP B 1 50 ? 6.762 1.112 -10.188 1 95.56 50 ASP B O 1
ATOM 2938 N N . GLY B 1 51 ? 6.188 0.635 -8.18 1 96.94 51 GLY B N 1
ATOM 2939 C CA . GLY B 1 51 ? 6.969 1.639 -7.469 1 96.94 51 GLY B CA 1
ATOM 2940 C C . GLY B 1 51 ? 7.074 1.369 -5.98 1 96.94 51 GLY B C 1
ATOM 2941 O O . GLY B 1 51 ? 6.5 0.402 -5.477 1 96.94 51 GLY B O 1
ATOM 2942 N N . VAL B 1 52 ? 7.777 2.25 -5.305 1 98.12 52 VAL B N 1
ATOM 2943 C CA . VAL B 1 52 ? 8.039 2.006 -3.891 1 98.12 52 VAL B CA 1
ATOM 2944 C C . VAL B 1 52 ? 6.898 2.561 -3.045 1 98.12 52 VAL B C 1
ATOM 2946 O O . VAL B 1 52 ? 6.867 2.365 -1.827 1 98.12 52 VAL B O 1
ATOM 2949 N N . GLY B 1 53 ? 5.977 3.271 -3.719 1 96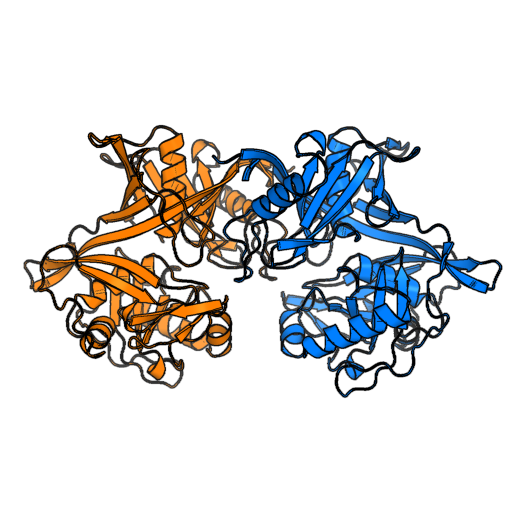.5 53 GLY B N 1
ATOM 2950 C CA . GLY B 1 53 ? 4.871 3.875 -2.992 1 96.5 53 GLY B CA 1
ATOM 2951 C C . GLY B 1 53 ? 3.795 2.879 -2.607 1 96.5 53 GLY B C 1
ATOM 2952 O O . GLY B 1 53 ? 3.994 1.667 -2.717 1 96.5 53 GLY B O 1
ATOM 2953 N N . GLY B 1 54 ? 2.768 3.455 -2.064 1 91.94 54 GLY B N 1
ATOM 2954 C CA . GLY B 1 54 ? 1.565 2.701 -1.749 1 91.94 54 GLY B CA 1
ATOM 2955 C C . GLY B 1 54 ? 0.347 3.168 -2.523 1 91.94 54 GLY B C 1
ATOM 2956 O O . GLY B 1 54 ? 0.478 3.824 -3.559 1 91.94 54 GLY B O 1
ATOM 2957 N N . GLY B 1 55 ? -0.809 2.791 -2.107 1 82.62 55 GLY B N 1
ATOM 2958 C CA . GLY B 1 55 ? -2 2.977 -2.918 1 82.62 55 GLY B CA 1
ATOM 2959 C C . GLY B 1 55 ? -2.883 4.109 -2.436 1 82.62 55 GLY B C 1
ATOM 2960 O O . GLY B 1 55 ? -3.91 4.41 -3.045 1 82.62 55 GLY B O 1
ATOM 2961 N N . VAL B 1 56 ? -2.445 4.762 -1.327 1 87.81 56 VAL B N 1
ATOM 2962 C CA . VAL B 1 56 ? -3.277 5.84 -0.802 1 87.81 56 VAL B CA 1
ATOM 2963 C C . VAL B 1 56 ? -2.451 7.117 -0.671 1 87.81 56 VAL B C 1
ATOM 2965 O O . VAL B 1 56 ? -1.224 7.082 -0.796 1 87.81 56 VAL B O 1
ATOM 2968 N N . THR B 1 57 ? -3.154 8.211 -0.432 1 89.12 57 THR B N 1
ATOM 2969 C CA . THR B 1 57 ? -2.492 9.508 -0.396 1 89.12 57 THR B CA 1
ATOM 2970 C C . THR B 1 57 ? -1.403 9.531 0.673 1 89.12 57 THR B C 1
ATOM 2972 O O . THR B 1 57 ? -0.355 10.156 0.486 1 89.12 57 THR B O 1
ATOM 2975 N N . SER B 1 58 ? -1.595 8.828 1.768 1 93.25 58 SER B N 1
ATOM 2976 C CA . SER B 1 58 ? -0.646 8.82 2.877 1 93.25 58 SER B CA 1
ATOM 2977 C C . SER B 1 58 ? 0.608 8.023 2.523 1 93.25 58 SER B C 1
ATOM 2979 O O . SER B 1 58 ? 1.613 8.094 3.232 1 93.25 58 SER B O 1
ATOM 2981 N N . THR B 1 59 ? 0.552 7.281 1.411 1 95.88 59 THR B N 1
ATOM 2982 C CA . THR B 1 59 ? 1.695 6.453 1.05 1 95.88 59 THR B CA 1
ATOM 2983 C C . THR B 1 59 ? 2.211 6.816 -0.34 1 95.88 59 THR B C 1
ATOM 2985 O O . THR B 1 59 ? 2.947 6.043 -0.956 1 95.88 59 THR B O 1
ATOM 2988 N N . LEU B 1 60 ? 1.721 7.906 -0.891 1 96.19 60 LEU B N 1
ATOM 2989 C CA . LEU B 1 60 ? 2.172 8.461 -2.164 1 96.19 60 LEU B CA 1
ATOM 2990 C C . LEU B 1 60 ? 2.756 9.852 -1.974 1 96.19 60 LEU B C 1
ATOM 2992 O O . LEU B 1 60 ? 2.301 10.812 -2.604 1 96.19 60 LEU B O 1
ATOM 2996 N N . LYS B 1 61 ? 3.791 9.883 -1.126 1 96.75 61 LYS B N 1
ATOM 2997 C CA . LYS B 1 61 ? 4.414 11.164 -0.791 1 96.75 61 LYS B CA 1
ATOM 2998 C C . LYS B 1 61 ? 5.887 11.18 -1.198 1 96.75 61 LYS B C 1
ATOM 3000 O O . LYS B 1 61 ? 6.543 10.133 -1.221 1 96.75 61 LYS B O 1
ATOM 3005 N N . ALA B 1 62 ? 6.305 12.391 -1.552 1 98.5 62 ALA B N 1
ATOM 3006 C CA . ALA B 1 62 ? 7.734 12.633 -1.754 1 98.5 62 ALA B CA 1
ATOM 3007 C C . ALA B 1 62 ? 8.156 13.961 -1.144 1 98.5 62 ALA B C 1
ATOM 3009 O O . ALA B 1 62 ? 7.328 14.852 -0.947 1 98.5 62 ALA B O 1
ATOM 3010 N N . ALA B 1 63 ? 9.359 14.031 -0.756 1 98.5 63 ALA B N 1
ATOM 3011 C CA . ALA B 1 63 ? 9.992 15.281 -0.337 1 98.5 63 ALA B CA 1
ATOM 3012 C C . ALA B 1 63 ? 11.375 15.438 -0.975 1 98.5 63 ALA B C 1
ATOM 3014 O O . ALA B 1 63 ? 12.094 14.453 -1.149 1 98.5 63 ALA B O 1
ATOM 3015 N N . VAL B 1 64 ? 11.703 16.578 -1.356 1 98.56 64 VAL B N 1
ATOM 3016 C CA . VAL B 1 64 ? 13.039 16.938 -1.813 1 98.56 64 VAL B CA 1
ATOM 3017 C C . VAL B 1 64 ? 13.695 17.891 -0.812 1 98.56 64 VAL B C 1
ATOM 3019 O O . VAL B 1 64 ? 13.188 18.984 -0.57 1 98.56 64 VAL B O 1
ATOM 3022 N N . VAL B 1 65 ? 14.766 17.406 -0.213 1 98.25 65 VAL B N 1
ATOM 3023 C CA . VAL B 1 65 ? 15.555 18.234 0.69 1 98.25 65 VAL B CA 1
ATOM 3024 C C . VAL B 1 65 ? 16.656 18.953 -0.092 1 98.25 65 VAL B C 1
ATOM 3026 O O . VAL B 1 65 ? 17.406 18.312 -0.84 1 98.25 65 VAL B O 1
ATOM 3029 N N . ALA B 1 66 ? 16.703 20.234 0.046 1 97.31 66 ALA B N 1
ATOM 3030 C CA . ALA B 1 66 ? 17.656 21.062 -0.692 1 97.31 66 ALA B CA 1
ATOM 3031 C C . ALA B 1 66 ? 18.344 22.062 0.227 1 97.31 66 ALA B C 1
ATOM 3033 O O . ALA B 1 66 ? 17.859 22.328 1.331 1 97.31 66 ALA B O 1
ATOM 3034 N N . PRO B 1 67 ? 19.531 22.578 -0.242 1 95.38 67 PRO B N 1
ATOM 3035 C CA . PRO B 1 67 ? 20.094 23.703 0.505 1 95.38 67 PRO B CA 1
ATOM 3036 C C . PRO B 1 67 ? 19.078 24.844 0.688 1 95.38 67 PRO B C 1
ATOM 3038 O O . PRO B 1 67 ? 18.219 25.047 -0.159 1 95.38 67 PRO B O 1
ATOM 3041 N N . PRO B 1 68 ? 19.266 25.516 1.83 1 95.69 68 PRO B N 1
ATOM 3042 C CA . PRO B 1 68 ? 18.297 26.578 2.125 1 95.69 68 PRO B CA 1
ATOM 3043 C C . PRO B 1 68 ? 18.312 27.688 1.091 1 95.69 68 PRO B C 1
ATOM 3045 O O . PRO B 1 68 ? 19.391 28.156 0.686 1 95.69 68 PRO B O 1
ATOM 3048 N N . SER B 1 69 ? 17.141 28.094 0.686 1 95.31 69 SER B N 1
ATOM 3049 C CA . SER B 1 69 ? 16.984 29.219 -0.238 1 95.31 69 SER B CA 1
ATOM 3050 C C . SER B 1 69 ? 16.75 30.531 0.511 1 95.31 69 SER B C 1
ATOM 3052 O O . SER B 1 69 ? 16.859 31.609 -0.071 1 95.31 69 SER B O 1
ATOM 3054 N N . LYS B 1 70 ? 16.438 30.453 1.77 1 95.25 70 LYS B N 1
ATOM 3055 C CA . LYS B 1 70 ? 16.156 31.594 2.627 1 95.25 70 LYS B CA 1
ATOM 3056 C C . LYS B 1 70 ? 17.062 31.609 3.854 1 95.25 70 LYS B C 1
ATOM 3058 O O . LYS B 1 70 ? 17.312 30.562 4.457 1 95.25 70 LYS B O 1
ATOM 3063 N N . PRO B 1 71 ? 17.562 32.812 4.195 1 94.88 71 PRO B N 1
ATOM 3064 C CA . PRO B 1 71 ? 18.391 32.875 5.398 1 94.88 71 PRO B CA 1
ATOM 3065 C C . PRO B 1 71 ? 17.641 32.438 6.656 1 94.88 71 PRO B C 1
ATOM 3067 O O . PRO B 1 71 ? 16.453 32.688 6.805 1 94.88 71 PRO B O 1
ATOM 3070 N N . GLY B 1 72 ? 18.359 31.734 7.484 1 95.5 72 GLY B N 1
ATOM 3071 C CA . GLY B 1 72 ? 17.781 31.359 8.766 1 95.5 72 GLY B CA 1
ATOM 3072 C C . GLY B 1 72 ? 17.219 29.953 8.773 1 95.5 72 GLY B C 1
ATOM 3073 O O . GLY B 1 72 ? 16.812 29.438 9.82 1 95.5 72 GLY B O 1
ATOM 3074 N N . PHE B 1 73 ? 17.203 29.391 7.641 1 97.38 73 PHE B N 1
ATOM 3075 C CA . PHE B 1 73 ? 16.703 28.016 7.547 1 97.38 73 PHE B CA 1
ATOM 3076 C C . PHE B 1 73 ? 17.844 27.047 7.312 1 97.38 73 PHE B C 1
ATOM 3078 O O . PHE B 1 73 ? 18.875 27.406 6.738 1 97.38 73 PHE B O 1
ATOM 3085 N N . ALA B 1 74 ? 17.641 25.797 7.832 1 97.19 74 ALA B N 1
ATOM 3086 C CA . ALA B 1 74 ? 18.656 24.766 7.66 1 97.19 74 ALA B CA 1
ATOM 3087 C C . ALA B 1 74 ? 18.562 24.125 6.273 1 97.19 74 ALA B C 1
ATOM 3089 O O . ALA B 1 74 ? 19.578 23.766 5.68 1 97.19 74 ALA B O 1
ATOM 3090 N N . ALA B 1 75 ? 17.344 24.031 5.746 1 97.5 75 ALA B N 1
ATOM 3091 C CA . ALA B 1 75 ? 17.109 23.391 4.457 1 97.5 75 ALA B CA 1
ATOM 3092 C C . ALA B 1 75 ? 15.758 23.797 3.881 1 97.5 75 ALA B C 1
ATOM 3094 O O . ALA B 1 75 ? 14.883 24.297 4.605 1 97.5 75 ALA B O 1
ATOM 3095 N N . ASP B 1 76 ? 15.695 23.688 2.564 1 97.25 76 ASP B N 1
ATOM 3096 C CA . ASP B 1 76 ? 14.383 23.719 1.925 1 97.25 76 ASP B CA 1
ATOM 3097 C C . ASP B 1 76 ? 13.734 22.344 1.97 1 97.25 76 ASP B C 1
ATOM 3099 O O . ASP B 1 76 ? 14.398 21.312 1.785 1 97.25 76 ASP B O 1
ATOM 3103 N N . TYR B 1 77 ? 12.492 22.344 2.344 1 97.69 77 TYR B N 1
ATOM 3104 C CA . TYR B 1 77 ? 11.609 21.172 2.303 1 97.69 77 TYR B CA 1
ATOM 3105 C C . TYR B 1 77 ? 10.562 21.328 1.202 1 97.69 77 TYR B C 1
ATOM 3107 O O . TYR B 1 77 ? 9.539 21.984 1.395 1 97.69 77 TYR B O 1
ATOM 3115 N N . HIS B 1 78 ? 10.828 20.641 -0.007 1 97.31 78 HIS B N 1
ATOM 3116 C CA . HIS B 1 78 ? 9.852 20.609 -1.091 1 97.31 78 HIS B CA 1
ATOM 3117 C C . HIS B 1 78 ? 8.977 19.359 -0.999 1 97.31 78 HIS B C 1
ATOM 3119 O O . HIS B 1 78 ? 9.406 18.266 -1.359 1 97.31 78 HIS B O 1
ATOM 3125 N N . PHE B 1 79 ? 7.781 19.594 -0.513 1 96.19 79 PHE B N 1
ATOM 3126 C CA . PHE B 1 79 ? 6.855 18.469 -0.372 1 96.19 79 PHE B CA 1
ATOM 3127 C C . PHE B 1 79 ? 6.09 18.234 -1.668 1 96.19 79 PHE B C 1
ATOM 3129 O O . PHE B 1 79 ? 5.633 19.188 -2.309 1 96.19 79 PHE B O 1
ATOM 3136 N N . ALA B 1 80 ? 5.98 16.984 -2.061 1 97 80 ALA B N 1
ATOM 3137 C CA . ALA B 1 80 ? 5.223 16.562 -3.236 1 97 80 ALA B CA 1
ATOM 3138 C C . ALA B 1 80 ? 4.145 15.555 -2.857 1 97 80 ALA B C 1
ATOM 3140 O O . ALA B 1 80 ? 4.453 14.438 -2.436 1 97 80 ALA B O 1
ATOM 3141 N N . GLN B 1 81 ? 2.887 15.969 -2.947 1 94.69 81 GLN B N 1
ATOM 3142 C CA . GLN B 1 81 ? 1.797 15 -2.861 1 94.69 81 GLN B CA 1
ATOM 3143 C C . GLN B 1 81 ? 1.473 14.414 -4.234 1 94.69 81 GLN B C 1
ATOM 3145 O O . GLN B 1 81 ? 1.015 15.133 -5.129 1 94.69 81 GLN B O 1
ATOM 3150 N N . VAL B 1 82 ? 1.707 13.148 -4.391 1 95.81 82 VAL B N 1
ATOM 3151 C CA . VAL B 1 82 ? 1.435 12.477 -5.66 1 95.81 82 VAL B CA 1
ATOM 3152 C C . VAL B 1 82 ? 0.052 11.828 -5.613 1 95.81 82 VAL B C 1
ATOM 3154 O O . VAL B 1 82 ? -0.305 11.18 -4.629 1 95.81 82 VAL B O 1
ATOM 3157 N N . SER B 1 83 ? -0.74 12.055 -6.676 1 92.12 83 SER B N 1
ATOM 3158 C CA . SER B 1 83 ? -2.068 11.453 -6.766 1 92.12 83 SER B CA 1
ATOM 3159 C C . SER B 1 83 ? -2.01 10.078 -7.41 1 92.12 83 SER B C 1
ATOM 3161 O O . SER B 1 83 ? -1.001 9.711 -8.023 1 92.12 83 SER B O 1
ATOM 3163 N N . ARG B 1 84 ? -3.059 9.352 -7.344 1 88.25 84 ARG B N 1
ATOM 3164 C CA . ARG B 1 84 ? -3.148 8.031 -7.957 1 88.25 84 ARG B CA 1
ATOM 3165 C C . ARG B 1 84 ? -2.994 8.125 -9.469 1 88.25 84 ARG B C 1
ATOM 3167 O O . ARG B 1 84 ? -2.492 7.191 -10.109 1 88.25 84 ARG B O 1
ATOM 3174 N N . GLY B 1 85 ? -3.455 9.297 -10.031 1 89.06 85 GLY B N 1
ATOM 3175 C CA . GLY B 1 85 ? -3.354 9.492 -11.469 1 89.06 85 GLY B CA 1
ATOM 3176 C C . GLY B 1 85 ? -1.982 9.969 -11.914 1 89.06 85 GLY B C 1
ATOM 3177 O O . GLY B 1 85 ? -1.732 10.141 -13.109 1 89.06 85 GLY B O 1
ATOM 3178 N N . GLY B 1 86 ? -1.124 10.273 -10.977 1 92.75 86 GLY B N 1
ATOM 3179 C CA . GLY B 1 86 ? 0.242 10.648 -11.305 1 92.75 86 GLY B CA 1
ATOM 3180 C C . GLY B 1 86 ? 0.475 12.148 -11.266 1 92.75 86 GLY B C 1
ATOM 3181 O O . GLY B 1 86 ? 1.572 12.617 -11.578 1 92.75 86 GLY B O 1
ATOM 3182 N N . GLY B 1 87 ? -0.531 12.875 -10.938 1 94.31 87 GLY B N 1
ATOM 3183 C CA . GLY B 1 87 ? -0.334 14.305 -10.742 1 94.31 87 GLY B CA 1
ATOM 3184 C C . GLY B 1 87 ? 0.407 14.633 -9.461 1 94.31 87 GLY B C 1
ATOM 3185 O O . GLY B 1 87 ? 0.363 13.867 -8.5 1 94.31 87 GLY B O 1
ATOM 3186 N N . ILE B 1 88 ? 1.154 15.805 -9.469 1 96.31 88 ILE B N 1
ATOM 3187 C CA . ILE B 1 88 ? 1.907 16.203 -8.289 1 96.31 88 ILE B CA 1
ATOM 3188 C C . ILE B 1 88 ? 1.423 17.578 -7.809 1 96.31 88 ILE B C 1
ATOM 3190 O O . ILE B 1 88 ? 1.308 18.516 -8.602 1 96.31 88 ILE B O 1
ATOM 3194 N N . ASP B 1 89 ? 1.042 17.703 -6.551 1 92.94 89 ASP B N 1
ATOM 3195 C CA . ASP B 1 89 ? 0.794 18.969 -5.883 1 92.94 89 ASP B CA 1
ATOM 3196 C C . ASP B 1 89 ? 2.02 19.422 -5.094 1 92.94 89 ASP B C 1
ATOM 3198 O O . ASP B 1 89 ? 2.371 18.812 -4.078 1 92.94 89 ASP B O 1
ATOM 3202 N N . TRP B 1 90 ? 2.652 20.516 -5.527 1 93.69 90 TRP B N 1
ATOM 3203 C CA . TRP B 1 90 ? 3.85 21.047 -4.883 1 93.69 90 TRP B CA 1
ATOM 3204 C C . TRP B 1 90 ? 3.494 22.172 -3.908 1 93.69 90 TRP B C 1
ATOM 3206 O O . TRP B 1 90 ? 4.375 22.734 -3.26 1 93.69 90 TRP B O 1
ATOM 3216 N N . ARG B 1 91 ? 2.273 22.469 -3.732 1 87.38 91 ARG B N 1
ATOM 3217 C CA . ARG B 1 91 ? 1.895 23.688 -3.016 1 87.38 91 ARG B CA 1
ATOM 3218 C C . ARG B 1 91 ? 1.438 23.359 -1.597 1 87.38 91 ARG B C 1
ATOM 3220 O O . ARG B 1 91 ? 1.12 24.266 -0.82 1 87.38 91 ARG B O 1
ATOM 3227 N N . SER B 1 92 ? 1.448 22.109 -1.285 1 83.88 92 SER B N 1
ATOM 3228 C CA . SER B 1 92 ? 1.003 21.703 0.041 1 83.88 92 SER B CA 1
ATOM 3229 C C . SER B 1 92 ? 2.186 21.312 0.925 1 83.88 92 SER B C 1
ATOM 3231 O O . SER B 1 92 ? 3.328 21.281 0.465 1 83.88 92 SER B O 1
ATOM 3233 N N . SER B 1 93 ? 1.903 21.234 2.17 1 85.38 93 SER B N 1
ATOM 3234 C CA . SER B 1 93 ? 2.871 20.703 3.127 1 85.38 93 SER B CA 1
ATOM 3235 C C . SER B 1 93 ? 2.26 19.594 3.977 1 85.38 93 SER B C 1
ATOM 3237 O O . SER B 1 93 ? 1.037 19.469 4.059 1 85.38 93 SER B O 1
ATOM 3239 N N . CYS B 1 94 ? 3.061 18.828 4.484 1 89.19 94 CYS B N 1
ATOM 3240 C CA . CYS B 1 94 ? 2.66 17.734 5.359 1 89.19 94 CYS B CA 1
ATOM 3241 C C . CYS B 1 94 ? 3.521 17.703 6.617 1 89.19 94 CYS B C 1
ATOM 3243 O O . CYS B 1 94 ? 4.738 17.516 6.531 1 89.19 94 CYS B O 1
ATOM 3245 N N . ALA B 1 95 ? 2.908 17.859 7.738 1 89 95 ALA B N 1
ATOM 3246 C CA . ALA B 1 95 ? 3.631 17.844 9.008 1 89 95 ALA B CA 1
ATOM 3247 C C . ALA B 1 95 ? 4.27 16.484 9.258 1 89 95 ALA B C 1
ATOM 3249 O O . ALA B 1 95 ? 5.395 16.391 9.758 1 89 95 ALA B O 1
ATOM 3250 N N . ASN B 1 96 ? 3.531 15.43 8.961 1 92.56 96 ASN B N 1
ATOM 3251 C CA . ASN B 1 96 ? 4.059 14.086 9.148 1 92.56 96 ASN B CA 1
ATOM 3252 C C . ASN B 1 96 ? 5.359 13.875 8.375 1 92.56 96 ASN B C 1
ATOM 3254 O O . ASN B 1 96 ? 6.359 13.43 8.945 1 92.56 96 ASN B O 1
ATOM 3258 N N . PHE B 1 97 ? 5.293 14.305 7.145 1 96.25 97 PHE B N 1
ATOM 3259 C CA . PHE B 1 97 ? 6.41 13.945 6.281 1 96.25 97 PHE B CA 1
ATOM 3260 C C . PHE B 1 97 ? 7.574 14.906 6.469 1 96.25 97 PHE B C 1
ATOM 3262 O O . PHE B 1 97 ? 8.711 14.594 6.105 1 96.25 97 PHE B O 1
ATOM 3269 N N . ALA B 1 98 ? 7.312 16.062 7.07 1 96.81 98 ALA B N 1
ATOM 3270 C CA . ALA B 1 98 ? 8.383 16.969 7.477 1 96.81 98 ALA B CA 1
ATOM 3271 C C . ALA B 1 98 ? 9.305 16.312 8.5 1 96.81 98 ALA B C 1
ATOM 3273 O O . ALA B 1 98 ? 10.508 16.578 8.523 1 96.81 98 ALA B O 1
ATOM 3274 N N . SER B 1 99 ? 8.742 15.477 9.328 1 97.69 99 SER B N 1
ATOM 3275 C CA . SER B 1 99 ? 9.562 14.758 10.305 1 97.69 99 SER B CA 1
ATOM 3276 C C . SER B 1 99 ? 10.57 13.844 9.609 1 97.69 99 SER B C 1
ATOM 3278 O O . SER B 1 99 ? 11.727 13.75 10.031 1 97.69 99 SER B O 1
ATOM 3280 N N . ALA B 1 100 ? 10.172 13.195 8.523 1 98.19 100 ALA B N 1
ATOM 3281 C CA . ALA B 1 100 ? 11.07 12.344 7.754 1 98.19 100 ALA B CA 1
ATOM 3282 C C . ALA B 1 100 ? 12.148 13.172 7.055 1 98.19 100 ALA B C 1
ATOM 3284 O O . ALA B 1 100 ? 13.336 12.828 7.105 1 98.19 100 ALA B O 1
ATOM 3285 N N . ALA B 1 101 ? 11.711 14.258 6.418 1 98 101 ALA B N 1
ATOM 3286 C CA . ALA B 1 101 ? 12.648 15.125 5.715 1 98 101 ALA B CA 1
ATOM 3287 C C . ALA B 1 101 ? 13.688 15.695 6.676 1 98 101 ALA B C 1
ATOM 3289 O O . ALA B 1 101 ? 14.867 15.812 6.324 1 98 101 ALA B O 1
ATOM 3290 N N . ALA B 1 102 ? 13.258 16.031 7.855 1 98.31 102 ALA B N 1
ATOM 3291 C CA . ALA B 1 102 ? 14.156 16.609 8.852 1 98.31 102 ALA B CA 1
ATOM 3292 C C . ALA B 1 102 ? 15.219 15.594 9.273 1 98.31 102 ALA B C 1
ATOM 3294 O O . ALA B 1 102 ? 16.375 15.961 9.531 1 98.31 102 ALA B O 1
ATOM 3295 N N . LEU B 1 103 ? 14.844 14.336 9.383 1 97.38 103 LEU B N 1
ATOM 3296 C CA . LEU B 1 103 ? 15.812 13.297 9.719 1 97.38 103 LEU B CA 1
ATOM 3297 C C . LEU B 1 103 ? 16.891 13.188 8.648 1 97.38 103 LEU B C 1
ATOM 3299 O O . LEU B 1 103 ? 18.078 13.055 8.961 1 97.38 103 LEU B O 1
ATOM 3303 N N . VAL B 1 104 ? 16.484 13.25 7.387 1 97.88 104 VAL B N 1
ATOM 3304 C CA . VAL B 1 104 ? 17.438 13.195 6.285 1 97.88 104 VAL B CA 1
ATOM 3305 C C . VAL B 1 104 ? 18.344 14.422 6.316 1 97.88 104 VAL B C 1
ATOM 3307 O O . VAL B 1 104 ? 19.562 14.305 6.164 1 97.88 104 VAL B O 1
ATOM 3310 N N . ALA B 1 105 ? 17.75 15.578 6.543 1 97.69 105 ALA B N 1
ATOM 3311 C CA . ALA B 1 105 ? 18.531 16.812 6.637 1 97.69 105 ALA B CA 1
ATOM 3312 C C . ALA B 1 105 ? 19.531 16.734 7.789 1 97.69 105 ALA B C 1
ATOM 3314 O O . ALA B 1 105 ? 20.688 17.172 7.648 1 97.69 105 ALA B O 1
ATOM 3315 N N . ALA B 1 106 ? 19.078 16.25 8.914 1 97.06 106 ALA B N 1
ATOM 3316 C CA . ALA B 1 106 ? 19.953 16.094 10.07 1 97.06 106 ALA B CA 1
ATOM 3317 C C . ALA B 1 106 ? 21.125 15.164 9.766 1 97.06 106 ALA B C 1
ATOM 3319 O O . ALA B 1 106 ? 22.266 15.438 10.133 1 97.06 106 ALA B O 1
ATOM 3320 N N . ASP B 1 107 ? 20.828 14.055 9.125 1 95.19 107 ASP B N 1
ATOM 3321 C CA . ASP B 1 107 ? 21.844 13.086 8.734 1 95.19 107 ASP B CA 1
ATOM 3322 C C . ASP B 1 107 ? 22.859 13.727 7.793 1 95.19 107 ASP B C 1
ATOM 3324 O O . ASP B 1 107 ? 24.031 13.328 7.773 1 95.19 107 ASP B O 1
ATOM 3328 N N . ASP B 1 108 ? 22.438 14.727 7.086 1 95.69 108 ASP B N 1
ATOM 3329 C CA . ASP B 1 108 ? 23.312 15.43 6.156 1 95.69 108 ASP B CA 1
ATOM 3330 C C . ASP B 1 108 ? 24.047 16.578 6.855 1 95.69 108 ASP B C 1
ATOM 3332 O O . ASP B 1 108 ? 24.703 17.391 6.203 1 95.69 108 ASP B O 1
ATOM 3336 N N . GLY B 1 109 ? 23.859 16.703 8.125 1 94.56 109 GLY B N 1
ATOM 3337 C CA . GLY B 1 109 ? 24.609 17.672 8.914 1 94.56 109 GLY B CA 1
ATOM 3338 C C . GLY B 1 109 ? 23.969 19.031 8.953 1 94.56 109 GLY B C 1
ATOM 3339 O O . GLY B 1 109 ? 24.625 20.031 9.266 1 94.56 109 GLY B O 1
ATOM 3340 N N . MET B 1 110 ? 22.672 19.078 8.688 1 94.5 110 MET B N 1
ATOM 3341 C CA . MET B 1 110 ? 22.031 20.391 8.57 1 94.5 110 MET B CA 1
ATOM 3342 C C . MET B 1 110 ? 21.375 20.797 9.883 1 94.5 110 MET B C 1
ATOM 3344 O O . MET B 1 110 ? 20.828 21.891 9.992 1 94.5 110 MET B O 1
ATOM 3348 N N . ALA B 1 111 ? 21.469 20 10.891 1 94.38 111 ALA B N 1
ATOM 3349 C CA . ALA B 1 111 ? 20.812 20.281 12.164 1 94.38 111 ALA B CA 1
ATOM 3350 C C . ALA B 1 111 ? 21.703 21.156 13.047 1 94.38 111 ALA B C 1
ATOM 3352 O O . ALA B 1 111 ? 22.922 21.016 13.039 1 94.38 111 ALA B O 1
ATOM 3353 N N . LEU B 1 112 ? 21.062 22.047 13.727 1 93.5 112 LEU B N 1
ATOM 3354 C CA . LEU B 1 112 ? 21.75 22.828 14.742 1 93.5 112 LEU B CA 1
ATOM 3355 C C . LEU B 1 112 ? 21.609 22.188 16.109 1 93.5 112 LEU B C 1
ATOM 3357 O O . LEU B 1 112 ? 20.5 21.922 16.578 1 93.5 112 LEU B O 1
ATOM 3361 N N . ARG B 1 113 ? 22.719 22.016 16.719 1 94.25 113 ARG B N 1
ATOM 3362 C CA . ARG B 1 113 ? 22.719 21.406 18.031 1 94.25 113 ARG B CA 1
ATOM 3363 C C . ARG B 1 113 ? 22.422 22.438 19.125 1 94.25 113 ARG B C 1
ATOM 3365 O O . ARG B 1 113 ? 22.922 23.562 19.062 1 94.25 113 ARG B O 1
ATOM 3372 N N . GLU B 1 114 ? 21.625 21.984 20.047 1 95.12 114 GLU B N 1
ATOM 3373 C CA . GLU B 1 114 ? 21.266 22.844 21.172 1 95.12 114 GLU B CA 1
ATOM 3374 C C . GLU B 1 114 ? 22.031 22.453 22.422 1 95.12 114 GLU B C 1
ATOM 3376 O O . GLU B 1 114 ? 22.609 21.375 22.5 1 95.12 114 GLU B O 1
ATOM 3381 N N . ALA B 1 115 ? 21.938 23.344 23.406 1 94.06 115 ALA B N 1
ATOM 3382 C CA . ALA B 1 115 ? 22.688 23.172 24.641 1 94.06 115 ALA B CA 1
ATOM 3383 C C . ALA B 1 115 ? 22.188 21.953 25.422 1 94.06 115 ALA B C 1
ATOM 3385 O O . ALA B 1 115 ? 22.969 21.281 26.094 1 94.06 115 ALA B O 1
ATOM 3386 N N . ASP B 1 116 ? 21.016 21.594 25.266 1 94.12 116 ASP B N 1
ATOM 3387 C CA . ASP B 1 116 ? 20.438 20.516 26.047 1 94.12 116 ASP B CA 1
ATOM 3388 C C . ASP B 1 116 ? 20.641 19.156 25.359 1 94.12 116 ASP B C 1
ATOM 3390 O O . ASP B 1 116 ? 20.141 18.141 25.844 1 94.12 116 ASP B O 1
ATOM 3394 N N . GLY B 1 117 ? 21.297 19.156 24.281 1 94.88 117 GLY B N 1
ATOM 3395 C CA . GLY B 1 117 ? 21.578 17.906 23.594 1 94.88 117 GLY B CA 1
ATOM 3396 C C . GLY B 1 117 ? 20.625 17.641 22.438 1 94.88 117 GLY B C 1
ATOM 3397 O O . GLY B 1 117 ? 20.859 16.734 21.641 1 94.88 117 GLY B O 1
ATOM 3398 N N . SER B 1 118 ? 19.578 18.406 22.328 1 96.88 118 SER B N 1
ATOM 3399 C CA . SER B 1 118 ? 18.656 18.266 21.203 1 96.88 118 SER B CA 1
ATOM 3400 C C . SER B 1 118 ? 19.219 18.938 19.953 1 96.88 118 SER B C 1
ATOM 3402 O O . SER B 1 118 ? 20.297 19.547 19.984 1 96.88 118 SER B O 1
ATOM 3404 N N . ALA B 1 119 ? 18.672 18.641 18.844 1 97.44 119 ALA B N 1
ATOM 3405 C CA . ALA B 1 119 ? 19.031 19.266 17.578 1 97.44 119 ALA B CA 1
ATOM 3406 C C . ALA B 1 119 ? 17.781 19.797 16.859 1 97.44 119 ALA B C 1
ATOM 3408 O O . ALA B 1 119 ? 16.719 19.172 16.906 1 97.44 119 ALA B O 1
ATOM 3409 N N . VAL B 1 120 ? 17.953 20.938 16.219 1 98.06 120 VAL B N 1
ATOM 3410 C CA . VAL B 1 120 ? 16.812 21.547 15.547 1 98.06 120 VAL B CA 1
ATOM 3411 C C . VAL B 1 120 ? 17.109 21.672 14.055 1 98.06 120 VAL B C 1
ATOM 3413 O O . VAL B 1 120 ? 18.219 22.062 13.656 1 98.06 120 VAL B O 1
ATOM 3416 N N . VAL B 1 121 ? 16.172 21.25 13.234 1 98.44 121 VAL B N 1
ATOM 3417 C CA . VAL B 1 121 ? 16.188 21.469 11.789 1 98.44 121 VAL B CA 1
ATOM 3418 C C . VAL B 1 121 ? 15.07 22.453 11.406 1 98.44 121 VAL B C 1
ATOM 3420 O O . VAL B 1 121 ? 13.898 22.078 11.375 1 98.44 121 VAL B O 1
ATOM 3423 N N . ARG B 1 122 ? 15.453 23.656 11.133 1 98.19 122 ARG B N 1
ATOM 3424 C CA . ARG B 1 122 ? 14.477 24.641 10.648 1 98.19 122 ARG B CA 1
ATOM 3425 C C . ARG B 1 122 ? 14.297 24.531 9.141 1 98.19 122 ARG B C 1
ATOM 3427 O O . ARG B 1 122 ? 15.242 24.75 8.375 1 98.19 122 ARG B O 1
ATOM 3434 N N . LEU B 1 123 ? 13.102 24.203 8.68 1 97.88 123 LEU B N 1
ATOM 3435 C CA . LEU B 1 123 ? 12.797 23.906 7.285 1 97.88 123 LEU B CA 1
ATOM 3436 C C . LEU B 1 123 ? 11.969 25.031 6.664 1 97.88 123 LEU B C 1
ATOM 3438 O O . LEU B 1 123 ? 11.078 25.578 7.312 1 97.88 123 LEU B O 1
ATOM 3442 N N . TRP B 1 124 ? 12.32 25.359 5.477 1 96.94 124 TRP B N 1
ATOM 3443 C CA . TRP B 1 124 ? 11.484 26.219 4.652 1 96.94 124 TRP B CA 1
ATOM 3444 C C . TRP B 1 124 ? 10.695 25.406 3.637 1 96.94 124 TRP B C 1
ATOM 3446 O O . TRP B 1 124 ? 11.258 24.891 2.668 1 96.94 124 TRP B O 1
ATOM 3456 N N . ALA B 1 125 ? 9.383 25.219 3.953 1 94.19 125 ALA B N 1
ATOM 3457 C CA . ALA B 1 125 ? 8.508 24.578 2.975 1 94.19 125 ALA B CA 1
ATOM 3458 C C . ALA B 1 125 ? 8.156 25.547 1.843 1 94.19 125 ALA B C 1
ATOM 3460 O O . ALA B 1 125 ? 7.082 26.156 1.85 1 94.19 125 ALA B O 1
ATOM 3461 N N . SER B 1 126 ? 8.969 25.531 0.836 1 87.88 126 SER B N 1
ATOM 3462 C CA . SER B 1 126 ? 8.938 26.578 -0.18 1 87.88 126 SER B CA 1
ATOM 3463 C C . SER B 1 126 ? 7.648 26.531 -0.987 1 87.88 126 SER B C 1
ATOM 3465 O O . SER B 1 126 ? 7.125 27.578 -1.393 1 87.88 126 SER B O 1
ATOM 3467 N N . GLY B 1 127 ? 7.094 25.359 -1.262 1 87.62 127 GLY B N 1
ATOM 3468 C CA . GLY B 1 127 ? 5.859 25.234 -2.02 1 87.62 127 GLY B CA 1
ATOM 3469 C C . GLY B 1 127 ? 4.664 25.844 -1.306 1 87.62 127 GLY B C 1
ATOM 3470 O O . GLY B 1 127 ? 3.877 26.578 -1.911 1 87.62 127 GLY B O 1
ATOM 3471 N N . ALA B 1 128 ? 4.574 25.578 -0.062 1 85.06 128 ALA B N 1
ATOM 3472 C CA . ALA B 1 128 ? 3.453 26.047 0.747 1 85.06 128 ALA B CA 1
ATOM 3473 C C . ALA B 1 128 ? 3.715 27.453 1.27 1 85.06 128 ALA B C 1
ATOM 3475 O O . ALA B 1 128 ? 2.785 28.156 1.689 1 85.06 128 ALA B O 1
ATOM 3476 N N . GLY B 1 129 ? 4.949 27.891 1.203 1 87.56 129 GLY B N 1
ATOM 3477 C CA . GLY B 1 129 ? 5.305 29.188 1.778 1 87.56 129 GLY B CA 1
ATOM 3478 C C . GLY B 1 129 ? 5.215 29.203 3.293 1 87.56 129 GLY B C 1
ATOM 3479 O O . GLY B 1 129 ? 4.68 30.156 3.875 1 87.56 129 GLY B O 1
ATOM 3480 N N . GLU B 1 130 ? 5.742 28.094 3.93 1 88.56 130 GLU B N 1
ATOM 3481 C CA . GLU B 1 130 ? 5.621 27.938 5.375 1 88.56 130 GLU B CA 1
ATOM 3482 C C . GLU B 1 130 ? 6.969 27.609 6.012 1 88.56 130 GLU B C 1
ATOM 3484 O O . GLU B 1 130 ? 7.816 26.969 5.387 1 88.56 130 GLU B O 1
ATOM 3489 N N . ALA B 1 131 ? 7.098 28.125 7.234 1 94.06 131 ALA B N 1
ATOM 3490 C CA . ALA B 1 131 ? 8.266 27.781 8.039 1 94.06 131 ALA B CA 1
ATOM 3491 C C . ALA B 1 131 ? 7.914 26.75 9.109 1 94.06 131 ALA B C 1
ATOM 3493 O O . ALA B 1 131 ? 6.852 26.828 9.727 1 94.06 131 ALA B O 1
ATOM 3494 N N . LEU B 1 132 ? 8.789 25.734 9.172 1 94.88 132 LEU B N 1
ATOM 3495 C CA . LEU B 1 132 ? 8.602 24.766 10.25 1 94.88 132 LEU B CA 1
ATOM 3496 C C . LEU B 1 132 ? 9.938 24.406 10.891 1 94.88 132 LEU B C 1
ATOM 3498 O O . LEU B 1 132 ? 10.992 24.531 10.258 1 94.88 132 LEU B O 1
ATOM 3502 N N . SER B 1 133 ? 9.836 24.031 12.125 1 97.31 133 SER B N 1
ATOM 3503 C CA . SER B 1 133 ? 10.992 23.516 12.852 1 97.31 133 SER B CA 1
ATOM 3504 C C . SER B 1 133 ? 10.734 22.109 13.391 1 97.31 133 SER B C 1
ATOM 3506 O O . SER B 1 133 ? 9.633 21.812 13.867 1 97.31 133 SER B O 1
ATOM 3508 N N . VAL B 1 134 ? 11.688 21.25 13.211 1 98.19 134 VAL B N 1
ATOM 3509 C CA . VAL B 1 134 ? 11.633 19.906 13.773 1 98.19 134 VAL B CA 1
ATOM 3510 C C . VAL B 1 134 ? 12.758 19.75 14.797 1 98.19 134 VAL B C 1
ATOM 3512 O O . VAL B 1 134 ? 13.93 19.906 14.469 1 98.19 134 VAL B O 1
ATOM 3515 N N . THR B 1 135 ? 12.406 19.438 16.016 1 98.12 135 THR B N 1
ATOM 3516 C CA . THR B 1 135 ? 13.383 19.219 17.078 1 98.12 135 THR B CA 1
ATOM 3517 C C . THR B 1 135 ? 13.617 17.719 17.312 1 98.12 135 THR B C 1
ATOM 3519 O O . THR B 1 135 ? 12.68 16.984 17.609 1 98.12 135 THR B O 1
ATOM 3522 N N . LEU B 1 136 ? 14.812 17.297 17.094 1 97.81 136 LEU B N 1
ATOM 3523 C CA . LEU B 1 136 ? 15.25 15.945 17.453 1 97.81 136 LEU B CA 1
ATOM 3524 C C . LEU B 1 136 ? 15.672 15.875 18.906 1 97.81 136 LEU B C 1
ATOM 3526 O O . LEU B 1 136 ? 16.344 16.781 19.422 1 97.81 136 LEU B O 1
ATOM 3530 N N . PRO B 1 137 ? 15.312 14.812 19.5 1 96.75 137 PRO B N 1
ATOM 3531 C CA . PRO B 1 137 ? 15.57 14.734 20.953 1 96.75 137 PRO B CA 1
ATOM 3532 C C . PRO B 1 137 ? 17.047 14.492 21.266 1 96.75 137 PRO B C 1
ATOM 3534 O O . PRO B 1 137 ? 17.797 14.07 20.391 1 96.75 137 PRO B O 1
ATOM 3537 N N . ALA B 1 138 ? 17.328 14.781 22.531 1 94.5 138 ALA B N 1
ATOM 3538 C CA . ALA B 1 138 ? 18.625 14.352 23.047 1 94.5 138 ALA B CA 1
ATOM 3539 C C . ALA B 1 138 ? 18.719 12.828 23.078 1 94.5 138 ALA B C 1
ATOM 3541 O O . ALA B 1 138 ? 17.703 12.133 23.078 1 94.5 138 ALA B O 1
ATOM 3542 N N . THR B 1 139 ? 19.938 12.32 23.078 1 88.94 139 THR B N 1
ATOM 3543 C CA . THR B 1 139 ? 20.203 10.891 22.969 1 88.94 139 THR B CA 1
ATOM 3544 C C . THR B 1 139 ? 19.531 10.133 24.109 1 88.94 139 THR B C 1
ATOM 3546 O O . THR B 1 139 ? 19.109 8.992 23.953 1 88.94 139 THR B O 1
ATOM 3549 N N . ASP B 1 140 ? 19.281 10.766 25.219 1 90 140 ASP B N 1
ATOM 3550 C CA . ASP B 1 140 ? 18.766 10.062 26.391 1 90 140 ASP B CA 1
ATOM 3551 C C . ASP B 1 140 ? 17.266 10.281 26.547 1 90 140 ASP B C 1
ATOM 3553 O O . ASP B 1 140 ? 16.672 9.844 27.547 1 90 140 ASP B O 1
ATOM 3557 N N . ALA B 1 141 ? 16.719 10.938 25.578 1 93.06 141 ALA B N 1
ATOM 3558 C CA . ALA B 1 141 ? 15.273 11.164 25.672 1 93.06 141 ALA B CA 1
ATOM 3559 C C . ALA B 1 141 ? 14.5 9.852 25.547 1 93.06 141 ALA B C 1
ATOM 3561 O O . ALA B 1 141 ? 14.844 9 24.719 1 93.06 141 ALA B O 1
ATOM 3562 N N . PRO B 1 142 ? 13.516 9.648 26.422 1 95.75 142 PRO B N 1
ATOM 3563 C CA . PRO B 1 142 ? 12.719 8.422 26.312 1 95.75 142 PRO B CA 1
ATOM 3564 C C . PRO B 1 142 ? 11.938 8.336 25 1 95.75 142 PRO B C 1
ATOM 3566 O O . PRO B 1 142 ? 11.438 9.352 24.516 1 95.75 142 PRO B O 1
ATOM 3569 N N . PRO B 1 143 ? 11.82 7.176 24.422 1 96.25 143 PRO B N 1
ATOM 3570 C CA . PRO B 1 143 ? 11.016 7.012 23.219 1 96.25 143 PRO B CA 1
ATOM 3571 C C . PRO B 1 143 ? 9.523 7.211 23.469 1 96.25 143 PRO B C 1
ATOM 3573 O O . PRO B 1 143 ? 9.07 7.184 24.609 1 96.25 143 PRO B O 1
ATOM 3576 N N . VAL B 1 144 ? 8.789 7.496 22.406 1 96.81 144 VAL B N 1
ATOM 3577 C CA . VAL B 1 144 ? 7.344 7.695 22.5 1 96.81 144 VAL B CA 1
ATOM 3578 C C . VAL B 1 144 ? 6.633 6.797 21.484 1 96.81 144 VAL B C 1
ATOM 3580 O O . VAL B 1 144 ? 7.227 6.387 20.484 1 96.81 144 VAL B O 1
ATOM 3583 N N . ALA B 1 145 ? 5.414 6.453 21.875 1 95.56 145 ALA B N 1
ATOM 3584 C CA . ALA B 1 145 ? 4.508 5.797 20.938 1 95.56 145 ALA B CA 1
ATOM 3585 C C . ALA B 1 145 ? 3.531 6.793 20.328 1 95.56 145 ALA B C 1
ATOM 3587 O O . ALA B 1 145 ? 3.041 7.695 21 1 95.56 145 ALA B O 1
ATOM 3588 N N . ILE B 1 146 ? 3.32 6.707 19.047 1 94.81 146 ILE B N 1
ATOM 3589 C CA . ILE B 1 146 ? 2.254 7.492 18.438 1 94.81 146 ILE B CA 1
ATOM 3590 C C . ILE B 1 146 ? 1.193 6.562 17.859 1 94.81 146 ILE B C 1
ATOM 3592 O O . ILE B 1 146 ? 1.516 5.488 17.344 1 94.81 146 ILE B O 1
ATOM 3596 N N . ALA B 1 147 ? -0.071 6.992 17.969 1 93.06 147 ALA B N 1
ATOM 3597 C CA . ALA B 1 147 ? -1.185 6.18 17.484 1 93.06 147 ALA B CA 1
ATOM 3598 C C . ALA B 1 147 ? -1.083 5.949 15.977 1 93.06 147 ALA B C 1
ATOM 3600 O O . ALA B 1 147 ? -0.844 6.887 15.211 1 93.06 147 ALA B O 1
ATOM 3601 N N . GLY B 1 148 ? -1.23 4.695 15.586 1 90.38 148 GLY B N 1
ATOM 3602 C CA . GLY B 1 148 ? -1.185 4.34 14.18 1 90.38 148 GLY B CA 1
ATOM 3603 C C . GLY B 1 148 ? 0.161 3.787 13.742 1 90.38 148 GLY B C 1
ATOM 3604 O O . GLY B 1 148 ? 0.313 3.324 12.617 1 90.38 148 GLY B O 1
ATOM 3605 N N . VAL B 1 149 ? 1.113 3.891 14.57 1 91.94 149 VAL B N 1
ATOM 3606 C CA . VAL B 1 149 ? 2.449 3.379 14.281 1 91.94 149 VAL B CA 1
ATOM 3607 C C . VAL B 1 149 ? 2.846 2.35 15.336 1 91.94 149 VAL B C 1
ATOM 3609 O O . VAL B 1 149 ? 2.648 2.57 16.531 1 91.94 149 VAL B O 1
ATOM 3612 N N . ARG B 1 150 ? 3.439 1.258 14.875 1 85.25 150 ARG B N 1
ATOM 3613 C CA . ARG B 1 150 ? 3.857 0.205 15.797 1 85.25 150 ARG B CA 1
ATOM 3614 C C . ARG B 1 150 ? 5.129 0.603 16.547 1 85.25 150 ARG B C 1
ATOM 3616 O O . ARG B 1 150 ? 6.035 1.201 15.961 1 85.25 150 ARG B O 1
ATOM 3623 N N . GLY B 1 151 ? 5.105 0.277 17.859 1 90.12 151 GLY B N 1
ATOM 3624 C CA . GLY B 1 151 ? 6.32 0.439 18.625 1 90.12 151 GLY B CA 1
ATOM 3625 C C . GLY B 1 151 ? 6.555 1.868 19.078 1 90.12 151 GLY B C 1
ATOM 3626 O O . GLY B 1 151 ? 5.621 2.674 19.125 1 90.12 151 GLY B O 1
ATOM 3627 N N . GLU B 1 152 ? 7.77 2.109 19.609 1 95.25 152 GLU B N 1
ATOM 3628 C CA . GLU B 1 152 ? 8.203 3.416 20.094 1 95.25 152 GLU B CA 1
ATOM 3629 C C . GLU B 1 152 ? 9.438 3.902 19.344 1 95.25 152 GLU B C 1
ATOM 3631 O O . GLU B 1 152 ? 10.172 3.102 18.766 1 95.25 152 GLU B O 1
ATOM 3636 N N . ALA B 1 153 ? 9.578 5.141 19.25 1 95.06 153 ALA B N 1
ATOM 3637 C CA . ALA B 1 153 ? 10.727 5.77 18.594 1 95.06 153 ALA B CA 1
ATOM 3638 C C . ALA B 1 153 ? 11.031 7.133 19.219 1 95.06 153 ALA B C 1
ATOM 3640 O O . ALA B 1 153 ? 10.219 7.664 19.984 1 95.06 153 ALA B O 1
ATOM 3641 N N . PRO B 1 154 ? 12.227 7.633 19 1 95.94 154 PRO B N 1
ATOM 3642 C CA . PRO B 1 154 ? 12.531 8.969 19.516 1 95.94 154 PRO B CA 1
ATOM 3643 C C . PRO B 1 154 ? 11.523 10.023 19.062 1 95.94 154 PRO B C 1
ATOM 3645 O O . PRO B 1 154 ? 11.117 10.039 17.906 1 95.94 154 PRO B O 1
ATOM 3648 N N . PRO B 1 155 ? 11.062 10.883 20.016 1 97.12 155 PRO B N 1
ATOM 3649 C CA . PRO B 1 155 ? 10.086 11.914 19.672 1 97.12 155 PRO B CA 1
ATOM 3650 C C . PRO B 1 155 ? 10.672 13.016 18.797 1 97.12 155 PRO B C 1
ATOM 3652 O O . PRO B 1 155 ? 11.781 13.492 19.047 1 97.12 155 PRO B O 1
ATOM 3655 N N . LEU B 1 156 ? 10.031 13.336 17.75 1 97.75 156 LEU B N 1
ATOM 3656 C CA . LEU B 1 156 ? 10.305 14.5 16.922 1 97.75 156 LEU B CA 1
ATOM 3657 C C . LEU B 1 156 ? 9.227 15.562 17.094 1 97.75 156 LEU B C 1
ATOM 3659 O O . LEU B 1 156 ? 8.055 15.32 16.781 1 97.75 156 LEU B O 1
ATOM 3663 N N . ARG B 1 157 ? 9.617 16.688 17.609 1 97.25 157 ARG B N 1
ATOM 3664 C CA . ARG B 1 157 ? 8.656 17.781 17.766 1 97.25 157 ARG B CA 1
ATOM 3665 C C . ARG B 1 157 ? 8.586 18.641 16.516 1 97.25 157 ARG B C 1
ATOM 3667 O O . ARG B 1 157 ? 9.57 19.281 16.141 1 97.25 157 ARG B O 1
ATOM 3674 N N . VAL B 1 158 ? 7.473 18.625 15.867 1 97.06 158 VAL B N 1
ATOM 3675 C CA . VAL B 1 158 ? 7.234 19.422 14.664 1 97.06 158 VAL B CA 1
ATOM 3676 C C . VAL B 1 158 ? 6.438 20.672 15.016 1 97.06 158 VAL B C 1
ATOM 3678 O O . VAL B 1 158 ? 5.344 20.578 15.578 1 97.06 158 VAL B O 1
ATOM 3681 N N . GLU B 1 159 ? 6.965 21.828 14.656 1 95.81 159 GLU B N 1
ATOM 3682 C CA . GLU B 1 159 ? 6.328 23.094 14.969 1 95.81 159 GLU B CA 1
ATOM 3683 C C . GLU B 1 159 ? 6.199 23.969 13.727 1 95.81 159 GLU B C 1
ATOM 3685 O O . GLU B 1 159 ? 7.195 24.266 13.062 1 95.81 159 GLU B O 1
ATOM 3690 N N . PHE B 1 160 ? 4.969 24.344 13.414 1 94.94 160 PHE B N 1
ATOM 3691 C CA . PHE B 1 160 ? 4.734 25.344 12.383 1 94.94 160 PHE B CA 1
ATOM 3692 C C . PHE B 1 160 ? 4.891 26.75 12.938 1 94.94 160 PHE B C 1
ATOM 3694 O O . PHE B 1 160 ? 4.316 27.078 13.977 1 94.94 160 PHE B O 1
ATOM 3701 N N . GLU B 1 161 ? 5.695 27.469 12.219 1 94.31 161 GLU B N 1
ATOM 3702 C CA . GLU B 1 161 ? 5.863 28.891 12.555 1 94.31 161 GLU B CA 1
ATOM 3703 C C . GLU B 1 161 ? 4.883 29.766 11.773 1 94.31 161 GLU B C 1
ATOM 3705 O O . GLU B 1 161 ? 5.188 30.203 10.664 1 94.31 161 GLU B O 1
ATOM 3710 N N . LEU B 1 162 ? 3.812 30.156 12.398 1 91.25 162 LEU B N 1
ATOM 3711 C CA . LEU B 1 162 ? 2.686 30.734 11.672 1 91.25 162 LEU B CA 1
ATOM 3712 C C . LEU B 1 162 ? 2.699 32.25 11.773 1 91.25 162 LEU B C 1
ATOM 3714 O O . LEU B 1 162 ? 1.962 32.938 11.055 1 91.25 162 LEU B O 1
ATOM 3718 N N . GLY B 1 163 ? 3.486 32.938 12.516 1 87.81 163 GLY B N 1
ATOM 3719 C CA . GLY B 1 163 ? 3.803 34.375 12.555 1 87.81 163 GLY B CA 1
ATOM 3720 C C . GLY B 1 163 ? 2.576 35.25 12.68 1 87.81 163 GLY B C 1
ATOM 3721 O O . GLY B 1 163 ? 2.543 36.344 12.133 1 87.81 163 GLY B O 1
ATOM 3722 N N . GLY B 1 164 ? 1.494 34.781 13.172 1 88.31 164 GLY B N 1
ATOM 3723 C CA . GLY B 1 164 ? 0.288 35.562 13.305 1 88.31 164 GLY B CA 1
ATOM 3724 C C . GLY B 1 164 ? -0.663 35.406 12.133 1 88.31 164 GLY B C 1
ATOM 3725 O O . GLY B 1 164 ? -1.303 36.375 11.719 1 88.31 164 GLY B O 1
ATOM 3726 N N . HIS B 1 165 ? -0.81 34.281 11.586 1 85.62 165 HIS B N 1
ATOM 3727 C CA . HIS B 1 165 ? -1.688 33.969 10.469 1 85.62 165 HIS B CA 1
ATOM 3728 C C . HIS B 1 165 ? -3.154 34 10.883 1 85.62 165 HIS B C 1
ATOM 3730 O O . HIS B 1 165 ? -3.535 33.375 11.883 1 85.62 165 HIS B O 1
ATOM 3736 N N . ALA B 1 166 ? -3.939 34.844 10.117 1 91.25 166 ALA B N 1
ATOM 3737 C CA . ALA B 1 166 ? -5.367 34.875 10.422 1 91.25 166 ALA B CA 1
ATOM 3738 C C . ALA B 1 166 ? -6.023 33.531 10.203 1 91.25 166 ALA B C 1
ATOM 3740 O O . ALA B 1 166 ? -5.832 32.906 9.164 1 91.25 166 ALA B O 1
ATOM 3741 N N . LEU B 1 167 ? -6.805 33.062 11.164 1 95.69 167 LEU B N 1
ATOM 3742 C CA . LEU B 1 167 ? -7.277 31.688 11.188 1 95.69 167 LEU B CA 1
ATOM 3743 C C . LEU B 1 167 ? -8.594 31.547 10.43 1 95.69 167 LEU B C 1
ATOM 3745 O O . LEU B 1 167 ? -8.922 30.469 9.945 1 95.69 167 LEU B O 1
ATOM 3749 N N . LEU B 1 168 ? -9.406 32.594 10.398 1 97.06 168 LEU B N 1
ATOM 3750 C CA . LEU B 1 168 ? -10.711 32.562 9.758 1 97.06 168 LEU B CA 1
ATOM 3751 C C . LEU B 1 168 ? -10.711 33.375 8.469 1 97.06 168 LEU B C 1
ATOM 3753 O O . LEU B 1 168 ? -11.039 34.562 8.477 1 97.06 168 LEU B O 1
ATOM 3757 N N . PRO B 1 169 ? -10.477 32.688 7.363 1 94.88 169 PRO B N 1
ATOM 3758 C CA . PRO B 1 169 ? -10.312 33.438 6.117 1 94.88 169 PRO B CA 1
ATOM 3759 C C . PRO B 1 169 ? -11.586 34.156 5.684 1 94.88 169 PRO B C 1
ATOM 3761 O O . PRO B 1 169 ? -11.523 35.125 4.945 1 94.88 169 PRO B O 1
ATOM 3764 N N . THR B 1 170 ? -12.758 33.719 6.148 1 95.31 170 THR B N 1
ATOM 3765 C CA . THR B 1 170 ? -14.016 34.375 5.785 1 95.31 170 THR B CA 1
ATOM 3766 C C . THR B 1 170 ? -14.43 35.406 6.84 1 95.31 170 THR B C 1
ATOM 3768 O O . THR B 1 170 ? -15.43 36.094 6.68 1 95.31 170 THR B O 1
ATOM 3771 N N . GLY B 1 171 ? -13.75 35.375 7.887 1 94.12 171 GLY B N 1
ATOM 3772 C CA . GLY B 1 171 ? -14.039 36.312 8.977 1 94.12 171 GLY B CA 1
ATOM 3773 C C . GLY B 1 171 ? -15.086 35.781 9.938 1 94.12 171 GLY B C 1
ATOM 3774 O O . GLY B 1 171 ? -15.391 36.406 10.945 1 94.12 171 GLY B O 1
ATOM 3775 N N . ARG B 1 172 ? -15.617 34.625 9.703 1 94.94 172 ARG B N 1
ATOM 3776 C CA . ARG B 1 172 ? -16.672 34.062 10.531 1 94.94 172 ARG B CA 1
ATOM 3777 C C . ARG B 1 172 ? -16.281 32.688 11.078 1 94.94 172 ARG B C 1
ATOM 3779 O O . ARG B 1 172 ? -15.672 31.875 10.367 1 94.94 172 ARG B O 1
ATOM 3786 N N . PRO B 1 173 ? -16.641 32.469 12.359 1 96.44 173 PRO B N 1
ATOM 3787 C CA . PRO B 1 173 ? -16.344 31.156 12.914 1 96.44 173 PRO B CA 1
ATOM 3788 C C . PRO B 1 173 ? -17.281 30.078 12.383 1 96.44 173 PRO B C 1
ATOM 3790 O O . PRO B 1 173 ? -16.922 28.891 12.383 1 96.44 173 PRO B O 1
ATOM 3793 N N . GLU B 1 174 ? -18.422 30.438 12.008 1 96.12 174 GLU B N 1
ATOM 3794 C CA . GLU B 1 174 ? -19.406 29.516 11.422 1 96.12 174 GLU B CA 1
ATOM 3795 C C . GLU B 1 174 ? -19.875 30.016 10.062 1 96.12 174 GLU B C 1
ATOM 3797 O O . GLU B 1 174 ? -20.297 31.172 9.93 1 96.12 174 GLU B O 1
ATOM 3802 N N . GLU B 1 175 ? -19.75 29.031 9.125 1 94.38 175 GLU B N 1
ATOM 3803 C CA . GLU B 1 175 ? -20.203 29.344 7.777 1 94.38 175 GLU B CA 1
ATOM 3804 C C . GLU B 1 175 ? -21.688 29.016 7.605 1 94.38 175 GLU B C 1
ATOM 3806 O O . GLU B 1 175 ? -22.172 28.031 8.156 1 94.38 175 GLU B O 1
ATOM 3811 N N . GLU B 1 176 ? -22.359 29.844 6.871 1 87.62 176 GLU B N 1
ATOM 3812 C CA . GLU B 1 176 ? -23.75 29.578 6.543 1 87.62 176 GLU B CA 1
ATOM 3813 C C . GLU B 1 176 ? -23.906 29.109 5.094 1 87.62 176 GLU B C 1
ATOM 3815 O O . GLU B 1 176 ? -23.125 29.5 4.23 1 87.62 176 GLU B O 1
ATOM 3820 N N . GLY B 1 177 ? -24.797 28.219 4.836 1 91.5 177 GLY B N 1
ATOM 3821 C CA . GLY B 1 177 ? -25.219 27.891 3.479 1 91.5 177 GLY B CA 1
ATOM 3822 C C . GLY B 1 177 ? -24.422 26.75 2.875 1 91.5 177 GLY B C 1
ATOM 3823 O O . GLY B 1 177 ? -24.688 26.328 1.742 1 91.5 177 GLY B O 1
ATOM 3824 N N . LEU B 1 178 ? -23.438 26.188 3.557 1 94.88 178 LEU B N 1
ATOM 3825 C CA . LEU B 1 178 ? -22.719 25.031 3.031 1 94.88 178 LEU B CA 1
ATOM 3826 C C . LEU B 1 178 ? -23.547 23.75 3.211 1 94.88 178 LEU B C 1
ATOM 3828 O O . LEU B 1 178 ? -24.344 23.641 4.148 1 94.88 178 LEU B O 1
ATOM 3832 N N . ARG B 1 179 ? -23.328 22.859 2.229 1 96.19 179 ARG B N 1
ATOM 3833 C CA . ARG B 1 179 ? -24.078 21.609 2.246 1 96.19 179 ARG B CA 1
ATOM 3834 C C . ARG B 1 179 ? -23.203 20.422 1.851 1 96.19 179 ARG B C 1
ATOM 3836 O O . ARG B 1 179 ? -22.266 20.578 1.064 1 96.19 179 ARG B O 1
ATOM 3843 N N . LEU B 1 180 ? -23.531 19.297 2.375 1 96.5 180 LEU B N 1
ATOM 3844 C CA . LEU B 1 180 ? -23.031 18.016 1.894 1 96.5 180 LEU B CA 1
ATOM 3845 C C . LEU B 1 180 ? -24.141 17.234 1.2 1 96.5 180 LEU B C 1
ATOM 3847 O O . LEU B 1 180 ? -24.938 16.562 1.86 1 96.5 180 LEU B O 1
ATOM 3851 N N . GLY B 1 181 ? -24.094 17.328 -0.092 1 94.88 181 GLY B N 1
ATOM 3852 C CA . GLY B 1 181 ? -25.281 16.859 -0.796 1 94.88 181 GLY B CA 1
ATOM 3853 C C . GLY B 1 181 ? -26.516 17.672 -0.45 1 94.88 181 GLY B C 1
ATOM 3854 O O . GLY B 1 181 ? -26.531 18.891 -0.577 1 94.88 181 GLY B O 1
ATOM 3855 N N . ASP B 1 182 ? -27.453 16.922 0.076 1 93.25 182 ASP B N 1
ATOM 3856 C CA . ASP B 1 182 ? -28.719 17.578 0.421 1 93.25 182 ASP B CA 1
ATOM 3857 C C . ASP B 1 182 ? -28.734 17.969 1.895 1 93.25 182 ASP B C 1
ATOM 3859 O O . ASP B 1 182 ? -29.703 18.594 2.361 1 93.25 182 ASP B O 1
ATOM 3863 N N . ARG B 1 183 ? -27.641 17.797 2.588 1 93.06 183 ARG B N 1
ATOM 3864 C CA . ARG B 1 183 ? -27.594 18.062 4.02 1 93.06 183 ARG B CA 1
ATOM 3865 C C . ARG B 1 183 ? -27.016 19.453 4.285 1 93.06 183 ARG B C 1
ATOM 3867 O O . ARG B 1 183 ? -25.859 19.734 3.975 1 93.06 183 ARG B O 1
ATOM 3874 N N . PRO B 1 184 ? -27.844 20.297 4.902 1 94.56 184 PRO B N 1
ATOM 3875 C CA . PRO B 1 184 ? -27.234 21.562 5.348 1 94.56 184 PRO B CA 1
ATOM 3876 C C . PRO B 1 184 ? -26.219 21.359 6.457 1 94.56 184 PRO B C 1
ATOM 3878 O O . PRO B 1 184 ? -26.406 20.516 7.344 1 94.56 184 PRO B O 1
ATOM 3881 N N . LEU B 1 185 ? -25.172 22.109 6.441 1 95.81 185 LEU B N 1
ATOM 3882 C CA . LEU B 1 185 ? -24.078 21.938 7.402 1 95.81 185 LEU B CA 1
ATOM 3883 C C . LEU B 1 185 ? -23.797 23.25 8.133 1 95.81 185 LEU B C 1
ATOM 3885 O O . LEU B 1 185 ? -23.828 24.312 7.527 1 95.81 185 LEU B O 1
ATOM 3889 N N . ARG B 1 186 ? -23.656 23.156 9.391 1 94.12 186 ARG B N 1
ATOM 3890 C CA . ARG B 1 186 ? -22.891 24.172 10.117 1 94.12 186 ARG B CA 1
ATOM 3891 C C . ARG B 1 186 ? -21.406 23.875 10.055 1 94.12 186 ARG B C 1
ATOM 3893 O O . ARG B 1 186 ? -20.953 22.844 10.562 1 94.12 186 ARG B O 1
ATOM 3900 N N . ALA B 1 187 ? -20.641 24.812 9.406 1 97.69 187 ALA B N 1
ATOM 3901 C CA . ALA B 1 187 ? -19.25 24.484 9.133 1 97.69 187 ALA B CA 1
ATOM 3902 C C . ALA B 1 187 ? -18.328 25.609 9.562 1 97.69 187 ALA B C 1
ATOM 3904 O O . ALA B 1 187 ? -18.75 26.766 9.664 1 97.69 187 ALA B O 1
ATOM 3905 N N . THR B 1 188 ? -17.156 25.281 9.961 1 98.19 188 THR B N 1
ATOM 3906 C CA . THR B 1 188 ? -16.062 26.234 10.125 1 98.19 188 THR B CA 1
ATOM 3907 C C . THR B 1 188 ? -15 26.031 9.047 1 98.19 188 THR B C 1
ATOM 3909 O O . THR B 1 188 ? -14.625 24.891 8.742 1 98.19 188 THR B O 1
ATOM 3912 N N . ILE B 1 189 ? -14.617 27.094 8.352 1 97.94 189 ILE B N 1
ATOM 3913 C CA . ILE B 1 189 ? -13.438 27.047 7.504 1 97.94 189 ILE B CA 1
ATOM 3914 C C . ILE B 1 189 ? -12.258 27.703 8.227 1 97.94 189 ILE B C 1
ATOM 3916 O O . ILE B 1 189 ? -12.297 28.891 8.547 1 97.94 189 ILE B O 1
ATOM 3920 N N . VAL B 1 190 ? -11.289 26.922 8.57 1 96.88 190 VAL B N 1
ATOM 3921 C CA . VAL B 1 190 ? -10.109 27.406 9.289 1 96.88 190 VAL B CA 1
ATOM 3922 C C . VAL B 1 190 ? -8.875 27.25 8.414 1 96.88 190 VAL B C 1
ATOM 3924 O O . VAL B 1 190 ? -8.734 26.25 7.707 1 96.88 190 VAL B O 1
ATOM 3927 N N . ASP B 1 191 ? -8.062 28.219 8.359 1 92.75 191 ASP B N 1
ATOM 3928 C CA . ASP B 1 191 ? -6.855 28.203 7.539 1 92.75 191 ASP B CA 1
ATOM 3929 C C . ASP B 1 191 ? -5.602 28.25 8.406 1 92.75 191 ASP B C 1
ATOM 3931 O O . ASP B 1 191 ? -5.41 29.188 9.188 1 92.75 191 ASP B O 1
ATOM 3935 N N . VAL B 1 192 ? -4.891 27.172 8.281 1 86.31 192 VAL B N 1
ATOM 3936 C CA . VAL B 1 192 ? -3.582 27.141 8.922 1 86.31 192 VAL B CA 1
ATOM 3937 C C . VAL B 1 192 ? -2.484 27.156 7.863 1 86.31 192 VAL B C 1
ATOM 3939 O O . VAL B 1 192 ? -2.326 26.188 7.117 1 86.31 192 VAL B O 1
ATOM 3942 N N . ALA B 1 193 ? -1.744 28.172 7.723 1 73.56 193 ALA B N 1
ATOM 3943 C CA . ALA B 1 193 ? -0.587 28.312 6.844 1 73.56 193 ALA B CA 1
ATOM 3944 C C . ALA B 1 193 ? -0.973 28.078 5.387 1 73.56 193 ALA B C 1
ATOM 3946 O O . ALA B 1 193 ? -0.284 27.344 4.664 1 73.56 193 ALA B O 1
ATOM 3947 N N . GLY B 1 194 ? -2.111 28.531 4.988 1 75.06 194 GLY B N 1
ATOM 3948 C CA . GLY B 1 194 ? -2.486 28.438 3.588 1 75.06 194 GLY B CA 1
ATOM 3949 C C . GLY B 1 194 ? -3.15 27.125 3.236 1 75.06 194 GLY B C 1
ATOM 3950 O O . GLY B 1 194 ? -3.309 26.797 2.057 1 75.06 194 GLY B O 1
ATOM 3951 N N . ASN B 1 195 ? -3.535 26.391 4.156 1 82.38 195 ASN B N 1
ATOM 3952 C CA . ASN B 1 195 ? -4.203 25.094 3.965 1 82.38 195 ASN B CA 1
ATOM 3953 C C . ASN B 1 195 ? -5.566 25.062 4.648 1 82.38 195 ASN B C 1
ATOM 3955 O O . ASN B 1 195 ? -5.723 24.438 5.699 1 82.38 195 ASN B O 1
ATOM 3959 N N . PRO B 1 196 ? -6.516 25.688 3.977 1 92.75 196 PRO B N 1
ATOM 3960 C CA . PRO B 1 196 ? -7.824 25.75 4.637 1 92.75 196 PRO B CA 1
ATOM 3961 C C . PRO B 1 196 ? -8.438 24.359 4.844 1 92.75 196 PRO B C 1
ATOM 3963 O O . PRO B 1 196 ? -8.328 23.5 3.973 1 92.75 196 PRO B O 1
ATOM 3966 N N . GLN B 1 197 ? -9.023 24.141 5.988 1 96.31 197 GLN B N 1
ATOM 3967 C CA . GLN B 1 197 ? -9.75 22.938 6.371 1 96.31 197 GLN B CA 1
ATOM 3968 C C . GLN B 1 197 ? -11.211 23.234 6.668 1 96.31 197 GLN B C 1
ATOM 3970 O O . GLN B 1 197 ? -11.539 24.312 7.184 1 96.31 197 GLN B O 1
ATOM 3975 N N . VAL B 1 198 ? -12.07 22.359 6.293 1 98 198 VAL B N 1
ATOM 3976 C CA . VAL B 1 198 ? -13.5 22.5 6.582 1 98 198 VAL B CA 1
ATOM 3977 C C . VAL B 1 198 ? -13.891 21.562 7.723 1 98 198 VAL B C 1
ATOM 3979 O O . VAL B 1 198 ? -13.672 20.344 7.637 1 98 198 VAL B O 1
ATOM 3982 N N . LEU B 1 199 ? -14.453 22.109 8.789 1 98.44 199 LEU B N 1
ATOM 3983 C CA . LEU B 1 199 ? -14.867 21.359 9.961 1 98.44 199 LEU B CA 1
ATOM 3984 C C . LEU B 1 199 ? -16.391 21.281 10.055 1 98.44 199 LEU B C 1
ATOM 3986 O O . LEU B 1 199 ? -17.062 22.297 9.953 1 98.44 199 LEU B O 1
ATOM 3990 N N . VAL B 1 200 ? -16.922 20.094 10.25 1 98.25 200 VAL B N 1
ATOM 3991 C CA . VAL B 1 200 ? -18.359 19.922 10.414 1 98.25 200 VAL B CA 1
ATOM 3992 C C . VAL B 1 200 ? -18.625 18.938 11.562 1 98.25 200 VAL B C 1
ATOM 3994 O O . VAL B 1 200 ? -17.734 18.188 11.961 1 98.25 200 VAL B O 1
ATOM 3997 N N . ARG B 1 201 ? -19.844 19.016 12.094 1 97.44 201 ARG B N 1
ATOM 3998 C CA . ARG B 1 201 ? -20.266 17.969 13.008 1 97.44 201 ARG B CA 1
ATOM 3999 C C . ARG B 1 201 ? -20.516 16.656 12.273 1 97.44 201 ARG B C 1
ATOM 4001 O O . ARG B 1 201 ? -21.125 16.656 11.203 1 97.44 201 ARG B O 1
ATOM 4008 N N . ALA B 1 202 ? -20.016 15.602 12.883 1 98 202 ALA B N 1
ATOM 4009 C CA . ALA B 1 202 ? -20.094 14.305 12.219 1 98 202 ALA B CA 1
ATOM 4010 C C . ALA B 1 202 ? -21.547 13.945 11.891 1 98 202 ALA B C 1
ATOM 4012 O O . ALA B 1 202 ? -21.859 13.539 10.773 1 98 202 ALA B O 1
ATOM 4013 N N . VAL B 1 203 ? -22.438 14.188 12.773 1 96.44 203 VAL B N 1
ATOM 4014 C CA . VAL B 1 203 ? -23.828 13.805 12.609 1 96.44 203 VAL B CA 1
ATOM 4015 C C . VAL B 1 203 ? -24.453 14.594 11.469 1 96.44 203 VAL B C 1
ATOM 4017 O O . VAL B 1 203 ? -25.266 14.062 10.703 1 96.44 203 VAL B O 1
ATOM 4020 N N . GLU B 1 204 ? -24.078 15.812 11.359 1 95.44 204 GLU B N 1
ATOM 4021 C CA . GLU B 1 204 ? -24.578 16.641 10.273 1 95.44 204 GLU B CA 1
ATOM 4022 C C . GLU B 1 204 ? -24 16.203 8.93 1 95.44 204 GLU B C 1
ATOM 4024 O O . GLU B 1 204 ? -24.625 16.375 7.887 1 95.44 204 GLU B O 1
ATOM 4029 N N . GLY B 1 205 ? -22.844 15.594 9.008 1 95.44 205 GLY B N 1
ATOM 4030 C CA . GLY B 1 205 ? -22.172 15.141 7.797 1 95.44 205 GLY B CA 1
ATOM 4031 C C . GLY B 1 205 ? -22.469 13.695 7.453 1 95.44 205 GLY B C 1
ATOM 4032 O O . GLY B 1 205 ? -21.875 13.141 6.523 1 95.44 205 GLY B O 1
ATOM 4033 N N . GLY B 1 206 ? -23.312 13.07 8.227 1 95.44 206 GLY B N 1
ATOM 4034 C CA . GLY B 1 206 ? -23.766 11.734 7.859 1 95.44 206 GLY B CA 1
ATOM 4035 C C . GLY B 1 206 ? -22.969 10.633 8.523 1 95.44 206 GLY B C 1
ATOM 4036 O O . GLY B 1 206 ? -23 9.477 8.086 1 95.44 206 GLY B O 1
ATOM 4037 N N . LEU B 1 207 ? -22.188 10.961 9.523 1 97.5 207 LEU B N 1
ATOM 4038 C CA . LEU B 1 207 ? -21.406 9.984 10.266 1 97.5 207 LEU B CA 1
ATOM 4039 C C . LEU B 1 207 ? -21.766 10 11.742 1 97.5 207 LEU B C 1
ATOM 4041 O O . LEU B 1 207 ? -22.266 11.016 12.25 1 97.5 207 LEU B O 1
ATOM 4045 N N . ARG B 1 208 ? -21.516 8.844 12.414 1 96.94 208 ARG B N 1
ATOM 4046 C CA . ARG B 1 208 ? -21.594 8.828 13.867 1 96.94 208 ARG B CA 1
ATOM 4047 C C . ARG B 1 208 ? -20.438 9.594 14.5 1 96.94 208 ARG B C 1
ATOM 4049 O O . ARG B 1 208 ? -20.609 10.297 15.492 1 96.94 208 ARG B O 1
ATOM 4056 N N . GLY B 1 209 ? -19.297 9.484 13.953 1 97.25 209 GLY B N 1
ATOM 4057 C CA . GLY B 1 209 ? -18.109 10.18 14.445 1 97.25 209 GLY B CA 1
ATOM 4058 C C . GLY B 1 209 ? -17.047 9.242 14.984 1 97.25 209 GLY B C 1
ATOM 4059 O O . GLY B 1 209 ? -15.906 9.648 15.195 1 97.25 209 GLY B O 1
ATOM 4060 N N . ASP B 1 210 ? -17.391 7.957 15.219 1 96.94 210 ASP B N 1
ATOM 4061 C CA . ASP B 1 210 ? -16.422 7.012 15.766 1 96.94 210 ASP B CA 1
ATOM 4062 C C . ASP B 1 210 ? -16.188 5.84 14.82 1 96.94 210 ASP B C 1
ATOM 4064 O O . ASP B 1 210 ? -15.711 4.781 15.234 1 96.94 210 ASP B O 1
ATOM 4068 N N . GLU B 1 211 ? -16.578 6.051 13.531 1 96.31 211 GLU B N 1
ATOM 4069 C CA . GLU B 1 211 ? -16.422 4.988 12.547 1 96.31 211 GLU B CA 1
ATOM 4070 C C . GLU B 1 211 ? -14.953 4.641 12.336 1 96.31 211 GLU B C 1
ATOM 4072 O O . GLU B 1 211 ? -14.086 5.52 12.375 1 96.31 211 GLU B O 1
ATOM 4077 N N . ALA B 1 212 ? -14.703 3.348 12.078 1 93.94 212 ALA B N 1
ATOM 4078 C CA . ALA B 1 212 ? -13.43 2.988 11.461 1 93.94 212 ALA B CA 1
ATOM 4079 C C . ALA B 1 212 ? -13.273 3.666 10.102 1 93.94 212 ALA B C 1
ATOM 4081 O O . ALA B 1 212 ? -14.266 4.039 9.469 1 93.94 212 ALA B O 1
ATOM 4082 N N . ALA B 1 213 ? -12.047 3.869 9.68 1 93.69 213 ALA B N 1
ATOM 4083 C CA . ALA B 1 213 ? -11.766 4.602 8.438 1 93.69 213 ALA B CA 1
ATOM 4084 C C . ALA B 1 213 ? -12.5 3.969 7.258 1 93.69 213 ALA B C 1
ATOM 4086 O O . ALA B 1 213 ? -13.133 4.672 6.465 1 93.69 213 ALA B O 1
ATOM 4087 N N . GLU B 1 214 ? -12.43 2.676 7.121 1 88.94 214 GLU B N 1
ATOM 4088 C CA . GLU B 1 214 ? -13.055 1.976 6 1 88.94 214 GLU B CA 1
ATOM 4089 C C . GLU B 1 214 ? -14.57 2.098 6.055 1 88.94 214 GLU B C 1
ATOM 4091 O O . GLU B 1 214 ? -15.227 2.258 5.02 1 88.94 214 GLU B O 1
ATOM 4096 N N . GLU B 1 215 ? -15.125 1.973 7.262 1 92.31 215 GLU B N 1
ATOM 4097 C CA . GLU B 1 215 ? -16.562 2.121 7.461 1 92.31 215 GLU B CA 1
ATOM 4098 C C . GLU B 1 215 ? -17.031 3.514 7.055 1 92.31 215 GLU B C 1
ATOM 4100 O O . GLU B 1 215 ? -18.031 3.654 6.344 1 92.31 215 GLU B O 1
ATOM 4105 N N . ALA B 1 216 ? -16.344 4.547 7.484 1 96.25 216 ALA B N 1
ATOM 4106 C CA . ALA B 1 216 ? -16.688 5.926 7.148 1 96.25 216 ALA B CA 1
ATOM 4107 C C . ALA B 1 216 ? -16.578 6.168 5.645 1 96.25 216 ALA B C 1
ATOM 4109 O O . ALA B 1 216 ? -17.438 6.824 5.051 1 96.25 216 ALA B O 1
ATOM 4110 N N . THR B 1 217 ? -15.516 5.621 5.059 1 93.69 217 THR B N 1
ATOM 4111 C CA . THR B 1 217 ? -15.289 5.773 3.625 1 93.69 217 THR B CA 1
ATOM 4112 C C . THR B 1 217 ? -16.469 5.215 2.83 1 93.69 217 THR B C 1
ATOM 4114 O O . THR B 1 217 ? -16.938 5.836 1.874 1 93.69 217 THR B O 1
ATOM 4117 N N . ALA B 1 218 ? -16.969 4.078 3.27 1 89.19 218 ALA B N 1
ATOM 4118 C CA . ALA B 1 218 ? -18.047 3.395 2.562 1 89.19 218 ALA B CA 1
ATOM 4119 C C . ALA B 1 218 ? -19.375 4.125 2.756 1 89.19 218 ALA B C 1
ATOM 4121 O O . ALA B 1 218 ? -20.25 4.047 1.902 1 89.19 218 ALA B O 1
ATOM 4122 N N . ALA B 1 219 ? -19.484 4.906 3.812 1 93.69 219 ALA B N 1
ATOM 4123 C CA . ALA B 1 219 ? -20.75 5.527 4.184 1 93.69 219 ALA B CA 1
ATOM 4124 C C . ALA B 1 219 ? -20.938 6.863 3.473 1 93.69 219 ALA B C 1
ATOM 4126 O O . ALA B 1 219 ? -22.047 7.391 3.406 1 93.69 219 ALA B O 1
ATOM 4127 N N . LEU B 1 220 ? -19.891 7.398 2.908 1 94.94 220 LEU B N 1
ATOM 4128 C CA . LEU B 1 220 ? -19.938 8.766 2.402 1 94.94 220 LEU B CA 1
ATOM 4129 C C . LEU B 1 220 ? -20.062 8.781 0.883 1 94.94 220 LEU B C 1
ATOM 4131 O O . LEU B 1 220 ? -19.609 7.855 0.207 1 94.94 220 LEU B O 1
ATOM 4135 N N . VAL B 1 221 ? -20.703 9.836 0.442 1 94.69 221 VAL B N 1
ATOM 4136 C CA . VAL B 1 221 ? -20.75 10.117 -0.988 1 94.69 221 VAL B CA 1
ATOM 4137 C C . VAL B 1 221 ? -19.641 11.102 -1.356 1 94.69 221 VAL B C 1
ATOM 4139 O O . VAL B 1 221 ? -19.766 12.305 -1.107 1 94.69 221 VAL B O 1
ATOM 4142 N N . TRP B 1 222 ? -18.688 10.672 -2.004 1 95.12 222 TRP B N 1
ATOM 4143 C CA . TRP B 1 222 ? -17.438 11.422 -2.15 1 95.12 222 TRP B CA 1
ATOM 4144 C C . TRP B 1 222 ? -17.594 12.531 -3.188 1 95.12 222 TRP B C 1
ATOM 4146 O O . TRP B 1 222 ? -16.953 13.578 -3.084 1 95.12 222 TRP B O 1
ATOM 4156 N N . GLU B 1 223 ? -18.438 12.367 -4.16 1 95.62 223 GLU B N 1
ATOM 4157 C CA . GLU B 1 223 ? -18.75 13.461 -5.078 1 95.62 223 GLU B CA 1
ATOM 4158 C C . GLU B 1 223 ? -19.297 14.672 -4.332 1 95.62 223 GLU B C 1
ATOM 4160 O O . GLU B 1 223 ? -19.016 15.812 -4.688 1 95.62 223 GLU B O 1
ATOM 4165 N N . ALA B 1 224 ? -20.078 14.406 -3.363 1 97.06 224 ALA B N 1
ATOM 4166 C CA . ALA B 1 224 ? -20.641 15.477 -2.539 1 97.06 224 ALA B CA 1
ATOM 4167 C C . ALA B 1 224 ? -19.547 16.141 -1.697 1 97.06 224 ALA B C 1
ATOM 4169 O O . ALA B 1 224 ? -19.562 17.359 -1.515 1 97.06 224 ALA B O 1
ATOM 4170 N N . VAL B 1 225 ? -18.625 15.344 -1.161 1 97.44 225 VAL B N 1
ATOM 4171 C CA . VAL B 1 225 ? -17.5 15.875 -0.388 1 97.44 225 VAL B CA 1
ATOM 4172 C C . VAL B 1 225 ? -16.656 16.781 -1.267 1 97.44 225 VAL B C 1
ATOM 4174 O O . VAL B 1 225 ? -16.281 17.891 -0.854 1 97.44 225 VAL B O 1
ATOM 4177 N N . ASP B 1 226 ? -16.438 16.328 -2.484 1 96.06 226 ASP B N 1
ATOM 4178 C CA . ASP B 1 226 ? -15.656 17.125 -3.426 1 96.06 226 ASP B CA 1
ATOM 4179 C C . ASP B 1 226 ? -16.359 18.438 -3.74 1 96.06 226 ASP B C 1
ATOM 4181 O O . ASP B 1 226 ? -15.711 19.5 -3.773 1 96.06 226 ASP B O 1
ATOM 4185 N N . ALA B 1 227 ? -17.594 18.375 -3.951 1 96.44 227 ALA B N 1
ATOM 4186 C CA . ALA B 1 227 ? -18.359 19.578 -4.258 1 96.44 227 ALA B CA 1
ATOM 4187 C C . ALA B 1 227 ? -18.312 20.562 -3.1 1 96.44 227 ALA B C 1
ATOM 4189 O O . ALA B 1 227 ? -18.188 21.781 -3.314 1 96.44 227 ALA B O 1
ATOM 4190 N N . LEU B 1 228 ? -18.422 20.062 -1.94 1 97.19 228 LEU B N 1
ATOM 4191 C CA . LEU B 1 228 ? -18.344 20.906 -0.747 1 97.19 228 LEU B CA 1
ATOM 4192 C C . LEU B 1 228 ? -16.984 21.578 -0.643 1 97.19 228 LEU B C 1
ATOM 4194 O O . LEU B 1 228 ? -16.906 22.781 -0.374 1 97.19 228 LEU B O 1
ATOM 4198 N N . LEU B 1 229 ? -15.93 20.844 -0.836 1 96.81 229 LEU B N 1
ATOM 4199 C CA . LEU B 1 229 ? -14.578 21.391 -0.717 1 96.81 229 LEU B CA 1
ATOM 4200 C C . LEU B 1 229 ? -14.297 22.406 -1.819 1 96.81 229 LEU B C 1
ATOM 4202 O O . LEU B 1 229 ? -13.625 23.406 -1.585 1 96.81 229 LEU B O 1
ATOM 4206 N N . ASP B 1 230 ? -14.836 22.156 -3.002 1 96.06 230 ASP B N 1
ATOM 4207 C CA . ASP B 1 230 ? -14.711 23.125 -4.086 1 96.06 230 ASP B CA 1
ATOM 4208 C C . ASP B 1 230 ? -15.422 24.438 -3.74 1 96.06 230 ASP B C 1
ATOM 4210 O O . ASP B 1 230 ? -14.883 25.516 -3.967 1 96.06 230 ASP B O 1
ATOM 4214 N N . GLU B 1 231 ? -16.594 24.312 -3.244 1 96.25 231 GLU B N 1
ATOM 4215 C CA . GLU B 1 231 ? -17.328 25.5 -2.834 1 96.25 231 GLU B CA 1
ATOM 4216 C C . GLU B 1 231 ? -16.594 26.266 -1.735 1 96.25 231 GLU B C 1
ATOM 4218 O O . GLU B 1 231 ? -16.516 27.5 -1.771 1 96.25 231 GLU B O 1
ATOM 4223 N N . ALA B 1 232 ? -16.109 25.547 -0.786 1 96.62 232 ALA B N 1
ATOM 4224 C CA . ALA B 1 232 ? -15.367 26.156 0.313 1 96.62 232 ALA B CA 1
ATOM 4225 C C . ALA B 1 232 ? -14.117 26.875 -0.197 1 96.62 232 ALA B C 1
ATOM 4227 O O . ALA B 1 232 ? -13.781 27.953 0.283 1 96.62 232 ALA B O 1
ATOM 4228 N N . ALA B 1 233 ? -13.414 26.234 -1.097 1 95.06 233 ALA B N 1
ATOM 4229 C CA . ALA B 1 233 ? -12.242 26.875 -1.698 1 95.06 233 ALA B CA 1
ATOM 4230 C C . ALA B 1 233 ? -12.609 28.219 -2.334 1 95.06 233 ALA B C 1
ATOM 4232 O O . ALA B 1 233 ? -11.898 29.203 -2.162 1 95.06 233 ALA B O 1
ATOM 4233 N N . GLY B 1 234 ? -13.695 28.281 -3.035 1 94.94 234 GLY B N 1
ATOM 4234 C CA . GLY B 1 234 ? -14.188 29.516 -3.621 1 94.94 234 GLY B CA 1
ATOM 4235 C C . GLY B 1 234 ? -14.5 30.578 -2.588 1 94.94 234 GLY B C 1
ATOM 4236 O O . GLY B 1 234 ? -14.203 31.75 -2.793 1 94.94 234 GLY B O 1
ATOM 4237 N N . ARG B 1 235 ? -15.031 30.172 -1.546 1 94.62 235 ARG B N 1
ATOM 4238 C CA . ARG B 1 235 ? -15.438 31.109 -0.493 1 94.62 235 ARG B CA 1
ATOM 4239 C C . ARG B 1 235 ? -14.227 31.797 0.117 1 94.62 235 ARG B C 1
ATOM 4241 O O . ARG B 1 235 ? -14.328 32.938 0.582 1 94.62 235 ARG B O 1
ATOM 4248 N N . VAL B 1 236 ? -13.141 31.062 0.129 1 94.12 236 VAL B N 1
ATOM 4249 C CA . VAL B 1 236 ? -11.969 31.672 0.749 1 94.12 236 VAL B CA 1
ATOM 4250 C C . VAL B 1 236 ? -11.102 32.344 -0.321 1 94.12 236 VAL B C 1
ATOM 4252 O O . VAL B 1 236 ? -9.953 32.688 -0.063 1 94.12 236 VAL B O 1
ATOM 4255 N N . GLY B 1 237 ? -11.547 32.406 -1.569 1 92.19 237 GLY B N 1
ATOM 4256 C CA . GLY B 1 237 ? -10.914 33.188 -2.611 1 92.19 237 GLY B CA 1
ATOM 4257 C C . GLY B 1 237 ? -9.891 32.406 -3.42 1 92.19 237 GLY B C 1
ATOM 4258 O O . GLY B 1 237 ? -9.062 33 -4.113 1 92.19 237 GLY B O 1
ATOM 4259 N N . LEU B 1 238 ? -9.945 31.094 -3.299 1 90.38 238 LEU B N 1
ATOM 4260 C CA . LEU B 1 238 ? -9 30.281 -4.066 1 90.38 238 LEU B CA 1
ATOM 4261 C C . LEU B 1 238 ? -9.578 29.938 -5.438 1 90.38 238 LEU B C 1
ATOM 4263 O O . LEU B 1 238 ? -10.773 29.688 -5.566 1 90.38 238 LEU B O 1
ATOM 4267 N N . LYS B 1 239 ? -8.695 30 -6.418 1 88.5 239 LYS B N 1
ATOM 4268 C CA . LYS B 1 239 ? -9.109 29.672 -7.781 1 88.5 239 LYS B CA 1
ATOM 4269 C C . LYS B 1 239 ? -9.297 28.172 -7.949 1 88.5 239 LYS B C 1
ATOM 4271 O O . LYS B 1 239 ? -10.125 27.734 -8.75 1 88.5 239 LYS B O 1
ATOM 4276 N N . ALA B 1 240 ? -8.453 27.453 -7.215 1 87.94 240 ALA B N 1
ATOM 4277 C CA . ALA B 1 240 ? -8.531 26 -7.238 1 87.94 240 ALA B CA 1
ATOM 4278 C C . ALA B 1 240 ? -8.32 25.422 -5.844 1 87.94 240 ALA B C 1
ATOM 4280 O O . ALA B 1 240 ? -7.605 25.984 -5.02 1 87.94 240 ALA B O 1
ATOM 4281 N N . ARG B 1 241 ? -8.984 24.312 -5.641 1 88.25 241 ARG B N 1
ATOM 4282 C CA . ARG B 1 241 ? -8.859 23.609 -4.359 1 88.25 241 ARG B CA 1
ATOM 4283 C C . ARG B 1 241 ? -7.449 23.062 -4.164 1 88.25 241 ARG B C 1
ATOM 4285 O O . ARG B 1 241 ? -6.941 22.328 -5.012 1 88.25 241 ARG B O 1
ATOM 4292 N N . PRO B 1 242 ? -6.844 23.422 -3.039 1 85.31 242 PRO B N 1
ATOM 4293 C CA . PRO B 1 242 ? -5.562 22.766 -2.744 1 85.31 242 PRO B CA 1
ATOM 4294 C C . PRO B 1 242 ? -5.719 21.297 -2.375 1 85.31 242 PRO B C 1
ATOM 4296 O O . PRO B 1 242 ? -6.727 20.906 -1.778 1 85.31 242 PRO B O 1
ATOM 4299 N N . SER B 1 243 ? -4.688 20.406 -2.666 1 83.69 243 SER B N 1
ATOM 4300 C CA . SER B 1 243 ? -4.746 18.969 -2.381 1 83.69 243 SER B CA 1
ATOM 4301 C C . SER B 1 243 ? -4.812 18.719 -0.879 1 83.69 243 SER B C 1
ATOM 4303 O O . SER B 1 243 ? -5.309 17.672 -0.446 1 83.69 243 SER B O 1
ATOM 4305 N N . GLY B 1 244 ? -4.383 19.734 -0.151 1 86.44 244 GLY B N 1
ATOM 4306 C CA . GLY B 1 244 ? -4.336 19.547 1.29 1 86.44 244 GLY B CA 1
ATOM 4307 C C . GLY B 1 244 ? -5.625 19.938 1.987 1 86.44 244 GLY B C 1
ATOM 4308 O O . GLY B 1 244 ? -5.777 19.719 3.191 1 86.44 244 GLY B O 1
ATOM 4309 N N . MET B 1 245 ? -6.555 20.484 1.217 1 91.38 245 MET B N 1
ATOM 4310 C CA . MET B 1 245 ? -7.832 20.859 1.821 1 91.38 245 MET B CA 1
ATOM 4311 C C . MET B 1 245 ? -8.68 19.609 2.111 1 91.38 245 MET B C 1
ATOM 4313 O O . MET B 1 245 ? -8.828 18.75 1.251 1 91.38 245 MET B O 1
ATOM 4317 N N . ARG B 1 246 ? -9.156 19.562 3.398 1 95.25 246 ARG B N 1
ATOM 4318 C CA . ARG B 1 246 ? -9.867 18.375 3.85 1 95.25 246 ARG B CA 1
ATOM 4319 C C . ARG B 1 246 ? -11.18 18.75 4.527 1 95.25 246 ARG B C 1
ATOM 4321 O O . ARG B 1 246 ? -11.352 19.891 4.973 1 95.25 246 ARG B O 1
ATOM 4328 N N . LEU B 1 247 ? -12.023 17.844 4.477 1 97.75 247 LEU B N 1
ATOM 4329 C CA . LEU B 1 247 ? -13.203 17.875 5.328 1 97.75 247 LEU B CA 1
ATOM 4330 C C . LEU B 1 247 ? -12.992 17.047 6.59 1 97.75 247 LEU B C 1
ATOM 4332 O O . LEU B 1 247 ? -12.555 15.891 6.516 1 97.75 247 LEU B O 1
ATOM 4336 N N . LEU B 1 248 ? -13.219 17.625 7.727 1 98.44 248 LEU B N 1
ATOM 4337 C CA . LEU B 1 248 ? -13.125 16.938 9.016 1 98.44 248 LEU B CA 1
ATOM 4338 C C . LEU B 1 248 ? -14.5 16.766 9.641 1 98.44 248 LEU B C 1
ATOM 4340 O O . LEU B 1 248 ? -15.242 17.75 9.805 1 98.44 248 LEU B O 1
ATOM 4344 N N . TRP B 1 249 ? -14.891 15.547 9.938 1 98.44 249 TRP B N 1
ATOM 4345 C CA . TRP B 1 249 ? -16.078 15.219 10.703 1 98.44 249 TRP B CA 1
ATOM 4346 C C . TRP B 1 249 ? -15.758 15.109 12.195 1 98.44 249 TRP B C 1
ATOM 4348 O O . TRP B 1 249 ? -14.992 14.234 12.609 1 98.44 249 TRP B O 1
ATOM 4358 N N . LEU B 1 250 ? -16.422 15.961 12.961 1 98.5 250 LEU B N 1
ATOM 4359 C CA . LEU B 1 250 ? -16.078 16.047 14.375 1 98.5 250 LEU B CA 1
ATOM 4360 C C . LEU B 1 250 ? -17.25 15.578 15.242 1 98.5 250 LEU B C 1
ATOM 4362 O O . LEU B 1 250 ? -18.406 15.805 14.898 1 98.5 250 LEU B O 1
ATOM 4366 N N . SER B 1 251 ? -16.922 14.969 16.359 1 98.06 251 SER B N 1
ATOM 4367 C CA . SER B 1 251 ? -17.922 14.602 17.359 1 98.06 251 SER B CA 1
ATOM 4368 C C . SER B 1 251 ? -17.391 14.82 18.766 1 98.06 251 SER B C 1
ATOM 4370 O O . SER B 1 251 ? -16.188 14.93 18.969 1 98.06 251 SER B O 1
ATOM 4372 N N . ALA B 1 252 ? -18.328 14.891 19.688 1 97 252 ALA B N 1
ATOM 4373 C CA . ALA B 1 252 ? -17.969 14.992 21.094 1 97 252 ALA B CA 1
ATOM 4374 C C . ALA B 1 252 ? -17.25 13.727 21.578 1 97 252 ALA B C 1
ATOM 4376 O O . ALA B 1 252 ? -17.422 12.656 20.984 1 97 252 ALA B O 1
ATOM 4377 N N . ARG B 1 253 ? -16.422 13.93 22.594 1 96.88 253 ARG B N 1
ATOM 4378 C CA . ARG B 1 253 ? -15.711 12.789 23.141 1 96.88 253 ARG B CA 1
ATOM 4379 C C . ARG B 1 253 ? -16.688 11.734 23.672 1 96.88 253 ARG B C 1
ATOM 4381 O O . ARG B 1 253 ? -17.75 12.07 24.203 1 96.88 253 ARG B O 1
ATOM 4388 N N . ARG B 1 254 ? -16.375 10.461 23.516 1 96.38 254 ARG B N 1
ATOM 4389 C CA . ARG B 1 254 ? -17.141 9.312 24 1 96.38 254 ARG B CA 1
ATOM 4390 C C . ARG B 1 254 ? -16.281 8.047 23.984 1 96.38 254 ARG B C 1
ATOM 4392 O O . ARG B 1 254 ? -15.297 7.973 23.25 1 96.38 254 ARG B O 1
ATOM 4399 N N . ASP B 1 255 ? -16.672 7.16 24.812 1 97.12 255 ASP B N 1
ATOM 4400 C CA . ASP B 1 255 ? -16.047 5.848 24.734 1 97.12 255 ASP B CA 1
ATOM 4401 C C . ASP B 1 255 ? -16.297 5.188 23.391 1 97.12 255 ASP B C 1
ATOM 4403 O O . ASP B 1 255 ? -17.406 5.246 22.859 1 97.12 255 ASP B O 1
ATOM 4407 N N . HIS B 1 256 ? -15.219 4.645 22.766 1 95.62 256 HIS B N 1
ATOM 4408 C CA . HIS B 1 256 ? -15.414 3.963 21.5 1 95.62 256 HIS B CA 1
ATOM 4409 C C . HIS B 1 256 ? -14.297 2.953 21.234 1 95.62 256 HIS B C 1
ATOM 4411 O O . HIS B 1 256 ? -13.234 3.018 21.859 1 95.62 256 HIS B O 1
ATOM 4417 N N . CYS B 1 257 ? -14.57 2.035 20.328 1 93.88 257 CYS B N 1
ATOM 4418 C CA . CYS B 1 257 ? -13.625 0.985 19.969 1 93.88 257 CYS B CA 1
ATOM 4419 C C . CYS B 1 257 ? -12.852 1.353 18.703 1 93.88 257 CYS B C 1
ATOM 4421 O O . CYS B 1 257 ? -13.352 2.102 17.859 1 93.88 257 CYS B O 1
ATOM 4423 N N . LEU B 1 258 ? -11.648 0.833 18.672 1 92.19 258 LEU B N 1
ATOM 4424 C CA . LEU B 1 258 ? -10.805 1.017 17.484 1 92.19 258 LEU B CA 1
ATOM 4425 C C . LEU B 1 258 ? -10.859 -0.213 16.594 1 92.19 258 LEU B C 1
ATOM 4427 O O . LEU B 1 258 ? -10.945 -1.342 17.078 1 92.19 258 LEU B O 1
ATOM 4431 N N . ALA B 1 259 ? -10.719 0.029 15.266 1 78.94 259 ALA B N 1
ATOM 4432 C CA . ALA B 1 259 ? -10.812 -1.065 14.305 1 78.94 259 ALA B CA 1
ATOM 4433 C C . ALA B 1 259 ? -9.664 -2.057 14.492 1 78.94 259 ALA B C 1
ATOM 4435 O O . ALA B 1 259 ? -9.836 -3.262 14.289 1 78.94 259 ALA B O 1
ATOM 4436 N N . GLY B 1 260 ? -8.43 -1.616 14.797 1 77.31 260 GLY B N 1
ATOM 4437 C CA . GLY B 1 260 ? -7.285 -2.494 14.961 1 77.31 260 GLY B CA 1
ATOM 4438 C C . GLY B 1 260 ? -7.238 -3.176 16.312 1 77.31 260 GLY B C 1
ATOM 4439 O O . GLY B 1 260 ? -6.27 -3.867 16.625 1 77.31 260 GLY B O 1
ATOM 4440 N N . GLY B 1 261 ? -8.297 -3.029 17.109 1 83.31 261 GLY B N 1
ATOM 4441 C CA . GLY B 1 261 ? -8.32 -3.562 18.469 1 83.31 261 GLY B CA 1
ATOM 4442 C C . GLY B 1 261 ? -8.086 -2.506 19.531 1 83.31 261 GLY B C 1
ATOM 4443 O O . GLY B 1 261 ? -7.367 -1.531 19.281 1 83.31 261 GLY B O 1
ATOM 4444 N N . GLY B 1 262 ? -8.688 -2.627 20.625 1 90.19 262 GLY B N 1
ATOM 4445 C CA . GLY B 1 262 ? -8.57 -1.673 21.703 1 90.19 262 GLY B CA 1
ATOM 4446 C C . GLY B 1 262 ? -9.711 -0.679 21.75 1 90.19 262 GLY B C 1
ATOM 4447 O O . GLY B 1 262 ? -10.695 -0.825 21.031 1 90.19 262 GLY B O 1
ATOM 4448 N N . ALA B 1 263 ? -9.578 0.268 22.688 1 95.38 263 ALA B N 1
ATOM 4449 C CA . ALA B 1 263 ? -10.617 1.277 22.891 1 95.38 263 ALA B CA 1
ATOM 4450 C C . ALA B 1 263 ? -10.016 2.588 23.391 1 95.38 263 ALA B C 1
ATOM 4452 O O . ALA B 1 263 ? -8.867 2.619 23.844 1 95.38 263 ALA B O 1
ATOM 4453 N N . VAL B 1 264 ? -10.727 3.631 23.141 1 96.81 264 VAL B N 1
ATOM 4454 C CA . VAL B 1 264 ? -10.398 4.945 23.688 1 96.81 264 VAL B CA 1
ATOM 4455 C C . VAL B 1 264 ? -11.516 5.402 24.625 1 96.81 264 VAL B C 1
ATOM 4457 O O . VAL B 1 264 ? -12.688 5.453 24.234 1 96.81 264 VAL B O 1
ATOM 4460 N N . ALA B 1 265 ? -11.141 5.707 25.812 1 97.38 265 ALA B N 1
ATOM 4461 C CA . ALA B 1 265 ? -12.109 6.258 26.75 1 97.38 265 ALA B CA 1
ATOM 4462 C C . ALA B 1 265 ? -12.352 7.742 26.484 1 97.38 265 ALA B C 1
ATOM 4464 O O . ALA B 1 265 ? -11.445 8.453 26.047 1 97.38 265 ALA B O 1
ATOM 4465 N N . ALA B 1 266 ? -13.57 8.164 26.812 1 96.44 266 ALA B N 1
ATOM 4466 C CA . ALA B 1 266 ? -13.922 9.57 26.656 1 96.44 266 ALA B CA 1
ATOM 4467 C C . ALA B 1 266 ? -12.93 10.477 27.375 1 96.44 266 ALA B C 1
ATOM 4469 O O . ALA B 1 266 ? -12.602 11.562 26.875 1 96.44 266 ALA B O 1
ATOM 4470 N N . ALA B 1 267 ? -12.398 10.055 28.453 1 95.81 267 ALA B N 1
ATOM 4471 C CA . ALA B 1 267 ? -11.5 10.859 29.281 1 95.81 267 ALA B CA 1
ATOM 4472 C C . ALA B 1 267 ? -10.133 11 28.625 1 95.81 267 ALA B C 1
ATOM 4474 O O . ALA B 1 267 ? -9.344 11.875 29 1 95.81 267 ALA B O 1
ATOM 4475 N N . GLU B 1 268 ? -9.82 10.18 27.594 1 96.44 268 GLU B N 1
ATOM 4476 C CA . GLU B 1 268 ? -8.5 10.156 26.969 1 96.44 268 GLU B CA 1
ATOM 4477 C C . GLU B 1 268 ? -8.43 11.133 25.797 1 96.44 268 GLU B C 1
ATOM 4479 O O . GLU B 1 268 ? -7.355 11.344 25.219 1 96.44 268 GLU B O 1
ATOM 4484 N N . CYS B 1 269 ? -9.539 11.742 25.453 1 97.25 269 CYS B N 1
ATOM 4485 C CA . CYS B 1 269 ? -9.547 12.656 24.312 1 97.25 269 CYS B CA 1
ATOM 4486 C C . CYS B 1 269 ? -10.469 13.844 24.578 1 97.25 269 CYS B C 1
ATOM 4488 O O . CYS B 1 269 ? -11.219 13.852 25.547 1 97.25 269 CYS B O 1
ATOM 4490 N N . ASP B 1 270 ? -10.336 14.828 23.719 1 97.06 270 ASP B N 1
ATOM 4491 C CA . ASP B 1 270 ? -11.156 16.031 23.828 1 97.06 270 ASP B CA 1
ATOM 4492 C C . ASP B 1 270 ? -12.25 16.062 22.781 1 97.06 270 ASP B C 1
ATOM 4494 O O . ASP B 1 270 ? -13.273 16.734 22.953 1 97.06 270 ASP B O 1
ATOM 4498 N N . LEU B 1 271 ? -12.047 15.414 21.672 1 97.62 271 LEU B N 1
ATOM 4499 C CA . LEU B 1 271 ? -13.031 15.234 20.625 1 97.62 271 LEU B CA 1
ATOM 4500 C C . LEU B 1 271 ? -12.617 14.102 19.688 1 97.62 271 LEU B C 1
ATOM 4502 O O . LEU B 1 271 ? -11.477 13.633 19.734 1 97.62 271 LEU B O 1
ATOM 4506 N N . LEU B 1 272 ? -13.547 13.586 18.922 1 98.38 272 LEU B N 1
ATOM 4507 C CA . LEU B 1 272 ? -13.273 12.633 17.844 1 98.38 272 LEU B CA 1
ATOM 4508 C C . LEU B 1 272 ? -13.227 13.328 16.5 1 98.38 272 LEU B C 1
ATOM 4510 O O . LEU B 1 272 ? -13.969 14.281 16.25 1 98.38 272 LEU B O 1
ATOM 4514 N N . SER B 1 273 ? -12.383 12.867 15.648 1 98.56 273 SER B N 1
ATOM 4515 C CA . SER B 1 273 ? -12.273 13.445 14.312 1 98.56 273 SER B CA 1
ATOM 4516 C C . SER B 1 273 ? -12.008 12.367 13.266 1 98.56 273 SER B C 1
ATOM 4518 O O . SER B 1 273 ? -11.211 11.461 13.492 1 98.56 273 SER B O 1
ATOM 4520 N N . ARG B 1 274 ? -12.734 12.383 12.211 1 98.38 274 ARG B N 1
ATOM 4521 C CA . ARG B 1 274 ? -12.445 11.719 10.953 1 98.38 274 ARG B CA 1
ATOM 4522 C C . ARG B 1 274 ? -12.117 12.727 9.852 1 98.38 274 ARG B C 1
ATOM 4524 O O . ARG B 1 274 ? -12.781 13.766 9.75 1 98.38 274 ARG B O 1
ATOM 4531 N N . VAL B 1 275 ? -11.078 12.469 9.078 1 97.75 275 VAL B N 1
ATOM 4532 C CA . VAL B 1 275 ? -10.633 13.477 8.117 1 97.75 275 VAL B CA 1
ATOM 4533 C C . VAL B 1 275 ? -10.531 12.852 6.73 1 97.75 275 VAL B C 1
ATOM 4535 O O . VAL B 1 275 ? -10.086 11.711 6.582 1 97.75 275 VAL B O 1
ATOM 4538 N N . SER B 1 276 ? -11 13.609 5.746 1 96.25 276 SER B N 1
ATOM 4539 C CA . SER B 1 276 ? -10.922 13.117 4.375 1 96.25 276 SER B CA 1
ATOM 4540 C C . SER B 1 276 ? -9.484 13.109 3.871 1 96.25 276 SER B C 1
ATOM 4542 O O . SER B 1 276 ? -8.688 13.977 4.238 1 96.25 276 SER B O 1
ATOM 4544 N N . ALA B 1 277 ? -9.086 12.195 3.146 1 91.31 277 ALA B N 1
ATOM 4545 C CA . ALA B 1 277 ? -7.824 12.078 2.424 1 91.31 277 ALA B CA 1
ATOM 4546 C C . ALA B 1 277 ? -8.039 11.508 1.024 1 91.31 277 ALA B C 1
ATOM 4548 O O . ALA B 1 277 ? -7.855 10.312 0.796 1 91.31 277 ALA B O 1
ATOM 4549 N N . GLY B 1 278 ? -8.297 12.445 0.053 1 86.75 278 GLY B N 1
ATOM 4550 C CA . GLY B 1 278 ? -8.805 12 -1.235 1 86.75 278 GLY B CA 1
ATOM 4551 C C . GLY B 1 278 ? -10.234 11.5 -1.177 1 86.75 278 GLY B C 1
ATOM 4552 O O . GLY B 1 278 ? -11.109 12.18 -0.632 1 86.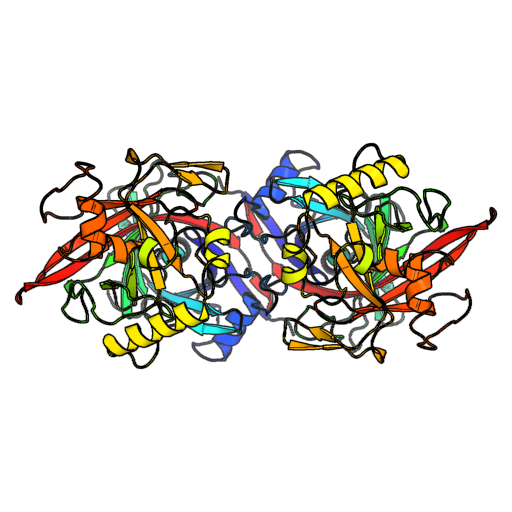75 278 GLY B O 1
ATOM 4553 N N . SER B 1 279 ? -10.523 10.375 -1.853 1 88.44 279 SER B N 1
ATOM 4554 C CA . SER B 1 279 ? -11.867 9.805 -1.844 1 88.44 279 SER B CA 1
ATOM 4555 C C . SER B 1 279 ? -12 8.711 -0.793 1 88.44 279 SER B C 1
ATOM 4557 O O . SER B 1 279 ? -12.531 7.637 -1.073 1 88.44 279 SER B O 1
ATOM 4559 N N . ARG B 1 280 ? -11.359 9.039 0.354 1 92.5 280 ARG B N 1
ATOM 4560 C CA . ARG B 1 280 ? -11.43 8.148 1.51 1 92.5 280 ARG B CA 1
ATOM 4561 C C . ARG B 1 280 ? -11.242 8.93 2.809 1 92.5 280 ARG B C 1
ATOM 4563 O O . ARG B 1 280 ? -10.852 10.094 2.789 1 92.5 280 ARG B O 1
ATOM 4570 N N . VAL B 1 281 ? -11.617 8.242 3.846 1 95.88 281 VAL B N 1
ATOM 4571 C CA . VAL B 1 281 ? -11.266 8.75 5.168 1 95.88 281 VAL B CA 1
ATOM 4572 C C . VAL B 1 281 ? -9.859 8.273 5.547 1 95.88 281 VAL B C 1
ATOM 4574 O O . VAL B 1 281 ? -9.516 7.105 5.332 1 95.88 281 VAL B O 1
ATOM 4577 N N . HIS B 1 282 ? -9.039 9.219 6.004 1 94.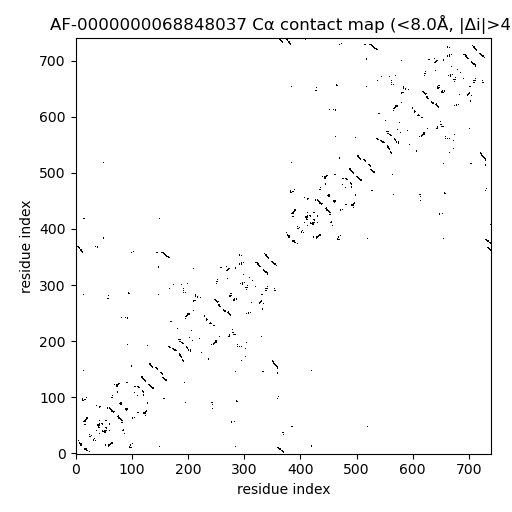44 282 HIS B N 1
ATOM 4578 C CA . HIS B 1 282 ? -7.672 8.922 6.41 1 94.44 282 HIS B CA 1
ATOM 4579 C C . HIS B 1 282 ? -7.641 7.809 7.453 1 94.44 282 HIS B C 1
ATOM 4581 O O . HIS B 1 282 ? -8.461 7.785 8.367 1 94.44 282 HIS B O 1
ATOM 4587 N N . HIS B 1 283 ? -6.684 6.922 7.371 1 91.81 283 HIS B N 1
ATOM 4588 C CA . HIS B 1 283 ? -6.586 5.781 8.273 1 91.81 283 HIS B CA 1
ATOM 4589 C C . HIS B 1 283 ? -6.309 6.23 9.703 1 91.81 283 HIS B C 1
ATOM 4591 O O . HIS B 1 283 ? -6.691 5.555 10.664 1 91.81 283 HIS B O 1
ATOM 4597 N N . ALA B 1 284 ? -5.66 7.281 9.844 1 94.06 284 ALA B N 1
ATOM 4598 C CA . ALA B 1 284 ? -5.391 7.953 11.109 1 94.06 284 ALA B CA 1
ATOM 4599 C C . ALA B 1 284 ? -5.922 9.383 11.102 1 94.06 284 ALA B C 1
ATOM 4601 O O . ALA B 1 284 ? -7.137 9.602 11.039 1 94.06 284 ALA B O 1
ATOM 4602 N N . HIS B 1 285 ? -5.004 10.305 11.094 1 95.38 285 HIS B N 1
ATOM 4603 C CA . HIS B 1 285 ? -5.336 11.719 10.969 1 95.38 285 HIS B CA 1
ATOM 4604 C C . HIS B 1 285 ? -4.215 12.492 10.281 1 95.38 285 HIS B C 1
ATOM 4606 O O . HIS B 1 285 ? -3.035 12.258 10.555 1 95.38 285 HIS B O 1
ATOM 4612 N N . THR B 1 286 ? -4.629 13.359 9.375 1 92.69 286 THR B N 1
ATOM 4613 C CA . THR B 1 286 ? -3.611 14.195 8.742 1 92.69 286 THR B CA 1
ATOM 4614 C C . THR B 1 286 ? -3.027 15.188 9.742 1 92.69 286 THR B C 1
ATOM 4616 O O . THR B 1 286 ? -3.742 15.703 10.609 1 92.69 286 THR B O 1
ATOM 4619 N N . GLY B 1 287 ? -1.76 15.414 9.609 1 91.38 287 GLY B N 1
ATOM 4620 C CA . GLY B 1 287 ? -1.121 16.375 10.492 1 91.38 287 GLY B CA 1
ATOM 4621 C C . GLY B 1 287 ? -1.669 17.781 10.344 1 91.38 287 GLY B C 1
ATOM 4622 O O . GLY B 1 287 ? -1.975 18.438 11.336 1 91.38 287 GLY B O 1
ATOM 4623 N N . THR B 1 288 ? -1.849 18.188 9.133 1 88.62 288 THR B N 1
ATOM 4624 C CA . THR B 1 288 ? -2.348 19.531 8.859 1 88.62 288 THR B CA 1
ATOM 4625 C C . THR B 1 288 ? -3.766 19.703 9.391 1 88.62 288 THR B C 1
ATOM 4627 O O . THR B 1 288 ? -4.109 20.75 9.938 1 88.62 288 THR B O 1
ATOM 4630 N N . GLY B 1 289 ? -4.52 18.719 9.227 1 93.81 289 GLY B N 1
ATOM 4631 C CA . GLY B 1 289 ? -5.859 18.766 9.797 1 93.81 289 GLY B CA 1
ATOM 4632 C C . GLY B 1 289 ? -5.867 18.875 11.305 1 93.81 289 GLY B C 1
ATOM 4633 O O . GLY B 1 289 ? -6.691 19.594 11.875 1 93.81 289 GLY B O 1
ATOM 4634 N N . ALA B 1 290 ? -4.973 18.156 11.898 1 95.5 290 ALA B N 1
ATOM 4635 C CA . ALA B 1 290 ? -4.871 18.172 13.352 1 95.5 290 ALA B CA 1
ATOM 4636 C C . ALA B 1 290 ? -4.453 19.562 13.844 1 95.5 290 ALA B C 1
ATOM 4638 O O . ALA B 1 290 ? -4.973 20.047 14.852 1 95.5 290 ALA B O 1
ATOM 4639 N N . LEU B 1 291 ? -3.545 20.172 13.164 1 93.81 291 LEU B N 1
ATOM 4640 C CA . LEU B 1 291 ? -3.107 21.516 13.531 1 93.81 291 LEU B CA 1
ATOM 4641 C C . LEU B 1 291 ? -4.25 22.516 13.391 1 93.81 291 LEU B C 1
ATOM 4643 O O . LEU B 1 291 ? -4.441 23.375 14.258 1 93.81 291 LEU B O 1
ATOM 4647 N N . ALA B 1 292 ? -4.969 22.359 12.312 1 94.5 292 ALA B N 1
ATOM 4648 C CA . ALA B 1 292 ? -6.125 23.219 12.094 1 94.5 292 ALA B CA 1
ATOM 4649 C C . ALA B 1 292 ? -7.152 23.047 13.211 1 94.5 292 ALA B C 1
ATOM 4651 O O . ALA B 1 292 ? -7.746 24.031 13.664 1 94.5 292 ALA B O 1
ATOM 4652 N N . LEU B 1 293 ? -7.309 21.859 13.594 1 96.31 293 LEU B N 1
ATOM 4653 C CA . LEU B 1 293 ? -8.266 21.578 14.656 1 96.31 293 LEU B CA 1
ATOM 4654 C C . LEU B 1 293 ? -7.832 22.219 15.969 1 96.31 293 LEU B C 1
ATOM 4656 O O . LEU B 1 293 ? -8.664 22.766 16.703 1 96.31 293 LEU B O 1
ATOM 4660 N N . ALA B 1 294 ? -6.582 22.094 16.297 1 96.12 294 ALA B N 1
ATOM 4661 C CA . ALA B 1 294 ? -6.066 22.703 17.516 1 96.12 294 ALA B CA 1
ATOM 4662 C C . ALA B 1 294 ? -6.277 24.219 17.5 1 96.12 294 ALA B C 1
ATOM 4664 O O . ALA B 1 294 ? -6.66 24.812 18.516 1 96.12 294 ALA B O 1
ATOM 4665 N N . CYS B 1 295 ? -6.066 24.812 16.391 1 95.81 295 CYS B N 1
ATOM 4666 C CA . CYS B 1 295 ? -6.273 26.25 16.25 1 95.81 295 CYS B CA 1
ATOM 4667 C C . CYS B 1 295 ? -7.75 26.594 16.375 1 95.81 295 CYS B C 1
ATOM 4669 O O . CYS B 1 295 ? -8.109 27.516 17.125 1 95.81 295 CYS B O 1
ATOM 4671 N N . ALA B 1 296 ? -8.578 25.859 15.695 1 96.81 296 ALA B N 1
ATOM 4672 C CA . ALA B 1 296 ? -10.016 26.125 15.695 1 96.81 296 ALA B CA 1
ATOM 4673 C C . ALA B 1 296 ? -10.602 25.953 17.094 1 96.81 296 ALA B C 1
ATOM 4675 O O . ALA B 1 296 ? -11.531 26.672 17.484 1 96.81 296 ALA B O 1
ATOM 4676 N N . ALA B 1 297 ? -10.086 25.016 17.812 1 96.62 297 ALA B N 1
ATOM 4677 C CA . ALA B 1 297 ? -10.586 24.734 19.156 1 96.62 297 ALA B CA 1
ATOM 4678 C C . ALA B 1 297 ? -10.336 25.922 20.094 1 96.62 297 ALA B C 1
ATOM 4680 O O . ALA B 1 297 ? -11.016 26.062 21.109 1 96.62 297 ALA B O 1
ATOM 4681 N N . ALA B 1 298 ? -9.414 26.766 19.734 1 94.5 298 ALA B N 1
ATOM 4682 C CA . ALA B 1 298 ? -9.07 27.922 20.562 1 94.5 298 ALA B CA 1
ATOM 4683 C C . ALA B 1 298 ? -9.898 29.141 20.172 1 94.5 298 ALA B C 1
ATOM 4685 O O . ALA B 1 298 ? -9.797 30.203 20.797 1 94.5 298 ALA B O 1
ATOM 4686 N N . VAL B 1 299 ? -10.695 29.047 19.172 1 95.94 299 VAL B N 1
ATOM 4687 C CA . VAL B 1 299 ? -11.453 30.188 18.641 1 95.94 299 VAL B CA 1
ATOM 4688 C C . VAL B 1 299 ? -12.938 30.016 18.969 1 95.94 299 VAL B C 1
ATOM 4690 O O . VAL B 1 299 ? -13.609 29.172 18.359 1 95.94 299 VAL B O 1
ATOM 4693 N N . PRO B 1 300 ? -13.484 30.859 19.812 1 95.56 300 PRO B N 1
ATOM 4694 C CA . PRO B 1 300 ? -14.906 30.75 20.156 1 95.56 300 PRO B CA 1
ATOM 4695 C C . PRO B 1 300 ? -15.812 30.828 18.922 1 95.56 300 PRO B C 1
ATOM 4697 O O . PRO B 1 300 ? -15.562 31.625 18.016 1 95.56 300 PRO B O 1
ATOM 4700 N N . GLY B 1 301 ? -16.812 29.922 18.938 1 95.94 301 GLY B N 1
ATOM 4701 C CA . GLY B 1 301 ? -17.812 29.953 17.875 1 95.94 301 GLY B CA 1
ATOM 4702 C C . GLY B 1 301 ? -17.562 28.906 16.797 1 95.94 301 GLY B C 1
ATOM 4703 O O . GLY B 1 301 ? -18.453 28.594 16.016 1 95.94 301 GLY B O 1
ATOM 4704 N N . THR B 1 302 ? -16.344 28.375 16.703 1 97.25 302 THR B N 1
ATOM 4705 C CA . THR B 1 302 ? -16.062 27.328 15.727 1 97.25 302 THR B CA 1
ATOM 4706 C C . THR B 1 302 ? -16.703 26.016 16.156 1 97.25 302 THR B C 1
ATOM 4708 O O . THR B 1 302 ? -17 25.812 17.344 1 97.25 302 THR B O 1
ATOM 4711 N N . VAL B 1 303 ? -16.906 25.141 15.211 1 97.25 303 VAL B N 1
ATOM 4712 C CA . VAL B 1 303 ? -17.453 23.828 15.477 1 97.25 303 VAL B CA 1
ATOM 4713 C C . VAL B 1 303 ? -16.562 23.094 16.484 1 97.25 303 VAL B C 1
ATOM 4715 O O . VAL B 1 303 ? -17.062 22.453 17.406 1 97.25 303 VAL B O 1
ATOM 4718 N N . ALA B 1 304 ? -15.273 23.188 16.328 1 97.31 304 ALA B N 1
ATOM 4719 C CA . ALA B 1 304 ? -14.32 22.5 17.203 1 97.31 304 ALA B CA 1
ATOM 4720 C C . ALA B 1 304 ? -14.406 23.016 18.625 1 97.31 304 ALA B C 1
ATOM 4722 O O . ALA B 1 304 ? -14.445 22.234 19.578 1 97.31 304 ALA B O 1
ATOM 4723 N N . HIS B 1 305 ? -14.477 24.312 18.781 1 96.69 305 HIS B N 1
ATOM 4724 C CA . HIS B 1 305 ? -14.547 24.938 20.094 1 96.69 305 HIS B CA 1
ATOM 4725 C C . HIS B 1 305 ? -15.805 24.516 20.828 1 96.69 305 HIS B C 1
ATOM 4727 O O . HIS B 1 305 ? -15.75 24.188 22.031 1 96.69 305 HIS B O 1
ATOM 4733 N N . GLU B 1 306 ? -16.859 24.5 20.172 1 95.56 306 GLU B N 1
ATOM 4734 C CA . GLU B 1 306 ? -18.141 24.141 20.766 1 95.56 306 GLU B CA 1
ATOM 4735 C C . GLU B 1 306 ? -18.141 22.688 21.25 1 95.56 306 GLU B C 1
ATOM 4737 O O . GLU B 1 306 ? -18.672 22.375 22.328 1 95.56 306 GLU B O 1
ATOM 4742 N N . LEU B 1 307 ? -17.578 21.828 20.484 1 95.56 307 LEU B N 1
ATOM 4743 C CA . LEU B 1 307 ? -17.562 20.406 20.828 1 95.56 307 LEU B CA 1
ATOM 4744 C C . LEU B 1 307 ? -16.641 20.141 22.016 1 95.56 307 LEU B C 1
ATOM 4746 O O . LEU B 1 307 ? -16.938 19.297 22.859 1 95.56 307 LEU B O 1
ATOM 4750 N N . VAL B 1 308 ? -15.531 20.781 22.047 1 94.62 308 VAL B N 1
ATOM 4751 C CA . VAL B 1 308 ? -14.586 20.578 23.141 1 94.62 308 VAL B CA 1
ATOM 4752 C C . VAL B 1 308 ? -15.18 21.109 24.453 1 94.62 308 VAL B C 1
ATOM 4754 O O . VAL B 1 308 ? -15.031 20.484 25.5 1 94.62 308 VAL B O 1
ATOM 4757 N N . ARG B 1 309 ? -15.906 22.219 24.422 1 87.75 309 ARG B N 1
ATOM 4758 C CA . ARG B 1 309 ? -16.5 22.828 25.609 1 87.75 309 ARG B CA 1
ATOM 4759 C C . ARG B 1 309 ? -17.766 22.109 26.031 1 87.75 309 ARG B C 1
ATOM 4761 O O . ARG B 1 309 ? -18.062 22 27.219 1 87.75 309 ARG B O 1
ATOM 4768 N N . GLY B 1 310 ? -18.625 21.797 25.109 1 72.25 310 GLY B N 1
ATOM 4769 C CA . GLY B 1 310 ? -19.891 21.156 25.422 1 72.25 310 GLY B CA 1
ATOM 4770 C C . GLY B 1 310 ? -19.719 19.781 26.031 1 72.25 310 GLY B C 1
ATOM 4771 O O . GLY B 1 310 ? -20.625 19.281 26.719 1 72.25 310 GLY B O 1
ATOM 4772 N N . GLY B 1 311 ? -18.922 18.875 25.625 1 56.84 311 GLY B N 1
ATOM 4773 C CA . GLY B 1 311 ? -18.781 17.516 26.125 1 56.84 311 GLY B CA 1
ATOM 4774 C C . GLY B 1 311 ? -18.406 17.438 27.594 1 56.84 311 GLY B C 1
ATOM 4775 O O . GLY B 1 311 ? -18.062 16.375 28.094 1 56.84 311 GLY B O 1
ATOM 4776 N N . GLY B 1 312 ? -18.922 18.406 28.484 1 48.25 312 GLY B N 1
ATOM 4777 C CA . GLY B 1 312 ? -18.828 18.422 29.938 1 48.25 312 GLY B CA 1
ATOM 4778 C C . GLY B 1 312 ? -17.391 18.359 30.438 1 48.25 312 GLY B C 1
ATOM 4779 O O . GLY B 1 312 ? -17.156 18.25 31.641 1 48.25 312 GLY B O 1
ATOM 4780 N N . GLY B 1 313 ? -16.594 17.547 29.75 1 43.28 313 GLY B N 1
ATOM 4781 C CA . GLY B 1 313 ? -15.297 17.375 30.406 1 43.28 313 GLY B CA 1
ATOM 4782 C C . GLY B 1 313 ? -14.562 18.672 30.641 1 43.28 313 GLY B C 1
ATOM 4783 O O . GLY B 1 313 ? -14.75 19.641 29.906 1 43.28 313 GLY B O 1
ATOM 4784 N N . GLY B 1 314 ? -14.57 19.094 31.953 1 38.19 314 GLY B N 1
ATOM 4785 C CA . GLY B 1 314 ? -13.75 20.141 32.531 1 38.19 314 GLY B CA 1
ATOM 4786 C C . GLY B 1 314 ? -12.461 20.375 31.75 1 38.19 314 GLY B C 1
ATOM 4787 O O . GLY B 1 314 ? -11.391 20.516 32.344 1 38.19 314 GLY B O 1
ATOM 4788 N N . GLY B 1 315 ? -12.328 19.547 30.797 1 37.62 315 GLY B N 1
ATOM 4789 C CA . GLY B 1 315 ? -10.945 19.797 30.406 1 37.62 315 GLY B CA 1
ATOM 4790 C C . GLY B 1 315 ? -10.602 21.281 30.375 1 37.62 315 GLY B C 1
ATOM 4791 O O . GLY B 1 315 ? -11.484 22.141 30.438 1 37.62 315 GLY B O 1
ATOM 4792 N N . CYS B 1 316 ? -9.289 21.516 30.375 1 34.69 316 CYS B N 1
ATOM 4793 C CA . CYS B 1 316 ? -8.617 22.781 30.656 1 34.69 316 CYS B CA 1
ATOM 4794 C C . CYS B 1 316 ? -9.211 23.906 29.828 1 34.69 316 CYS B C 1
ATOM 4796 O O . CYS B 1 316 ? -9.148 23.875 28.594 1 34.69 316 CYS B O 1
ATOM 4798 N N . GLY B 1 317 ? -10.484 24.312 30.031 1 36.69 317 GLY B N 1
ATOM 4799 C CA . GLY B 1 317 ? -10.844 25.688 29.766 1 36.69 317 GLY B CA 1
ATOM 4800 C C . GLY B 1 317 ? -9.648 26.625 29.719 1 36.69 317 GLY B C 1
ATOM 4801 O O . GLY B 1 317 ? -9.781 27.828 29.953 1 36.69 317 GLY B O 1
ATOM 4802 N N . GLY B 1 318 ? -8.547 26.078 30.328 1 33.69 318 GLY B N 1
ATOM 4803 C CA . GLY B 1 318 ? -7.652 27.188 30.609 1 33.69 318 GLY B CA 1
ATOM 4804 C C . GLY B 1 318 ? -7.691 28.281 29.562 1 33.69 318 GLY B C 1
ATOM 4805 O O . GLY B 1 318 ? -8.102 28.047 28.422 1 33.69 318 GLY B O 1
ATOM 4806 N N . GLY B 1 319 ? -7.93 29.5 30.031 1 33.25 319 GLY B N 1
ATOM 4807 C CA . GLY B 1 319 ? -7.648 30.797 29.453 1 33.25 319 GLY B CA 1
ATOM 4808 C C . GLY B 1 319 ? -6.77 30.719 28.219 1 33.25 319 GLY B C 1
ATOM 4809 O O . GLY B 1 319 ? -6.16 29.688 27.938 1 33.25 319 GLY B O 1
ATOM 4810 N N . GLY B 1 320 ? -6.91 31.672 27.281 1 36.69 320 GLY B N 1
ATOM 4811 C CA . GLY B 1 320 ? -6.109 32.312 26.25 1 36.69 320 GLY B CA 1
ATOM 4812 C C . GLY B 1 320 ? -4.625 32.031 26.375 1 36.69 320 GLY B C 1
ATOM 4813 O O . GLY B 1 320 ? -3.803 32.656 25.734 1 36.69 320 GLY B O 1
ATOM 4814 N N . GLU B 1 321 ? -4.238 31.594 27.641 1 38.53 321 GLU B N 1
ATOM 4815 C CA . GLU B 1 321 ? -2.785 31.75 27.609 1 38.53 321 GLU B CA 1
ATOM 4816 C C . GLU B 1 321 ? -2.156 30.844 26.547 1 38.53 321 GLU B C 1
ATOM 4818 O O . GLU B 1 321 ? -2.809 29.938 26.031 1 38.53 321 GLU B O 1
ATOM 4823 N N . ALA B 1 322 ? -0.868 30.781 26.359 1 43.62 322 ALA B N 1
ATOM 4824 C CA . ALA B 1 322 ? 0.218 30.281 25.531 1 43.62 322 ALA B CA 1
ATOM 4825 C C . ALA B 1 322 ? 0.311 28.766 25.609 1 43.62 322 ALA B C 1
ATOM 4827 O O . ALA B 1 322 ? 0.539 28.188 26.672 1 43.62 322 ALA B O 1
ATOM 4828 N N . GLY B 1 323 ? -0.207 27.938 24.578 1 59.81 323 GLY B N 1
ATOM 4829 C CA . GLY B 1 323 ? 0.151 26.641 24.047 1 59.81 323 GLY B CA 1
ATOM 4830 C C . GLY B 1 323 ? -0.777 25.516 24.5 1 59.81 323 GLY B C 1
ATOM 4831 O O . GLY B 1 323 ? -0.33 24.531 25.078 1 59.81 323 GLY B O 1
ATOM 4832 N N . ALA B 1 324 ? -2.125 25.531 24.484 1 74.5 324 ALA B N 1
ATOM 4833 C CA . ALA B 1 324 ? -3.021 24.484 24.984 1 74.5 324 ALA B CA 1
ATOM 4834 C C . ALA B 1 324 ? -2.98 23.25 24.094 1 74.5 324 ALA B C 1
ATOM 4836 O O . ALA B 1 324 ? -2.928 23.359 22.875 1 74.5 324 ALA B O 1
ATOM 4837 N N . GLU B 1 325 ? -2.906 22.109 24.703 1 91.75 325 GLU B N 1
ATOM 4838 C CA . GLU B 1 325 ? -2.848 20.812 24.047 1 91.75 325 GLU B CA 1
ATOM 4839 C C . GLU B 1 325 ? -4.246 20.281 23.75 1 91.75 325 GLU B C 1
ATOM 4841 O O . GLU B 1 325 ? -5.16 20.438 24.562 1 91.75 325 GLU B O 1
ATOM 4846 N N . LEU B 1 326 ? -4.523 19.875 22.547 1 96.94 326 LEU B N 1
ATOM 4847 C CA . LEU B 1 326 ? -5.754 19.219 22.125 1 96.94 326 LEU B CA 1
ATOM 4848 C C . LEU B 1 326 ? -5.52 17.734 21.875 1 96.94 326 LEU B C 1
ATOM 4850 O O . LEU B 1 326 ? -4.578 17.359 21.172 1 96.94 326 LEU B O 1
ATOM 4854 N N . ARG B 1 327 ? -6.312 16.906 22.609 1 97.69 327 ARG B N 1
ATOM 4855 C CA . ARG B 1 327 ? -6.27 15.469 22.391 1 97.69 327 ARG B CA 1
ATOM 4856 C C . ARG B 1 327 ? -7.348 15.031 21.406 1 97.69 327 ARG B C 1
ATOM 4858 O O . ARG B 1 327 ? -8.539 15.047 21.734 1 97.69 327 ARG B O 1
ATOM 4865 N N . ILE B 1 328 ? -6.961 14.523 20.156 1 98.19 328 ILE B N 1
ATOM 4866 C CA . ILE B 1 328 ? -7.871 14.164 19.078 1 98.19 328 ILE B CA 1
ATOM 4867 C C . ILE B 1 328 ? -7.961 12.648 18.953 1 98.19 328 ILE B C 1
ATOM 4869 O O . ILE B 1 328 ? -6.965 11.984 18.656 1 98.19 328 ILE B O 1
ATOM 4873 N N . ALA B 1 329 ? -9.141 12.078 19.203 1 98.19 329 ALA B N 1
ATOM 4874 C CA . ALA B 1 329 ? -9.352 10.656 18.906 1 98.19 329 ALA B CA 1
ATOM 4875 C C . ALA B 1 329 ? -9.609 10.43 17.422 1 98.19 329 ALA B C 1
ATOM 4877 O O . ALA B 1 329 ? -10.578 10.945 16.875 1 98.19 329 ALA B O 1
ATOM 4878 N N . HIS B 1 330 ? -8.75 9.734 16.797 1 97.31 330 HIS B N 1
ATOM 4879 C CA . HIS B 1 330 ? -8.875 9.352 15.398 1 97.31 330 HIS B CA 1
ATOM 4880 C C . HIS B 1 330 ? -8.969 7.832 15.258 1 97.31 330 HIS B C 1
ATOM 4882 O O . HIS B 1 330 ? -8.969 7.109 16.25 1 97.31 330 HIS B O 1
ATOM 4888 N N . PRO B 1 331 ? -9.008 7.254 14.047 1 95.44 331 PRO B N 1
ATOM 4889 C CA . PRO B 1 331 ? -9.352 5.84 13.883 1 95.44 331 PRO B CA 1
ATOM 4890 C C . PRO B 1 331 ? -8.312 4.906 14.508 1 95.44 331 PRO B C 1
ATOM 4892 O O . PRO B 1 331 ? -8.602 3.73 14.742 1 95.44 331 PRO B O 1
ATOM 4895 N N . GLN B 1 332 ? -7.109 5.414 14.734 1 94.81 332 GLN B N 1
ATOM 4896 C CA . GLN B 1 332 ? -6.055 4.531 15.219 1 94.81 332 GLN B CA 1
ATOM 4897 C C . GLN B 1 332 ? -5.719 4.816 16.672 1 94.81 332 GLN B C 1
ATOM 4899 O O . GLN B 1 332 ? -4.863 4.152 17.266 1 94.81 332 GLN B O 1
ATOM 4904 N N . GLY B 1 333 ? -6.336 5.785 17.281 1 95.75 333 GLY B N 1
ATOM 4905 C CA . GLY B 1 333 ? -6.055 6.16 18.656 1 95.75 333 GLY B CA 1
ATOM 4906 C C . GLY B 1 333 ? -6.176 7.652 18.906 1 95.75 333 GLY B C 1
ATOM 4907 O O . GLY B 1 333 ? -7.07 8.305 18.359 1 95.75 333 GLY B O 1
ATOM 4908 N N . VAL B 1 334 ? -5.266 8.133 19.797 1 97.12 334 VAL B N 1
ATOM 4909 C CA . VAL B 1 334 ? -5.332 9.539 20.188 1 97.12 334 VAL B CA 1
ATOM 4910 C C . VAL B 1 334 ? -4.027 10.242 19.797 1 97.12 334 VAL B C 1
ATOM 4912 O O . VAL B 1 334 ? -2.939 9.688 20 1 97.12 334 VAL B O 1
ATOM 4915 N N . MET B 1 335 ? -4.188 11.391 19.219 1 96.75 335 MET B N 1
ATOM 4916 C CA . MET B 1 335 ? -3.01 12.219 18.969 1 96.75 335 MET B CA 1
ATOM 4917 C C . MET B 1 335 ? -3.107 13.539 19.734 1 96.75 335 MET B C 1
ATOM 4919 O O . MET B 1 335 ? -4.203 14.055 19.953 1 96.75 335 MET B O 1
ATOM 4923 N N . ARG B 1 336 ? -1.964 14.016 20.141 1 95.88 336 ARG B N 1
ATOM 4924 C CA . ARG B 1 336 ? -1.86 15.266 20.875 1 95.88 336 ARG B CA 1
ATOM 4925 C C . ARG B 1 336 ? -1.265 16.375 20 1 95.88 336 ARG B C 1
ATOM 4927 O O . ARG B 1 336 ? -0.249 16.156 19.328 1 95.88 336 ARG B O 1
ATOM 4934 N N . VAL B 1 337 ? -1.974 17.484 19.984 1 96.81 337 VAL B N 1
ATOM 4935 C CA . VAL B 1 337 ? -1.55 18.625 19.203 1 96.81 337 VAL B CA 1
ATOM 4936 C C . VAL B 1 337 ? -1.723 19.906 20.016 1 96.81 337 VAL B C 1
ATOM 4938 O O . VAL B 1 337 ? -2.559 19.969 20.922 1 96.81 337 VAL B O 1
ATOM 4941 N N . HIS B 1 338 ? -0.888 20.844 19.766 1 95.44 338 HIS B N 1
ATOM 4942 C CA . HIS B 1 338 ? -1.02 22.125 20.469 1 95.44 338 HIS B CA 1
ATOM 4943 C C . HIS B 1 338 ? -0.985 23.297 19.484 1 95.44 338 HIS B C 1
ATOM 4945 O O . HIS B 1 338 ? -0.525 23.156 18.359 1 95.44 338 HIS B O 1
ATOM 4951 N N . ALA B 1 339 ? -1.529 24.422 19.906 1 95.44 339 ALA B N 1
ATOM 4952 C CA . ALA B 1 339 ? -1.514 25.656 19.141 1 95.44 339 ALA B CA 1
ATOM 4953 C C . ALA B 1 339 ? -1.425 26.875 20.062 1 95.44 339 ALA B C 1
ATOM 4955 O O . ALA B 1 339 ? -1.966 26.875 21.156 1 95.44 339 ALA B O 1
ATOM 4956 N N . SER B 1 340 ? -0.665 27.828 19.609 1 95.38 340 SER B N 1
ATOM 4957 C CA . SER B 1 340 ? -0.644 29.141 20.219 1 95.38 340 SER B CA 1
ATOM 4958 C C . SER B 1 340 ? -1.472 30.141 19.406 1 95.38 340 SER B C 1
ATOM 4960 O O . SER B 1 340 ? -1.068 30.547 18.312 1 95.38 340 SER B O 1
ATOM 4962 N N . VAL B 1 341 ? -2.615 30.5 19.969 1 95.06 341 VAL B N 1
ATOM 4963 C CA . VAL B 1 341 ? -3.559 31.359 19.281 1 95.06 341 VAL B CA 1
ATOM 4964 C C . VAL B 1 341 ? -3.795 32.625 20.094 1 95.06 341 VAL B C 1
ATOM 4966 O O . VAL B 1 341 ? -3.902 32.594 21.312 1 95.06 341 VAL B O 1
ATOM 4969 N N . GLY B 1 342 ? -3.732 33.719 19.406 1 93.56 342 GLY B N 1
ATOM 4970 C CA . GLY B 1 342 ? -4.023 35 20 1 93.56 342 GLY B CA 1
ATOM 4971 C C . GLY B 1 342 ? -4.859 35.906 19.109 1 93.56 342 GLY B C 1
ATOM 4972 O O . GLY B 1 342 ? -5.578 35.438 18.234 1 93.56 342 GLY B O 1
ATOM 4973 N N . ARG B 1 343 ? -4.855 37.156 19.531 1 94.69 343 ARG B N 1
ATOM 4974 C CA . ARG B 1 343 ? -5.535 38.188 18.75 1 94.69 343 ARG B CA 1
ATOM 4975 C C . ARG B 1 343 ? -4.539 39.188 18.188 1 94.69 343 ARG B C 1
ATOM 4977 O O . ARG B 1 343 ? -3.568 39.531 18.859 1 94.69 343 ARG B O 1
ATOM 4984 N N . ASP B 1 344 ? -4.758 39.562 16.938 1 93.25 344 ASP B N 1
ATOM 4985 C CA . ASP B 1 344 ? -3.906 40.594 16.391 1 93.25 344 ASP B CA 1
ATOM 4986 C C . ASP B 1 344 ? -4.465 42 16.719 1 93.25 344 ASP B C 1
ATOM 4988 O O . ASP B 1 344 ? -5.391 42.125 17.531 1 93.25 344 ASP B O 1
ATOM 4992 N N . ALA B 1 345 ? -3.82 43.062 16.172 1 93.75 345 ALA B N 1
ATOM 4993 C CA . ALA B 1 345 ? -4.172 44.438 16.484 1 93.75 345 ALA B CA 1
ATOM 4994 C C . ALA B 1 345 ? -5.594 44.75 16.031 1 93.75 345 ALA B C 1
ATOM 4996 O O . ALA B 1 345 ? -6.266 45.594 16.641 1 93.75 345 ALA B O 1
ATOM 4997 N N . ASP B 1 346 ? -6.129 44.062 15.039 1 93.69 346 ASP B N 1
ATOM 4998 C CA . ASP B 1 346 ? -7.465 44.312 14.5 1 93.69 346 ASP B CA 1
ATOM 4999 C C . ASP B 1 346 ? -8.5 43.406 15.188 1 93.69 346 ASP B C 1
ATOM 5001 O O . ASP B 1 346 ? -9.672 43.438 14.82 1 93.69 346 ASP B O 1
ATOM 5005 N N . GLY B 1 347 ? -8.055 42.594 16.109 1 92.56 347 GLY B N 1
ATOM 5006 C CA . GLY B 1 347 ? -8.961 41.719 16.859 1 92.56 347 GLY B CA 1
ATOM 5007 C C . GLY B 1 347 ? -9.195 40.375 16.219 1 92.56 347 GLY B C 1
ATOM 5008 O O . GLY B 1 347 ? -10.023 39.594 16.688 1 92.56 347 GLY B O 1
ATOM 5009 N N . ARG B 1 348 ? -8.539 40.156 15.156 1 94.19 348 ARG B N 1
ATOM 5010 C CA . ARG B 1 348 ? -8.68 38.875 14.484 1 94.19 348 ARG B CA 1
ATOM 5011 C C . ARG B 1 348 ? -7.918 37.781 15.227 1 94.19 348 ARG B C 1
ATOM 5013 O O . ARG B 1 348 ? -6.844 38.031 15.781 1 94.19 348 ARG B O 1
ATOM 5020 N N . HIS B 1 349 ? -8.484 36.594 15.203 1 95 349 HIS B N 1
ATOM 5021 C CA . HIS B 1 349 ? -7.777 35.438 15.758 1 95 349 HIS B CA 1
ATOM 5022 C C . HIS B 1 349 ? -6.613 35.031 14.859 1 95 349 HIS B C 1
ATOM 5024 O O . HIS B 1 349 ? -6.801 34.812 13.664 1 95 349 HIS B O 1
ATOM 5030 N N . VAL B 1 350 ? -5.457 35 15.43 1 95.25 350 VAL B N 1
ATOM 5031 C CA . VAL B 1 350 ? -4.258 34.625 14.68 1 95.25 350 VAL B CA 1
ATOM 5032 C C . VAL B 1 350 ? -3.502 33.531 15.414 1 95.25 350 VAL B C 1
ATOM 5034 O O . VAL B 1 350 ? -3.568 33.438 16.641 1 95.25 350 VAL B O 1
ATOM 5037 N N . ALA B 1 351 ? -2.867 32.656 14.688 1 94.62 351 ALA B N 1
ATOM 5038 C CA . ALA B 1 351 ? -2.004 31.625 15.258 1 94.62 351 ALA B CA 1
ATOM 5039 C C . ALA B 1 351 ? -0.534 32.031 15.156 1 94.62 351 ALA B C 1
ATOM 5041 O O . ALA B 1 351 ? -0.093 32.531 14.125 1 94.62 351 ALA B O 1
ATOM 5042 N N . HIS B 1 352 ? 0.148 31.828 16.25 1 94.38 352 HIS B N 1
ATOM 5043 C CA . HIS B 1 352 ? 1.581 32.094 16.266 1 94.38 352 HIS B CA 1
ATOM 5044 C C . HIS B 1 352 ? 2.389 30.844 16.016 1 94.38 352 HIS B C 1
ATOM 5046 O O . HIS B 1 352 ? 3.439 30.891 15.367 1 94.38 352 HIS B O 1
ATOM 5052 N N . SER B 1 353 ? 1.907 29.75 16.516 1 94.44 353 SER B N 1
ATOM 5053 C CA . SER B 1 353 ? 2.531 28.438 16.297 1 94.44 353 SER B CA 1
ATOM 5054 C C . SER B 1 353 ? 1.539 27.312 16.516 1 94.44 353 SER B C 1
ATOM 5056 O O . SER B 1 353 ? 0.488 27.516 17.125 1 94.44 353 SER B O 1
ATOM 5058 N N . ALA B 1 354 ? 1.771 26.266 15.953 1 94.44 354 ALA B N 1
ATOM 5059 C CA . ALA B 1 354 ? 1.076 25 16.172 1 94.44 354 ALA B CA 1
ATOM 5060 C C . ALA B 1 354 ? 2.012 23.812 15.945 1 94.44 354 ALA B C 1
ATOM 5062 O O . ALA B 1 354 ? 2.9 23.859 15.094 1 94.44 354 ALA B O 1
ATOM 5063 N N . GLY B 1 355 ? 1.848 22.766 16.797 1 95.62 355 GLY B N 1
ATOM 5064 C CA . GLY B 1 355 ? 2.805 21.672 16.672 1 95.62 355 GLY B CA 1
ATOM 5065 C C . GLY B 1 355 ? 2.309 20.375 17.281 1 95.62 355 GLY B C 1
ATOM 5066 O O . GLY B 1 355 ? 1.205 20.328 17.828 1 95.62 355 GLY B O 1
ATOM 5067 N N . MET B 1 356 ? 3.096 19.344 17.078 1 96.19 356 MET B N 1
ATOM 5068 C CA . MET B 1 356 ? 2.822 18 17.562 1 96.19 356 MET B CA 1
ATOM 5069 C C . MET B 1 356 ? 4.109 17.188 17.656 1 96.19 356 MET B C 1
ATOM 5071 O O . MET B 1 356 ? 5.137 17.578 17.094 1 96.19 356 MET B O 1
ATOM 5075 N N . VAL B 1 357 ? 3.982 16.156 18.391 1 96.38 357 VAL B N 1
ATOM 5076 C CA . VAL B 1 357 ? 5.082 15.195 18.469 1 96.38 357 VAL B CA 1
ATOM 5077 C C . VAL B 1 357 ? 4.832 14.047 17.484 1 96.38 357 VAL B C 1
ATOM 5079 O O . VAL B 1 357 ? 3.73 13.492 17.438 1 96.38 357 VAL B O 1
ATOM 5082 N N . ARG B 1 358 ? 5.84 13.773 16.625 1 96.5 358 ARG B N 1
ATOM 5083 C CA . ARG B 1 358 ? 5.797 12.648 15.695 1 96.5 358 ARG B CA 1
ATOM 5084 C C . ARG B 1 358 ? 7.004 11.734 15.875 1 96.5 358 ARG B C 1
ATOM 5086 O O . ARG B 1 358 ? 7.891 12.023 16.688 1 96.5 358 ARG B O 1
ATOM 5093 N N . THR B 1 359 ? 6.953 10.602 15.281 1 97.06 359 THR B N 1
ATOM 5094 C CA . THR B 1 359 ? 8.125 9.766 15.062 1 97.06 359 THR B CA 1
ATOM 5095 C C . THR B 1 359 ? 8.367 9.562 13.562 1 97.06 359 THR B C 1
ATOM 5097 O O . THR B 1 359 ? 7.469 9.781 12.75 1 97.06 359 THR B O 1
ATOM 5100 N N . ALA B 1 360 ? 9.578 9.32 13.211 1 97.5 360 ALA B N 1
ATOM 5101 C CA . ALA B 1 360 ? 9.969 9.023 11.836 1 97.5 360 ALA B CA 1
ATOM 5102 C C . ALA B 1 360 ? 11.102 8.008 11.797 1 97.5 360 ALA B C 1
ATOM 5104 O O . ALA B 1 360 ? 11.828 7.832 12.781 1 97.5 360 ALA B O 1
ATOM 5105 N N . ARG B 1 361 ? 11.242 7.309 10.695 1 96.94 361 ARG B N 1
ATOM 5106 C CA . ARG B 1 361 ? 12.383 6.41 10.555 1 96.94 361 ARG B CA 1
ATOM 5107 C C . ARG B 1 361 ? 12.633 6.07 9.086 1 96.94 361 ARG B C 1
ATOM 5109 O O . ARG B 1 361 ? 11.727 6.188 8.258 1 96.94 361 ARG B O 1
ATOM 5116 N N . TYR B 1 362 ? 13.891 5.68 8.844 1 98.25 362 TYR B N 1
ATOM 5117 C CA . TYR B 1 362 ? 14.25 5.074 7.562 1 98.25 362 TYR B CA 1
ATOM 5118 C C . TYR B 1 362 ? 13.641 3.684 7.43 1 98.25 362 TYR B C 1
ATOM 5120 O O . TYR B 1 362 ? 13.695 2.879 8.359 1 98.25 362 TYR B O 1
ATOM 5128 N N . LEU B 1 363 ? 13.039 3.443 6.289 1 98.44 363 LEU B N 1
ATOM 5129 C CA . LEU B 1 363 ? 12.57 2.098 5.973 1 98.44 363 LEU B CA 1
ATOM 5130 C C . LEU B 1 363 ? 13.562 1.37 5.074 1 98.44 363 LEU B C 1
ATOM 5132 O O . LEU B 1 363 ? 13.82 0.178 5.262 1 98.44 363 LEU B O 1
ATOM 5136 N N . MET B 1 364 ? 14.047 2.104 4.082 1 98.81 364 MET B N 1
ATOM 5137 C CA . MET B 1 364 ? 15.055 1.614 3.146 1 98.81 364 MET B CA 1
ATOM 5138 C C . MET B 1 364 ? 15.883 2.766 2.588 1 98.81 364 MET B C 1
ATOM 5140 O O . MET B 1 364 ? 15.352 3.844 2.314 1 98.81 364 MET B O 1
ATOM 5144 N N . VAL B 1 365 ? 17.188 2.547 2.518 1 98.62 365 VAL B N 1
ATOM 5145 C CA . VAL B 1 365 ? 18.094 3.535 1.938 1 98.62 365 VAL B CA 1
ATOM 5146 C C . VAL B 1 365 ? 18.859 2.916 0.77 1 98.62 365 VAL B C 1
ATOM 5148 O O . VAL B 1 365 ? 19.266 1.756 0.835 1 98.62 365 VAL B O 1
ATOM 5151 N N . GLY B 1 366 ? 18.922 3.645 -0.311 1 98.56 366 GLY B N 1
ATOM 5152 C CA . GLY B 1 366 ? 19.625 3.182 -1.499 1 98.56 366 GLY B CA 1
ATOM 5153 C C . GLY B 1 366 ? 19.266 3.969 -2.746 1 98.56 366 GLY B C 1
ATOM 5154 O O . GLY B 1 366 ? 19.344 5.199 -2.754 1 98.56 366 GLY B O 1
ATOM 5155 N N . GLU B 1 367 ? 18.953 3.221 -3.824 1 98.81 367 GLU B N 1
ATOM 5156 C CA . GLU B 1 367 ? 18.609 3.846 -5.098 1 98.81 367 GLU B CA 1
ATOM 5157 C C . GLU B 1 367 ? 17.281 3.311 -5.641 1 98.81 367 GLU B C 1
ATOM 5159 O O . GLU B 1 367 ? 17.094 2.096 -5.734 1 98.81 367 GLU B O 1
ATOM 5164 N N . VAL B 1 368 ? 16.375 4.227 -5.941 1 98.69 368 VAL B N 1
ATOM 5165 C CA . VAL B 1 368 ? 15.172 3.822 -6.676 1 98.69 368 VAL B CA 1
ATOM 5166 C C . VAL B 1 368 ? 15.523 3.6 -8.148 1 98.69 368 VAL B C 1
ATOM 5168 O O . VAL B 1 368 ? 16.391 4.289 -8.695 1 98.69 368 VAL B O 1
ATOM 5171 N N . VAL B 1 369 ? 14.883 2.666 -8.758 1 98 369 VAL B N 1
ATOM 5172 C CA . VAL B 1 369 ? 15.086 2.344 -10.164 1 98 369 VAL B CA 1
ATOM 5173 C C . VAL B 1 369 ? 13.914 2.861 -10.992 1 98 369 VAL B C 1
ATOM 5175 O O . VAL B 1 369 ? 12.789 2.379 -10.852 1 98 369 VAL B O 1
ATOM 5178 N N . VAL B 1 370 ? 14.188 3.869 -11.82 1 96 370 VAL B N 1
ATOM 5179 C CA . VAL B 1 370 ? 13.086 4.5 -12.531 1 96 370 VAL B CA 1
ATOM 5180 C C . VAL B 1 370 ? 13.344 4.445 -14.039 1 96 370 VAL B C 1
ATOM 5182 O O . VAL B 1 370 ? 14.492 4.387 -14.477 1 96 370 VAL B O 1
#

Radius of gyration: 27.36 Å; Cα contacts (8 Å, |Δi|>4): 2012; chains: 2; bounding box: 54×90×64 Å